Protein 7X0R (pdb70)

InterPro domains:
  IPR003760 ABC transporter substrate-binding protein PnrA-like [PF02608] (49-340)
  IPR028082 Periplasmic binding protein-like I [SSF53822] (46-270)
  IPR050957 BMP Lipoprotein [PTHR34296] (2-344)

Foldseek 3Di:
DAEEEEEEELLDLPLLFQNVLLVLLVVVLCVPVVYHYDYDYDNHLVCLQVRVVVCVVVPHQEYEYEDDVSVVSVLVVCVVCVNHAYEYEDDFPRDHFRYAYEYEQLLLLLLLVLLVQLQPAPQLEAEEEEAADDLSRCSSVQSNVNNNCVNHVSHAYHYYHLPHLHALVSLQVVLLVSVVVPHQEYEYNRGSVVLNVQVNNQVVVGAYEAEQAFSCVSPVNHYQKYWHANSSVVSSVQSVCSSVVNRGHGYDYHYLLNVRTHIYPDRPNPDPVSVVVSVVSSVCVNVVVDDGDSDPVVSCVVPNPRDPNPD/DDAAEEEEEEELLDCPLLFQNVLLVLLVVVLCVPPVHHYYYDYDNHPVCLQVSVVVCVVVPHQEYEYEDPVSVVSVQVVCVVCVNHAYEYEDDFPHDHFRYAYEYEQLLLLLLLVLLVQLVPAPQLEAEEEEAADDLRRCSSVQSNVNNNCVNHVSHAYHYYHLPHLHALPSLLVVLLVSVVVPHQEYEYNRGSVVLNVVVNNQVVVGAYEAEQAFSCVSPVNHYQKYWHANSSNVSNVQSVCSSVVHDGHGYDYHYLLNVRIHIYPDRPNPDPVSVVVSVVVSVCVNVVVDDGDRGPVSSCVPPNPSDPNPD

Organism: Acetivibrio thermocellus (strain ATCC 27405 / DSM 1237 / JCM 9322 / NBRC 103400 / NCIMB 10682 / NRRL B-4536 / VPI 7372) (NCBI:txid203119)

Structure (mmCIF, N/CA/C/O backbone):
data_7X0R
#
_entry.id   7X0R
#
_cell.length_a   53.830
_cell.length_b   62.090
_cell.length_c   81.300
_cell.angle_alpha   90.000
_cell.angle_beta   101.700
_cell.angle_gamma   90.000
#
_symmetry.space_group_name_H-M   'P 1 21 1'
#
loop_
_entity.id
_entity.type
_entity.pdbx_description
1 polymer Lbp
2 non-polymer GUANOSINE
3 non-polymer 'ZINC ION'
4 water water
#
loop_
_atom_site.group_PDB
_atom_site.id
_atom_site.type_symbol
_atom_site.label_atom_id
_atom_site.label_alt_id
_atom_site.label_comp_id
_atom_site.label_asym_id
_atom_site.label_entity_id
_atom_site.label_seq_id
_atom_site.pdbx_PDB_ins_code
_atom_site.Cartn_x
_atom_site.Cartn_y
_atom_site.Cartn_z
_atom_site.occupancy
_atom_site.B_iso_or_equiv
_atom_site.auth_seq_id
_atom_site.auth_comp_id
_atom_site.auth_asym_id
_atom_site.auth_atom_id
_atom_site.pdbx_PDB_model_num
ATOM 1 N N . LYS A 1 24 ? 26.209 -12.147 44.765 1.00 47.00 45 LYS A N 1
ATOM 2 C CA . LYS A 1 24 ? 25.010 -12.349 43.965 1.00 44.13 45 LYS A CA 1
ATOM 3 C C . LYS A 1 24 ? 25.001 -11.414 42.760 1.00 39.00 45 LYS A C 1
ATOM 4 O O . LYS A 1 24 ? 25.408 -10.258 42.860 1.00 41.44 45 LYS A O 1
ATOM 7 N N . ILE A 1 25 ? 24.541 -11.932 41.624 1.00 27.33 46 ILE A N 1
ATOM 8 C CA . ILE A 1 25 ? 24.400 -11.148 40.403 1.00 21.42 46 ILE A CA 1
ATOM 9 C C . ILE A 1 25 ? 23.080 -10.396 40.482 1.00 19.99 46 ILE A C 1
ATOM 10 O O . ILE A 1 25 ? 22.029 -10.992 40.730 1.00 23.90 46 ILE A O 1
ATOM 26 N N . LYS A 1 26 ? 23.130 -9.080 40.289 1.00 17.92 47 LYS A N 1
ATOM 27 C CA . LYS A 1 26 ? 21.962 -8.225 40.433 1.00 16.76 47 LYS A CA 1
ATOM 28 C C . LYS A 1 26 ? 21.732 -7.500 39.117 1.00 14.65 47 LYS A C 1
ATOM 29 O O . LYS A 1 26 ? 22.659 -6.910 38.559 1.00 16.80 47 LYS A O 1
ATOM 48 N N . ILE A 1 27 ? 20.504 -7.557 38.622 1.00 13.92 48 ILE A N 1
ATOM 49 C CA . ILE A 1 27 ? 20.110 -6.878 37.397 1.00 13.05 48 ILE A CA 1
ATOM 50 C C . ILE A 1 27 ? 19.011 -5.887 37.738 1.00 13.05 48 ILE A C 1
ATOM 51 O O . ILE A 1 27 ? 18.010 -6.257 38.359 1.00 14.35 48 ILE A O 1
ATOM 67 N N . GLY A 1 28 ? 19.173 -4.644 37.298 1.00 15.57 49 GLY A N 1
ATOM 68 C CA . GLY A 1 28 ? 18.183 -3.598 37.523 1.00 16.16 49 GLY A CA 1
ATOM 69 C C . GLY A 1 28 ? 17.567 -3.155 36.208 1.00 14.46 49 GLY A C 1
ATOM 70 O O . GLY A 1 28 ? 18.245 -3.103 35.180 1.00 19.26 49 GLY A O 1
ATOM 74 N N . MET A 1 29 ? 16.277 -2.871 36.247 1.00 13.23 50 MET A N 1
ATOM 75 C CA . MET A 1 29 ? 15.518 -2.427 35.095 1.00 13.26 50 MET A CA 1
ATOM 76 C C . MET A 1 29 ? 14.987 -1.035 35.386 1.00 12.29 50 MET A C 1
ATOM 77 O O . MET A 1 29 ? 14.349 -0.810 36.416 1.00 13.38 50 MET A O 1
ATOM 91 N N . VAL A 1 30 ? 15.264 -0.098 34.497 1.00 13.29 51 VAL A N 1
ATOM 92 C CA . VAL A 1 30 ? 14.724 1.248 34.597 1.00 11.82 51 VAL A CA 1
ATOM 93 C C . VAL A 1 30 ? 13.632 1.317 33.564 1.00 13.89 51 VAL A C 1
ATOM 94 O O . VAL A 1 30 ? 13.886 1.158 32.364 1.00 14.02 51 VAL A O 1
ATOM 107 N N . THR A 1 31 ? 12.415 1.467 34.020 1.00 21.02 52 THR A N 1
ATOM 108 C CA . THR A 1 31 ? 11.309 1.386 33.096 1.00 27.91 52 THR A CA 1
ATOM 109 C C . THR A 1 31 ? 10.923 2.776 32.713 1.00 27.45 52 THR A C 1
ATOM 110 O O . THR A 1 31 ? 11.251 3.780 33.361 1.00 27.15 52 THR A O 1
ATOM 114 N N . ASP A 1 32 ? 10.147 2.822 31.669 1.00 37.31 53 ASP A N 1
ATOM 115 C CA . ASP A 1 32 ? 9.746 4.109 31.168 1.00 38.33 53 ASP A CA 1
ATOM 116 C C . ASP A 1 32 ? 8.402 4.490 31.768 1.00 36.96 53 ASP A C 1
ATOM 117 O O . ASP A 1 32 ? 7.853 3.828 32.655 1.00 33.01 53 ASP A O 1
ATOM 122 N N . VAL A 1 33 ? 7.856 5.571 31.232 1.00 37.55 54 VAL A N 1
ATOM 123 C CA . VAL A 1 33 ? 6.618 6.120 31.750 1.00 39.13 54 VAL A CA 1
ATOM 124 C C . VAL A 1 33 ? 5.487 5.099 31.682 1.00 41.04 54 VAL A C 1
ATOM 125 O O . VAL A 1 33 ? 4.549 5.150 32.486 1.00 38.02 54 VAL A O 1
ATOM 129 N N . GLY A 1 34 ? 5.587 4.121 30.775 1.00 39.37 55 GLY A N 1
ATOM 130 C CA . GLY A 1 34 ? 4.516 3.143 30.612 1.00 42.39 55 GLY A CA 1
ATOM 131 C C . GLY A 1 34 ? 4.143 2.386 31.880 1.00 37.90 55 GLY A C 1
ATOM 132 O O . GLY A 1 34 ? 2.961 2.127 32.126 1.00 37.63 55 GLY A O 1
ATOM 136 N N . GLY A 1 35 ? 5.132 1.975 32.673 1.00 25.51 56 GLY A N 1
ATOM 137 C CA . GLY A 1 35 ? 4.930 1.202 33.909 1.00 26.46 56 GLY A CA 1
ATOM 138 C C . GLY A 1 35 ? 4.975 -0.304 33.701 1.00 19.48 56 GLY A C 1
ATOM 139 O O . GLY A 1 35 ? 4.616 -0.825 32.649 1.00 18.24 56 GLY A O 1
ATOM 143 N N . VAL A 1 36 ? 5.359 -1.035 34.763 1.00 18.44 57 VAL A N 1
ATOM 144 C CA . VAL A 1 36 ? 5.449 -2.492 34.662 1.00 16.91 57 VAL A CA 1
ATOM 145 C C . VAL A 1 36 ? 4.104 -3.213 34.651 1.00 17.96 57 VAL A C 1
ATOM 146 O O . VAL A 1 36 ? 4.056 -4.444 34.546 1.00 18.69 57 VAL A O 1
ATOM 159 N N . ASN A 1 37 ? 3.010 -2.468 34.811 1.00 15.18 58 ASN A N 1
ATOM 160 C CA . ASN A 1 37 ? 1.675 -3.046 34.683 1.00 15.28 58 ASN A CA 1
ATOM 161 C C . ASN A 1 37 ? 0.985 -2.550 33.415 1.00 15.47 58 ASN A C 1
ATOM 162 O O . ASN A 1 37 ? -0.244 -2.413 33.368 1.00 18.03 58 ASN A O 1
ATOM 173 N N . ASP A 1 38 ? 1.778 -2.303 32.365 1.00 14.65 59 ASP A N 1
ATOM 174 C CA . ASP A 1 38 ? 1.245 -1.806 31.096 1.00 15.42 59 ASP A CA 1
ATOM 175 C C . ASP A 1 38 ? 0.630 -2.889 30.225 1.00 14.90 59 ASP A C 1
ATOM 176 O O . ASP A 1 38 ? 0.080 -2.562 29.176 1.00 15.82 59 ASP A O 1
ATOM 185 N N . GLY A 1 39 ? 0.688 -4.151 30.633 1.00 13.79 60 GLY A N 1
ATOM 186 C CA . GLY A 1 39 ? 0.106 -5.215 29.856 1.00 13.73 60 GLY A CA 1
ATOM 187 C C . GLY A 1 39 ? 0.851 -5.540 28.590 1.00 14.59 60 GLY A C 1
ATOM 188 O O . GLY A 1 39 ? 0.351 -6.323 27.775 1.00 14.17 60 GLY A O 1
ATOM 192 N N . SER A 1 40 ? 2.019 -4.932 28.383 1.00 13.57 61 SER A N 1
ATOM 193 C CA . SER A 1 40 ? 2.713 -4.993 27.098 1.00 12.48 61 SER A CA 1
ATOM 194 C C . SER A 1 40 ? 4.227 -4.869 27.296 1.00 15.34 61 SER A C 1
ATOM 195 O O . SER A 1 40 ? 4.861 -5.772 27.824 1.00 14.30 61 SER A O 1
ATOM 203 N N . PHE A 1 41 ? 4.785 -3.716 26.941 1.00 14.69 62 PHE A N 1
ATOM 204 C CA . PHE A 1 41 ? 6.240 -3.561 26.776 1.00 13.50 62 PHE A CA 1
ATOM 205 C C . PHE A 1 41 ? 6.989 -3.707 28.087 1.00 13.36 62 PHE A C 1
ATOM 206 O O . PHE A 1 41 ? 7.850 -4.599 28.239 1.00 11.59 62 PHE A O 1
ATOM 223 N N . ASN A 1 42 ? 6.739 -2.816 29.038 1.00 12.16 63 ASN A N 1
ATOM 224 C CA . ASN A 1 42 ? 7.502 -2.851 30.278 1.00 11.71 63 ASN A CA 1
ATOM 225 C C . ASN A 1 42 ? 7.146 -4.085 31.085 1.00 11.28 63 ASN A C 1
ATOM 226 O O . ASN A 1 42 ? 8.012 -4.676 31.753 1.00 10.99 63 ASN A O 1
ATOM 237 N N . GLN A 1 43 ? 5.873 -4.482 31.049 1.00 11.08 64 GLN A N 1
ATOM 238 C CA . GLN A 1 43 ? 5.460 -5.674 31.781 1.00 10.93 64 GLN A CA 1
ATOM 239 C C . GLN A 1 43 ? 6.184 -6.904 31.246 1.00 12.38 64 GLN A C 1
ATOM 240 O O . GLN A 1 43 ? 6.588 -7.776 32.021 1.00 12.71 64 GLN A O 1
ATOM 254 N N . SER A 1 44 ? 6.365 -6.991 29.924 1.00 12.39 65 SER A N 1
ATOM 255 C CA . SER A 1 44 ? 7.071 -8.143 29.360 1.00 12.99 65 SER A CA 1
ATOM 256 C C . SER A 1 44 ? 8.550 -8.129 29.728 1.00 11.97 65 SER A C 1
ATOM 257 O O . SER A 1 44 ? 9.127 -9.169 30.070 1.00 12.05 65 SER A O 1
ATOM 265 N N . ALA A 1 45 ? 9.190 -6.958 29.669 1.00 11.17 66 ALA A N 1
ATOM 266 C CA . ALA A 1 45 ? 10.586 -6.875 30.083 1.00 11.64 66 ALA A CA 1
ATOM 267 C C . ALA A 1 45 ? 10.742 -7.363 31.520 1.00 11.33 66 ALA A C 1
ATOM 268 O O . ALA A 1 45 ? 11.592 -8.210 31.828 1.00 13.77 66 ALA A O 1
ATOM 275 N N . TRP A 1 46 ? 9.880 -6.879 32.407 1.00 10.40 67 TRP A N 1
ATOM 276 C CA . TRP A 1 46 ? 9.932 -7.287 33.807 1.00 12.49 67 TRP A CA 1
ATOM 277 C C . TRP A 1 46 ? 9.651 -8.773 33.977 1.00 12.75 67 TRP A C 1
ATOM 278 O O . TRP A 1 46 ? 10.305 -9.440 34.787 1.00 14.07 67 TRP A O 1
ATOM 299 N N . GLU A 1 47 ? 8.691 -9.315 33.217 1.00 11.31 68 GLU A N 1
ATOM 300 C CA . GLU A 1 47 ? 8.385 -10.743 33.306 1.00 12.15 68 GLU A CA 1
ATOM 301 C C . GLU A 1 47 ? 9.607 -11.562 32.924 1.00 13.55 68 GLU A C 1
ATOM 302 O O . GLU A 1 47 ? 9.871 -12.620 33.505 1.00 14.15 68 GLU A O 1
ATOM 314 N N . GLY A 1 48 ? 10.359 -11.100 31.923 1.00 13.05 69 GLY A N 1
ATOM 315 C CA . GLY A 1 48 ? 11.564 -11.820 31.543 1.00 14.57 69 GLY A CA 1
ATOM 316 C C . GLY A 1 48 ? 12.616 -11.788 32.630 1.00 13.59 69 GLY A C 1
ATOM 317 O O . GLY A 1 48 ? 13.353 -12.761 32.818 1.00 12.75 69 GLY A O 1
ATOM 321 N N . LEU A 1 49 ? 12.728 -10.662 33.336 1.00 12.04 70 LEU A N 1
ATOM 322 C CA . LEU A 1 49 ? 13.666 -10.610 34.455 1.00 11.16 70 LEU A CA 1
ATOM 323 C C . LEU A 1 49 ? 13.184 -11.473 35.615 1.00 12.88 70 LEU A C 1
ATOM 324 O O . LEU A 1 49 ? 13.996 -12.091 36.309 1.00 13.35 70 LEU A O 1
ATOM 340 N N . GLN A 1 50 ? 11.879 -11.521 35.872 1.00 11.55 71 GLN A N 1
ATOM 341 C CA . GLN A 1 50 ? 11.389 -12.431 36.905 1.00 12.36 71 GLN A CA 1
ATOM 342 C C . GLN A 1 50 ? 11.726 -13.875 36.556 1.00 14.61 71 GLN A C 1
ATOM 343 O O . GLN A 1 50 ? 12.111 -14.668 37.426 1.00 16.08 71 GLN A O 1
ATOM 357 N N . ARG A 1 51 ? 11.609 -14.233 35.277 1.00 14.76 72 ARG A N 1
ATOM 358 C CA . ARG A 1 51 ? 12.013 -15.564 34.856 1.00 13.63 72 ARG A CA 1
ATOM 359 C C . ARG A 1 51 ? 13.507 -15.756 35.032 1.00 12.79 72 ARG A C 1
ATOM 360 O O . ARG A 1 51 ? 13.950 -16.836 35.438 1.00 13.22 72 ARG A O 1
ATOM 381 N N . ALA A 1 52 ? 14.302 -14.735 34.702 1.00 15.16 73 ALA A N 1
ATOM 382 C CA . ALA A 1 52 ? 15.745 -14.843 34.889 1.00 14.37 73 ALA A CA 1
ATOM 383 C C . ALA A 1 52 ? 16.099 -15.068 36.352 1.00 13.52 73 ALA A C 1
ATOM 384 O O . ALA A 1 52 ? 17.005 -15.843 36.670 1.00 13.80 73 ALA A O 1
ATOM 391 N N . GLN A 1 53 ? 15.395 -14.391 37.266 1.00 14.29 74 GLN A N 1
ATOM 392 C CA . GLN A 1 53 ? 15.638 -14.646 38.683 1.00 15.65 74 GLN A CA 1
ATOM 393 C C . GLN A 1 53 ? 15.358 -16.102 39.031 1.00 15.97 74 GLN A C 1
ATOM 394 O O . GLN A 1 53 ? 16.153 -16.749 39.725 1.00 17.04 74 GLN A O 1
ATOM 408 N N . LYS A 1 54 ? 14.251 -16.651 38.537 1.00 16.57 75 LYS A N 1
ATOM 409 C CA . LYS A 1 54 ? 13.868 -18.011 38.878 1.00 14.84 75 LYS A CA 1
ATOM 410 C C . LYS A 1 54 ? 14.815 -19.038 38.268 1.00 16.48 75 LYS A C 1
ATOM 411 O O . LYS A 1 54 ? 15.185 -20.021 38.929 1.00 18.89 75 LYS A O 1
ATOM 430 N N . GLU A 1 55 ? 15.217 -18.834 37.009 1.00 15.63 76 GLU A N 1
ATOM 431 C CA . GLU A 1 55 ? 15.990 -19.841 36.303 1.00 16.25 76 GLU A CA 1
ATOM 432 C C . GLU A 1 55 ? 17.498 -19.680 36.443 1.00 15.79 76 GLU A C 1
ATOM 433 O O . GLU A 1 55 ? 18.230 -20.672 36.335 1.00 19.61 76 GLU A O 1
ATOM 445 N N . LEU A 1 56 ? 17.971 -18.445 36.633 1.00 16.15 77 LEU A N 1
ATOM 446 C CA . LEU A 1 56 ? 19.400 -18.158 36.639 1.00 14.58 77 LEU A CA 1
ATOM 447 C C . LEU A 1 56 ? 19.935 -17.784 38.006 1.00 15.92 77 LEU A C 1
ATOM 448 O O . LEU A 1 56 ? 21.154 -17.829 38.200 1.00 19.80 77 LEU A O 1
ATOM 464 N N . GLY A 1 57 ? 19.065 -17.411 38.942 1.00 15.70 78 GLY A N 1
ATOM 465 C CA . GLY A 1 57 ? 19.513 -17.043 40.262 1.00 17.71 78 GLY A CA 1
ATOM 466 C C . GLY A 1 57 ? 19.965 -15.611 40.402 1.00 22.55 78 GLY A C 1
ATOM 467 O O . GLY A 1 57 ? 20.486 -15.247 41.456 1.00 23.72 78 GLY A O 1
ATOM 471 N N . VAL A 1 58 ? 19.809 -14.793 39.360 1.00 18.35 79 VAL A N 1
ATOM 472 C CA . VAL A 1 58 ? 20.092 -13.371 39.473 1.00 18.51 79 VAL A CA 1
ATOM 473 C C . VAL A 1 58 ? 19.007 -12.714 40.317 1.00 18.64 79 VAL A C 1
ATOM 474 O O . VAL A 1 58 ? 17.862 -13.179 40.367 1.00 25.33 79 VAL A O 1
ATOM 487 N N . GLU A 1 59 ? 19.344 -11.652 41.028 1.00 16.58 80 GLU A N 1
ATOM 488 C CA . GLU A 1 59 ? 18.377 -10.872 41.798 1.00 17.09 80 GLU A CA 1
ATOM 489 C C . GLU A 1 59 ? 17.948 -9.689 40.941 1.00 15.82 80 GLU A C 1
ATOM 490 O O . GLU A 1 59 ? 18.785 -9.013 40.501 1.00 19.63 80 GLU A O 1
ATOM 502 N N . VAL A 1 60 ? 16.676 -9.450 40.807 1.00 15.27 81 VAL A N 1
ATOM 503 C CA . VAL A 1 60 ? 16.144 -8.455 39.884 1.00 13.88 81 VAL A CA 1
ATOM 504 C C . VAL A 1 60 ? 15.275 -7.448 40.630 1.00 13.96 81 VAL A C 1
ATOM 505 O O . VAL A 1 60 ? 14.562 -7.786 41.589 1.00 15.49 81 VAL A O 1
ATOM 518 N N . ARG A 1 61 ? 15.359 -6.201 40.184 1.00 14.21 82 ARG A N 1
ATOM 519 C CA . ARG A 1 61 ? 14.591 -5.102 40.735 1.00 14.16 82 ARG A CA 1
ATOM 520 C C . ARG A 1 61 ? 14.316 -4.141 39.599 1.00 12.87 82 ARG A C 1
ATOM 521 O O . ARG A 1 61 ? 15.121 -4.026 38.666 1.00 15.54 82 ARG A O 1
ATOM 525 N N . TYR A 1 62 ? 13.184 -3.442 39.681 1.00 13.51 83 TYR A N 1
ATOM 526 C CA . TYR A 1 62 ? 12.866 -2.406 38.719 1.00 12.58 83 TYR A CA 1
ATOM 527 C C . TYR A 1 62 ? 12.723 -1.062 39.422 1.00 12.74 83 TYR A C 1
ATOM 528 O O . TYR A 1 62 ? 12.472 -0.976 40.627 1.00 15.61 83 TYR A O 1
ATOM 546 N N . ALA A 1 63 ? 12.884 -0.010 38.634 1.00 14.72 84 ALA A N 1
ATOM 547 C CA . ALA A 1 63 ? 12.627 1.352 39.078 1.00 14.78 84 ALA A CA 1
ATOM 548 C C . ALA A 1 63 ? 11.817 2.036 37.991 1.00 15.85 84 ALA A C 1
ATOM 549 O O . ALA A 1 63 ? 12.294 2.186 36.857 1.00 16.96 84 ALA A O 1
ATOM 556 N N . GLU A 1 64 ? 10.591 2.447 38.333 1.00 15.31 85 GLU A N 1
ATOM 557 C CA . GLU A 1 64 ? 9.751 3.166 37.393 1.00 16.50 85 GLU A CA 1
ATOM 558 C C . GLU A 1 64 ? 10.125 4.635 37.376 1.00 18.21 85 GLU A C 1
ATOM 559 O O . GLU A 1 64 ? 10.480 5.214 38.408 1.00 20.04 85 GLU A O 1
ATOM 571 N N . SER A 1 65 ? 10.045 5.236 36.197 1.00 20.16 86 SER A N 1
ATOM 572 C CA . SER A 1 65 ? 10.332 6.649 36.012 1.00 21.53 86 SER A CA 1
ATOM 573 C C . SER A 1 65 ? 9.011 7.353 35.734 1.00 26.86 86 SER A C 1
ATOM 574 O O . SER A 1 65 ? 8.367 7.097 34.713 1.00 34.26 86 SER A O 1
ATOM 582 N N . ALA A 1 66 ? 8.601 8.221 36.651 1.00 26.48 87 ALA A N 1
ATOM 583 C CA . ALA A 1 66 ? 7.375 8.988 36.448 1.00 31.97 87 ALA A CA 1
ATOM 584 C C . ALA A 1 66 ? 7.504 9.915 35.248 1.00 38.32 87 ALA A C 1
ATOM 585 O O . ALA A 1 66 ? 6.547 10.097 34.482 1.00 35.16 87 ALA A O 1
ATOM 592 N N . THR A 1 67 ? 8.673 10.537 35.093 1.00 32.51 88 THR A N 1
ATOM 593 C CA . THR A 1 67 ? 8.986 11.399 33.967 1.00 32.93 88 THR A CA 1
ATOM 594 C C . THR A 1 67 ? 10.454 11.185 33.626 1.00 30.51 88 THR A C 1
ATOM 595 O O . THR A 1 67 ? 11.168 10.468 34.331 1.00 27.20 88 THR A O 1
ATOM 606 N N . ASP A 1 68 ? 10.923 11.827 32.552 1.00 29.90 89 ASP A N 1
ATOM 607 C CA . ASP A 1 68 ? 12.330 11.678 32.191 1.00 29.94 89 ASP A CA 1
ATOM 608 C C . ASP A 1 68 ? 13.271 12.269 33.236 1.00 30.05 89 ASP A C 1
ATOM 609 O O . ASP A 1 68 ? 14.471 11.987 33.191 1.00 32.24 89 ASP A O 1
ATOM 618 N N . ALA A 1 69 ? 12.762 13.081 34.167 1.00 31.56 90 ALA A N 1
ATOM 619 C CA . ALA A 1 69 ? 13.590 13.558 35.264 1.00 28.87 90 ALA A CA 1
ATOM 620 C C . ALA A 1 69 ? 14.037 12.428 36.179 1.00 26.79 90 ALA A C 1
ATOM 621 O O . ALA A 1 69 ? 15.027 12.577 36.905 1.00 27.53 90 ALA A O 1
ATOM 628 N N . ASP A 1 70 ? 13.330 11.310 36.164 1.00 22.46 91 ASP A N 1
ATOM 629 C CA . ASP A 1 70 ? 13.675 10.199 37.035 1.00 20.02 91 ASP A CA 1
ATOM 630 C C . ASP A 1 70 ? 14.638 9.212 36.400 1.00 16.28 91 ASP A C 1
ATOM 631 O O . ASP A 1 70 ? 15.106 8.308 37.095 1.00 15.54 91 ASP A O 1
ATOM 640 N N . TYR A 1 71 ? 14.972 9.371 35.115 1.00 18.90 92 TYR A N 1
ATOM 641 C CA . TYR A 1 71 ? 15.843 8.402 34.461 1.00 18.22 92 TYR A CA 1
ATOM 642 C C . TYR A 1 71 ? 17.209 8.365 35.132 1.00 13.88 92 TYR A C 1
ATOM 643 O O . TYR A 1 71 ? 17.692 7.300 35.537 1.00 13.21 92 TYR A O 1
ATOM 661 N N . ALA A 1 72 ? 17.837 9.527 35.257 1.00 18.82 93 ALA A N 1
ATOM 662 C CA . ALA A 1 72 ? 19.191 9.598 35.793 1.00 18.39 93 ALA A CA 1
ATOM 663 C C . ALA A 1 72 ? 19.270 9.082 37.219 1.00 19.38 93 ALA A C 1
ATOM 664 O O . ALA A 1 72 ? 20.152 8.255 37.504 1.00 15.72 93 ALA A O 1
ATOM 671 N N . PRO A 1 73 ? 18.416 9.516 38.155 1.00 16.86 94 PRO A N 1
ATOM 672 C CA . PRO A 1 73 ? 18.540 9.016 39.533 1.00 17.59 94 PRO A CA 1
ATOM 673 C C . PRO A 1 73 ? 18.180 7.551 39.677 1.00 15.20 94 PRO A C 1
ATOM 674 O O . PRO A 1 73 ? 18.708 6.881 40.574 1.00 15.80 94 PRO A O 1
ATOM 685 N N . ASN A 1 74 ? 17.302 7.029 38.815 1.00 13.36 95 ASN A N 1
ATOM 686 C CA . ASN A 1 74 ? 16.999 5.605 38.867 1.00 12.07 95 ASN A CA 1
ATOM 687 C C . ASN A 1 74 ? 18.198 4.778 38.424 1.00 11.62 95 ASN A C 1
ATOM 688 O O . ASN A 1 74 ? 18.511 3.754 39.039 1.00 14.39 95 ASN A O 1
ATOM 699 N N . ILE A 1 75 ? 18.892 5.226 37.378 1.00 14.42 96 ILE A N 1
ATOM 700 C CA . ILE A 1 75 ? 20.134 4.577 36.968 1.00 13.08 96 ILE A CA 1
ATOM 701 C C . ILE A 1 75 ? 21.154 4.656 38.092 1.00 14.26 96 ILE A C 1
ATOM 702 O O . ILE A 1 75 ? 21.781 3.654 38.467 1.00 15.40 96 ILE A O 1
ATOM 718 N N . GLU A 1 76 ? 21.325 5.857 38.657 1.00 14.09 97 GLU A N 1
ATOM 719 C CA . GLU A 1 76 ? 22.313 6.062 39.715 1.00 13.01 97 GLU A CA 1
ATOM 720 C C . GLU A 1 76 ? 22.032 5.166 40.919 1.00 13.50 97 GLU A C 1
ATOM 721 O O . GLU A 1 76 ? 22.970 4.693 41.582 1.00 15.84 97 GLU A O 1
ATOM 733 N N . ALA A 1 77 ? 20.753 4.928 41.228 1.00 15.28 98 ALA A N 1
ATOM 734 C CA . ALA A 1 77 ? 20.433 4.117 42.403 1.00 16.06 98 ALA A CA 1
ATOM 735 C C . ALA A 1 77 ? 20.913 2.683 42.223 1.00 13.94 98 ALA A C 1
ATOM 736 O O . ALA A 1 77 ? 21.413 2.074 43.173 1.00 16.34 98 ALA A O 1
ATOM 743 N N . PHE A 1 78 ? 20.788 2.142 41.005 1.00 13.48 99 PHE A N 1
ATOM 744 C CA . PHE A 1 78 ? 21.303 0.806 40.736 1.00 13.34 99 PHE A CA 1
ATOM 745 C C . PHE A 1 78 ? 22.829 0.792 40.721 1.00 16.00 99 PHE A C 1
ATOM 746 O O . PHE A 1 78 ? 23.449 -0.135 41.253 1.00 17.47 99 PHE A O 1
ATOM 763 N N . ILE A 1 79 ? 23.462 1.812 40.119 1.00 15.55 100 ILE A N 1
ATOM 764 C CA . ILE A 1 79 ? 24.923 1.915 40.189 1.00 15.29 100 ILE A CA 1
ATOM 765 C C . ILE A 1 79 ? 25.397 1.881 41.637 1.00 16.39 100 ILE A C 1
ATOM 766 O O . ILE A 1 79 ? 26.307 1.122 42.013 1.00 20.01 100 ILE A O 1
ATOM 782 N N . ASP A 1 80 ? 24.793 2.731 42.476 1.00 17.35 101 ASP A N 1
ATOM 783 C CA . ASP A 1 80 ? 25.236 2.866 43.854 1.00 18.88 101 ASP A CA 1
ATOM 784 C C . ASP A 1 80 ? 24.961 1.624 44.686 1.00 19.96 101 ASP A C 1
ATOM 785 O O . ASP A 1 80 ? 25.617 1.420 45.707 1.00 24.05 101 ASP A O 1
ATOM 794 N N . GLU A 1 81 ? 24.028 0.776 44.267 1.00 19.78 102 GLU A N 1
ATOM 795 C CA . GLU A 1 81 ? 23.740 -0.455 44.993 1.00 22.82 102 GLU A CA 1
ATOM 796 C C . GLU A 1 81 ? 24.480 -1.667 44.428 1.00 24.09 102 GLU A C 1
ATOM 797 O O . GLU A 1 81 ? 24.253 -2.788 44.888 1.00 25.91 102 GLU A O 1
ATOM 809 N N . GLY A 1 82 ? 25.363 -1.472 43.452 1.00 19.66 103 GLY A N 1
ATOM 810 C CA . GLY A 1 82 ? 26.242 -2.531 43.008 1.00 19.70 103 GLY A CA 1
ATOM 811 C C . GLY A 1 82 ? 25.674 -3.448 41.948 1.00 18.86 103 GLY A C 1
ATOM 812 O O . GLY A 1 82 ? 26.123 -4.601 41.847 1.00 23.45 103 GLY A O 1
ATOM 816 N N . TYR A 1 83 ? 24.697 -3.005 41.193 1.00 18.29 104 TYR A N 1
ATOM 817 C CA . TYR A 1 83 ? 24.071 -3.876 40.214 1.00 15.38 104 TYR A CA 1
ATOM 818 C C . TYR A 1 83 ? 25.035 -4.185 39.079 1.00 18.72 104 TYR A C 1
ATOM 819 O O . TYR A 1 83 ? 25.781 -3.317 38.620 1.00 19.09 104 TYR A O 1
ATOM 837 N N . ASP A 1 84 ? 25.013 -5.443 38.628 1.00 16.78 105 ASP A N 1
ATOM 838 C CA . ASP A 1 84 ? 25.929 -5.895 37.593 1.00 16.82 105 ASP A CA 1
ATOM 839 C C . ASP A 1 84 ? 25.494 -5.449 36.205 1.00 17.22 105 ASP A C 1
ATOM 840 O O . ASP A 1 84 ? 26.333 -5.345 35.304 1.00 20.03 105 ASP A O 1
ATOM 849 N N . LEU A 1 85 ? 24.207 -5.224 36.003 1.00 14.98 106 LEU A N 1
ATOM 850 C CA . LEU A 1 85 ? 23.693 -4.761 34.716 1.00 13.94 106 LEU A CA 1
ATOM 851 C C . LEU A 1 85 ? 22.473 -3.904 34.980 1.00 11.85 106 LEU A C 1
ATOM 852 O O . LEU A 1 85 ? 21.642 -4.229 35.836 1.00 12.98 106 LEU A O 1
ATOM 868 N N . ILE A 1 86 ? 22.367 -2.816 34.236 1.00 11.97 107 ILE A N 1
ATOM 869 C CA . ILE A 1 86 ? 21.204 -1.949 34.271 1.00 13.97 107 ILE A CA 1
ATOM 870 C C . ILE A 1 86 ? 20.593 -1.978 32.878 1.00 12.61 107 ILE A C 1
ATOM 871 O O . ILE A 1 86 ? 21.268 -1.663 31.887 1.00 13.71 107 ILE A O 1
ATOM 887 N N . ILE A 1 87 ? 19.334 -2.384 32.805 1.00 9.47 108 ILE A N 1
ATOM 888 C CA . ILE A 1 87 ? 18.599 -2.459 31.545 1.00 10.26 108 ILE A CA 1
ATOM 889 C C . ILE A 1 87 ? 17.662 -1.261 31.491 1.00 11.84 108 ILE A C 1
ATOM 890 O O . ILE A 1 87 ? 16.752 -1.140 32.325 1.00 12.71 108 ILE A O 1
ATOM 906 N N . CYS A 1 88 ? 17.874 -0.393 30.516 1.00 11.58 109 CYS A N 1
ATOM 907 C CA . CYS A 1 88 ? 17.026 0.777 30.290 1.00 12.09 109 CYS A CA 1
ATOM 908 C C . CYS A 1 88 ? 16.000 0.417 29.229 1.00 12.40 109 CYS A C 1
ATOM 909 O O . CYS A 1 88 ? 16.346 0.143 28.088 1.00 12.25 109 CYS A O 1
ATOM 917 N N . VAL A 1 89 ? 14.731 0.396 29.615 1.00 12.29 110 VAL A N 1
ATOM 918 C CA . VAL A 1 89 ? 13.667 -0.117 28.770 1.00 13.04 110 VAL A CA 1
ATOM 919 C C . VAL A 1 89 ? 13.025 1.057 28.050 1.00 14.67 110 VAL A C 1
ATOM 920 O O . VAL A 1 89 ? 12.206 1.784 28.615 1.00 20.77 110 VAL A O 1
ATOM 933 N N . GLY A 1 90 ? 13.397 1.242 26.797 1.00 16.16 111 GLY A N 1
ATOM 934 C CA . GLY A 1 90 ? 12.701 2.180 25.935 1.00 21.41 111 GLY A CA 1
ATOM 935 C C . GLY A 1 90 ? 13.633 3.192 25.311 1.00 19.51 111 GLY A C 1
ATOM 936 O O . GLY A 1 90 ? 14.640 3.590 25.899 1.00 17.98 111 GLY A O 1
ATOM 940 N N . TYR A 1 91 ? 13.259 3.661 24.132 1.00 15.58 112 TYR A N 1
ATOM 941 C CA . TYR A 1 91 ? 14.172 4.514 23.370 1.00 15.00 112 TYR A CA 1
ATOM 942 C C . TYR A 1 91 ? 14.375 5.879 24.024 1.00 15.40 112 TYR A C 1
ATOM 943 O O . TYR A 1 91 ? 15.405 6.520 23.786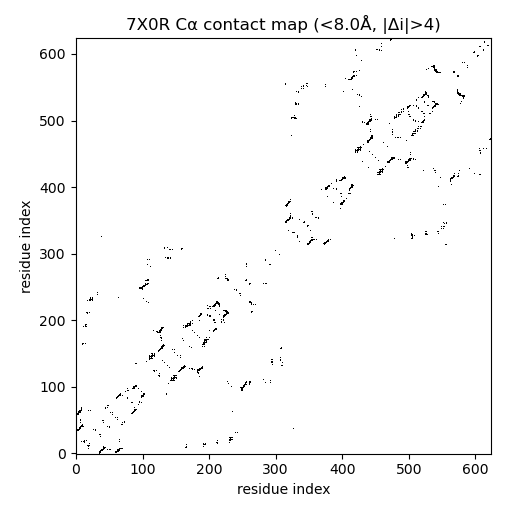 1.00 15.82 112 TYR A O 1
ATOM 961 N N . MET A 1 92 ? 13.413 6.355 24.823 1.00 14.32 113 MET A N 1
ATOM 962 C CA . MET A 1 92 ? 13.517 7.676 25.426 1.00 15.67 113 MET A CA 1
ATOM 963 C C . MET A 1 92 ? 14.592 7.749 26.494 1.00 13.19 113 MET A C 1
ATOM 964 O O . MET A 1 92 ? 14.977 8.853 26.874 1.00 15.79 113 MET A O 1
ATOM 978 N N . LEU A 1 93 ? 15.088 6.610 26.968 1.00 14.61 114 LEU A N 1
ATOM 979 C CA . LEU A 1 93 ? 16.152 6.567 27.960 1.00 13.92 114 LEU A CA 1
ATOM 980 C C . LEU A 1 93 ? 17.535 6.720 27.347 1.00 13.50 114 LEU A C 1
ATOM 981 O O . LEU A 1 93 ? 18.526 6.694 28.078 1.00 14.60 114 LEU A O 1
ATOM 997 N N . ALA A 1 94 ? 17.640 6.897 26.029 1.00 14.61 115 ALA A N 1
ATOM 998 C CA . ALA A 1 94 ? 18.951 6.859 25.382 1.00 13.79 115 ALA A CA 1
ATOM 999 C C . ALA A 1 94 ? 19.892 7.931 25.920 1.00 16.07 115 ALA A C 1
ATOM 1000 O O . ALA A 1 94 ? 21.060 7.645 26.229 1.00 15.29 115 ALA A O 1
ATOM 1007 N N . ASP A 1 95 ? 19.429 9.179 26.002 1.00 15.65 116 ASP A N 1
ATOM 1008 C CA . ASP A 1 95 ? 20.314 10.257 26.429 1.00 18.04 116 ASP A CA 1
ATOM 1009 C C . ASP A 1 95 ? 20.828 10.007 27.846 1.00 19.49 116 ASP A C 1
ATOM 1010 O O . ASP A 1 95 ? 22.025 10.172 28.118 1.00 17.47 116 ASP A O 1
ATOM 1019 N N . ALA A 1 96 ? 19.945 9.574 28.753 1.00 14.59 117 ALA A N 1
ATOM 1020 C CA . ALA A 1 96 ? 20.359 9.337 30.128 1.00 15.37 117 ALA A CA 1
ATOM 1021 C C . ALA A 1 96 ? 21.306 8.148 30.210 1.00 13.95 117 ALA A C 1
ATOM 1022 O O . ALA A 1 96 ? 22.242 8.151 31.015 1.00 15.10 117 ALA A O 1
ATOM 1029 N N . THR A 1 97 ? 21.066 7.118 29.393 1.00 14.04 118 THR A N 1
ATOM 1030 C CA . THR A 1 97 ? 21.921 5.936 29.379 1.00 13.72 118 THR A CA 1
ATOM 1031 C C . THR A 1 97 ? 23.310 6.274 28.860 1.00 13.78 118 THR A C 1
ATOM 1032 O O . THR A 1 97 ? 24.328 5.859 29.433 1.00 13.59 118 THR A O 1
ATOM 1043 N N . ARG A 1 98 ? 23.378 7.042 27.776 1.00 15.66 119 ARG A N 1
ATOM 1044 C CA . ARG A 1 98 ? 24.673 7.441 27.251 1.00 16.49 119 ARG A CA 1
ATOM 1045 C C . ARG A 1 98 ? 25.465 8.208 28.302 1.00 17.83 119 ARG A C 1
ATOM 1046 O O . ARG A 1 98 ? 26.638 7.914 28.552 1.00 18.45 119 ARG A O 1
ATOM 1067 N N . LYS A 1 99 ? 24.831 9.185 28.943 1.00 16.40 120 LYS A N 1
ATOM 1068 C CA . LYS A 1 99 ? 25.541 9.989 29.924 1.00 16.84 120 LYS A CA 1
ATOM 1069 C C . LYS A 1 99 ? 26.017 9.138 31.095 1.00 16.41 120 LYS A C 1
ATOM 1070 O O . LYS A 1 99 ? 27.153 9.301 31.568 1.00 17.02 120 LYS A O 1
ATOM 1089 N N . ALA A 1 100 ? 25.170 8.229 31.583 1.00 15.79 121 ALA A N 1
ATOM 1090 C CA . ALA A 1 100 ? 25.577 7.388 32.705 1.00 16.49 121 ALA A CA 1
ATOM 1091 C C . ALA A 1 100 ? 26.687 6.431 32.297 1.00 15.62 121 ALA A C 1
ATOM 1092 O O . ALA A 1 100 ? 27.614 6.179 33.075 1.00 15.32 121 ALA A O 1
ATOM 1099 N N . ALA A 1 101 ? 26.608 5.881 31.082 1.00 16.12 122 ALA A N 1
ATOM 1100 C CA . ALA A 1 101 ? 27.628 4.939 30.625 1.00 16.60 122 ALA A CA 1
ATOM 1101 C C . ALA A 1 101 ? 28.976 5.623 30.475 1.00 17.09 122 ALA A C 1
ATOM 1102 O O . ALA A 1 101 ? 30.017 5.045 30.812 1.00 18.89 122 ALA A O 1
ATOM 1109 N N . GLU A 1 102 ? 28.984 6.865 29.992 1.00 18.24 123 GLU A N 1
ATOM 1110 C CA . GLU A 1 102 ? 30.233 7.601 29.881 1.00 22.52 123 GLU A CA 1
ATOM 1111 C C . GLU A 1 102 ? 30.806 7.913 31.254 1.00 22.08 123 GLU A C 1
ATOM 1112 O O . GLU A 1 102 ? 32.025 7.868 31.449 1.00 23.89 123 GLU A O 1
ATOM 1124 N N . ALA A 1 103 ? 29.947 8.221 32.223 1.00 19.89 124 ALA A N 1
ATOM 1125 C CA . ALA A 1 103 ? 30.430 8.597 33.544 1.00 22.52 124 ALA A CA 1
ATOM 1126 C C . ALA A 1 103 ? 30.726 7.393 34.429 1.00 22.64 124 ALA A C 1
ATOM 1127 O O . ALA A 1 103 ? 31.302 7.570 35.513 1.00 22.77 124 ALA A O 1
ATOM 1134 N N . ASN A 1 104 ? 30.369 6.185 33.993 1.00 19.00 125 ASN A N 1
ATOM 1135 C CA . ASN A 1 104 ? 30.557 4.972 34.794 1.00 17.86 125 ASN A CA 1
ATOM 1136 C C . ASN A 1 104 ? 31.089 3.864 33.902 1.00 18.78 125 ASN A C 1
ATOM 1137 O O . ASN A 1 104 ? 30.370 2.913 33.558 1.00 17.49 125 ASN A O 1
ATOM 1148 N N . PRO A 1 105 ? 32.362 3.946 33.516 1.00 22.40 126 PRO A N 1
ATOM 1149 C CA . PRO A 1 105 ? 32.884 2.989 32.528 1.00 23.47 126 PRO A CA 1
ATOM 1150 C C . PRO A 1 105 ? 32.862 1.546 32.989 1.00 23.57 126 PRO A C 1
ATOM 1151 O O . PRO A 1 105 ? 32.810 0.650 32.133 1.00 24.99 126 PRO A O 1
ATOM 1162 N N . ASN A 1 106 ? 32.878 1.281 34.294 1.00 23.11 127 ASN A N 1
ATOM 1163 C CA . ASN A 1 106 ? 32.851 -0.104 34.741 1.00 26.22 127 ASN A CA 1
ATOM 1164 C C . ASN A 1 106 ? 31.438 -0.660 34.878 1.00 25.50 127 ASN A C 1
ATOM 1165 O O . ASN A 1 106 ? 31.284 -1.857 35.145 1.00 29.64 127 ASN A O 1
ATOM 1176 N N . GLN A 1 107 ? 30.419 0.166 34.707 1.00 18.40 128 GLN A N 1
ATOM 1177 C CA . GLN A 1 107 ? 29.037 -0.282 34.806 1.00 16.01 128 GLN A CA 1
ATOM 1178 C C . GLN A 1 107 ? 28.526 -0.749 33.451 1.00 17.76 128 GLN A C 1
ATOM 1179 O O . GLN A 1 107 ? 28.596 -0.013 32.464 1.00 16.91 128 GLN A O 1
ATOM 1193 N N . LYS A 1 108 ? 27.960 -1.954 33.419 1.00 15.37 129 LYS A N 1
ATOM 1194 C CA . LYS A 1 108 ? 27.320 -2.458 32.210 1.00 16.29 129 LYS A CA 1
ATOM 1195 C C . LYS A 1 108 ? 25.870 -2.004 32.100 1.00 14.74 129 LYS A C 1
ATOM 1196 O O . LYS A 1 108 ? 25.121 -2.012 33.084 1.00 14.22 129 LYS A O 1
ATOM 1215 N N . PHE A 1 109 ? 25.482 -1.629 30.886 1.00 13.62 130 PHE A N 1
ATOM 1216 C CA . PHE A 1 109 ? 24.138 -1.192 30.579 1.00 12.21 130 PHE A CA 1
ATOM 1217 C C . PHE A 1 109 ? 23.617 -1.941 29.363 1.00 15.43 130 PHE A C 1
ATOM 1218 O O . PHE A 1 109 ? 24.380 -2.344 28.482 1.00 13.57 130 PHE A O 1
ATOM 1235 N N . ALA A 1 110 ? 22.300 -2.081 29.301 1.00 14.36 131 ALA A N 1
ATOM 1236 C CA . ALA A 1 110 ? 21.624 -2.474 28.082 1.00 13.06 131 ALA A CA 1
ATOM 1237 C C . ALA A 1 110 ? 20.484 -1.499 27.872 1.00 14.00 131 ALA A C 1
ATOM 1238 O O . ALA A 1 110 ? 19.915 -0.980 28.835 1.00 15.84 131 ALA A O 1
ATOM 1245 N N . ILE A 1 111 ? 20.164 -1.239 26.612 1.00 13.22 132 ILE A N 1
ATOM 1246 C CA . ILE A 1 111 ? 19.063 -0.350 26.275 1.00 12.52 132 ILE A CA 1
ATOM 1247 C C . ILE A 1 111 ? 18.222 -1.021 25.205 1.00 14.58 132 ILE A C 1
ATOM 1248 O O . ILE A 1 111 ? 18.766 -1.573 24.242 1.00 13.86 132 ILE A O 1
ATOM 1264 N N . ILE A 1 112 ? 16.906 -1.003 25.390 1.00 15.01 133 ILE A N 1
ATOM 1265 C CA . ILE A 1 112 ? 15.962 -1.597 24.452 1.00 12.79 133 ILE A CA 1
ATOM 1266 C C . ILE A 1 112 ? 15.426 -0.501 23.548 1.00 14.00 133 ILE A C 1
ATOM 1267 O O . ILE A 1 112 ? 15.009 0.560 24.019 1.00 14.05 133 ILE A O 1
ATOM 1283 N N . ASP A 1 113 ? 15.462 -0.757 22.249 1.00 13.53 134 ASP A N 1
ATOM 1284 C CA . ASP A 1 113 ? 14.819 0.027 21.195 1.00 16.16 134 ASP A CA 1
ATOM 1285 C C . ASP A 1 113 ? 15.620 1.257 20.768 1.00 15.87 134 ASP A C 1
ATOM 1286 O O . ASP A 1 113 ? 15.070 2.137 20.055 1.00 17.73 134 ASP A O 1
ATOM 1295 N N . ASP A 1 114 ? 16.878 1.381 21.163 1.00 13.91 135 ASP A N 1
ATOM 1296 C CA . ASP A 1 114 ? 17.728 2.419 20.602 1.00 14.78 135 ASP A CA 1
ATOM 1297 C C . ASP A 1 114 ? 19.132 1.884 20.374 1.00 14.36 135 ASP A C 1
ATOM 1298 O O . ASP A 1 114 ? 19.697 1.203 21.240 1.00 16.74 135 ASP A O 1
ATOM 1307 N N . ALA A 1 115 ? 19.703 2.218 19.212 1.00 15.46 136 ALA A N 1
ATOM 1308 C CA . ALA A 1 115 ? 21.009 1.709 18.806 1.00 16.28 136 ALA A CA 1
ATOM 1309 C C . ALA A 1 115 ? 22.013 2.821 18.549 1.00 19.77 136 ALA A C 1
ATOM 1310 O O . ALA A 1 115 ? 23.037 2.594 17.884 1.00 21.57 136 ALA A O 1
ATOM 1317 N N . SER A 1 116 ? 21.755 4.017 19.074 1.00 20.17 137 SER A N 1
ATOM 1318 C CA . SER A 1 116 ? 22.654 5.132 18.826 1.00 20.70 137 SER A CA 1
ATOM 1319 C C . SER A 1 116 ? 23.922 5.085 19.672 1.00 17.67 137 SER A C 1
ATOM 1320 O O . SER A 1 116 ? 24.920 5.713 19.292 1.00 21.98 137 SER A O 1
ATOM 1328 N N . ILE A 1 117 ? 23.916 4.390 20.802 1.00 20.56 138 ILE A N 1
ATOM 1329 C CA . ILE A 1 117 ? 25.041 4.437 21.729 1.00 20.04 138 ILE A CA 1
ATOM 1330 C C . ILE A 1 117 ? 26.058 3.388 21.316 1.00 20.60 138 ILE A C 1
ATOM 1331 O O . ILE A 1 117 ? 25.731 2.198 21.240 1.00 22.09 138 ILE A O 1
ATOM 1347 N N . ASP A 1 118 ? 27.293 3.835 21.080 1.00 21.07 139 ASP A N 1
ATOM 1348 C CA . ASP A 1 118 ? 28.439 2.999 20.698 1.00 21.35 139 ASP A CA 1
ATOM 1349 C C . ASP A 1 118 ? 29.481 3.168 21.802 1.00 21.73 139 ASP A C 1
ATOM 1350 O O . ASP A 1 118 ? 30.356 4.035 21.728 1.00 24.51 139 ASP A O 1
ATOM 1359 N N . LEU A 1 119 ? 29.351 2.364 22.854 1.00 19.32 140 LEU A N 1
ATOM 1360 C CA . LEU A 1 119 ? 30.260 2.399 23.985 1.00 21.49 140 LEU A CA 1
ATOM 1361 C C . LEU A 1 119 ? 30.548 0.982 24.444 1.00 19.47 140 LEU A C 1
ATOM 1362 O O . LEU A 1 119 ? 29.694 0.095 24.314 1.00 19.87 140 LEU A O 1
ATOM 1378 N N . PRO A 1 120 ? 31.727 0.751 25.026 1.00 22.23 141 PRO A N 1
ATOM 1379 C CA . PRO A 1 120 ? 32.107 -0.621 25.388 1.00 21.39 141 PRO A CA 1
ATOM 1380 C C . PRO A 1 120 ? 31.270 -1.210 26.505 1.00 19.22 141 PRO A C 1
ATOM 1381 O O . PRO A 1 120 ? 31.267 -2.436 26.667 1.00 22.12 141 PRO A O 1
ATOM 1392 N N . ASN A 1 121 ? 30.543 -0.387 27.258 1.00 18.07 142 ASN A N 1
ATOM 1393 C CA . ASN A 1 121 ? 29.710 -0.879 28.344 1.00 17.37 142 ASN A CA 1
ATOM 1394 C C . ASN A 1 121 ? 28.217 -0.840 28.027 1.00 18.72 142 ASN A C 1
ATOM 1395 O O . ASN A 1 121 ? 27.400 -0.888 28.952 1.00 17.04 142 ASN A O 1
ATOM 1406 N N . VAL A 1 122 ? 27.835 -0.782 26.751 1.00 17.21 143 VAL A N 1
ATOM 1407 C CA . VAL A 1 122 ? 26.425 -0.635 26.386 1.00 14.26 143 VAL A CA 1
ATOM 1408 C C . VAL A 1 122 ? 26.053 -1.646 25.319 1.00 16.37 143 VAL A C 1
ATOM 1409 O O . VAL A 1 122 ? 26.677 -1.699 24.250 1.00 16.23 143 VAL A O 1
ATOM 1422 N N . THR A 1 123 ? 25.022 -2.433 25.605 1.00 14.47 144 THR A N 1
ATOM 1423 C CA . THR A 1 123 ? 24.442 -3.363 24.651 1.00 14.58 144 THR A CA 1
ATOM 1424 C C . THR A 1 123 ? 23.083 -2.833 24.233 1.00 13.76 144 THR A C 1
ATOM 1425 O O . THR A 1 123 ? 22.263 -2.491 25.089 1.00 14.84 144 THR A O 1
ATOM 1436 N N . CYS A 1 124 ? 22.847 -2.766 22.933 1.00 14.46 145 CYS A N 1
ATOM 1437 C CA . CYS A 1 124 ? 21.591 -2.281 22.376 1.00 13.77 145 CYS A CA 1
ATOM 1438 C C . CYS A 1 124 ? 20.755 -3.457 21.895 1.00 15.39 145 CYS A C 1
ATOM 1439 O O . CYS A 1 124 ? 21.192 -4.226 21.029 1.00 16.81 145 CYS A O 1
ATOM 1447 N N . LEU A 1 125 ? 19.545 -3.575 22.427 1.00 13.72 146 LEU A N 1
ATOM 1448 C CA . LEU A 1 125 ? 18.650 -4.687 22.136 1.00 12.86 146 LEU A CA 1
ATOM 1449 C C . LEU A 1 125 ? 17.557 -4.166 21.218 1.00 13.82 146 LEU A C 1
ATOM 1450 O O . LEU A 1 125 ? 16.677 -3.411 21.649 1.00 14.73 146 LEU A O 1
ATOM 1466 N N . MET A 1 126 ? 17.613 -4.580 19.960 1.00 13.08 147 MET A N 1
ATOM 1467 C CA . MET A 1 126 ? 16.755 -4.038 18.922 1.00 13.60 147 MET A CA 1
ATOM 1468 C C . MET A 1 126 ? 15.846 -5.122 18.370 1.00 14.67 147 MET A C 1
ATOM 1469 O O . MET A 1 126 ? 16.199 -6.298 18.342 1.00 16.62 147 MET A O 1
ATOM 1483 N N . PHE A 1 127 ? 14.674 -4.701 17.896 1.00 13.20 148 PHE A N 1
ATOM 1484 C CA . PHE A 1 127 ? 13.646 -5.607 17.415 1.00 12.61 148 PHE A CA 1
ATOM 1485 C C . PHE A 1 127 ? 13.152 -5.118 16.070 1.00 15.56 148 PHE A C 1
ATOM 1486 O O . PHE A 1 127 ? 12.871 -3.925 15.899 1.00 16.13 148 PHE A O 1
ATOM 1503 N N . GLU A 1 128 ? 13.056 -6.038 15.117 1.00 14.77 149 GLU A N 1
ATOM 1504 C CA . GLU A 1 128 ? 12.532 -5.725 13.794 1.00 15.29 149 GLU A CA 1
ATOM 1505 C C . GLU A 1 128 ? 11.002 -5.685 13.833 1.00 14.73 149 GLU A C 1
ATOM 1506 O O . GLU A 1 128 ? 10.298 -6.461 13.181 1.00 15.88 149 GLU A O 1
ATOM 1518 N N . GLN A 1 129 ? 10.461 -4.707 14.555 1.00 13.73 150 GLN A N 1
ATOM 1519 C CA . GLN A 1 129 ? 9.014 -4.625 14.813 1.00 12.44 150 GLN A CA 1
ATOM 1520 C C . GLN A 1 129 ? 8.249 -4.361 13.516 1.00 13.32 150 GLN A C 1
ATOM 1521 O O . GLN A 1 129 ? 7.115 -4.668 13.485 1.00 13.81 150 GLN A O 1
ATOM 1535 N N . SER A 1 130 ? 8.880 -3.807 12.492 1.00 13.41 151 SER A N 1
ATOM 1536 C CA . SER A 1 130 ? 8.148 -3.639 11.244 1.00 12.57 151 SER A CA 1
ATOM 1537 C C . SER A 1 130 ? 7.723 -4.970 10.652 1.00 13.78 151 SER A C 1
ATOM 1538 O O . SER A 1 130 ? 6.718 -5.033 9.936 1.00 13.58 151 SER A O 1
ATOM 1546 N N . GLN A 1 131 ? 8.486 -6.029 10.901 1.00 14.21 152 GLN A N 1
ATOM 1547 C CA . GLN A 1 131 ? 8.152 -7.334 10.354 1.00 13.19 152 GLN A CA 1
ATOM 1548 C C . GLN A 1 131 ? 6.882 -7.872 10.990 1.00 14.90 152 GLN A C 1
ATOM 1549 O O . GLN A 1 131 ? 5.979 -8.346 10.291 1.00 16.33 152 GLN A O 1
ATOM 1563 N N . ALA A 1 132 ? 6.788 -7.799 12.320 1.00 14.37 153 ALA A N 1
ATOM 1564 C CA . ALA A 1 132 ? 5.568 -8.262 12.977 1.00 15.27 153 ALA A CA 1
ATOM 1565 C C . ALA A 1 132 ? 4.387 -7.345 12.678 1.00 13.59 153 ALA A C 1
ATOM 1566 O O . ALA A 1 132 ? 3.248 -7.806 12.574 1.00 13.22 153 ALA A O 1
ATOM 1573 N N . SER A 1 133 ? 4.626 -6.041 12.587 1.00 11.92 154 SER A N 1
ATOM 1574 C CA . SER A 1 133 ? 3.554 -5.100 12.301 1.00 10.85 154 SER A CA 1
ATOM 1575 C C . SER A 1 133 ? 2.995 -5.335 10.911 1.00 10.43 154 SER A C 1
ATOM 1576 O O . SER A 1 133 ? 1.793 -5.198 10.685 1.00 11.61 154 SER A O 1
ATOM 1584 N N . TYR A 1 134 ? 3.856 -5.700 9.962 1.00 12.63 155 TYR A N 1
ATOM 1585 C CA . TYR A 1 134 ? 3.382 -6.040 8.631 1.00 13.44 155 TYR A CA 1
ATOM 1586 C C . TYR A 1 134 ? 2.429 -7.225 8.696 1.00 11.86 155 TYR A C 1
ATOM 1587 O O . TYR A 1 134 ? 1.362 -7.212 8.067 1.00 13.81 155 TYR A O 1
ATOM 1605 N N . LEU A 1 135 ? 2.798 -8.259 9.446 1.00 11.80 156 LEU A N 1
ATOM 1606 C CA . LEU A 1 135 ? 1.972 -9.455 9.506 1.00 13.51 156 LEU A CA 1
ATOM 1607 C C . LEU A 1 135 ? 0.609 -9.135 10.109 1.00 13.57 156 LEU A C 1
ATOM 1608 O O . LEU A 1 135 ? -0.418 -9.609 9.619 1.00 13.43 156 LEU A O 1
ATOM 1624 N N . VAL A 1 136 ? 0.569 -8.322 11.167 1.00 11.53 157 VAL A N 1
ATOM 1625 C CA . VAL A 1 136 ? -0.742 -8.003 11.732 1.00 12.27 157 VAL A CA 1
ATOM 1626 C C . VAL A 1 136 ? -1.519 -7.052 10.823 1.00 12.42 157 VAL A C 1
ATOM 1627 O O . VAL A 1 136 ? -2.753 -7.042 10.864 1.00 12.45 157 VAL A O 1
ATOM 1640 N N . GLY A 1 137 ? -0.830 -6.266 9.991 1.00 10.22 158 GLY A N 1
ATOM 1641 C CA . GLY A 1 137 ? -1.517 -5.452 9.003 1.00 11.26 158 GLY A CA 1
ATOM 1642 C C . GLY A 1 137 ? -2.177 -6.297 7.937 1.00 12.15 158 GLY A C 1
ATOM 1643 O O . GLY A 1 137 ? -3.290 -6.003 7.502 1.00 11.87 158 GLY A O 1
ATOM 1647 N N . LEU A 1 138 ? -1.540 -7.406 7.565 1.00 12.71 159 LEU A N 1
ATOM 1648 C CA . LEU A 1 138 ? -2.200 -8.350 6.669 1.00 13.72 159 LEU A CA 1
ATOM 1649 C C . LEU A 1 138 ? -3.489 -8.865 7.302 1.00 13.60 159 LEU A C 1
ATOM 1650 O O . LEU A 1 138 ? -4.521 -8.958 6.635 1.00 13.74 159 LEU A O 1
ATOM 1666 N N . VAL A 1 139 ? -3.433 -9.217 8.592 1.00 13.07 160 VAL A N 1
ATOM 1667 C CA . VAL A 1 139 ? -4.616 -9.678 9.316 1.00 14.00 160 VAL A CA 1
ATOM 1668 C C . VAL A 1 139 ? -5.711 -8.615 9.281 1.00 14.82 160 VAL A C 1
ATOM 1669 O O . VAL A 1 139 ? -6.863 -8.905 8.954 1.00 15.57 160 VAL A O 1
ATOM 1682 N N . ALA A 1 140 ? -5.371 -7.372 9.628 1.00 12.97 161 ALA A N 1
ATOM 1683 C CA . ALA A 1 140 ? -6.364 -6.309 9.645 1.00 12.45 161 ALA A CA 1
ATOM 1684 C C . ALA A 1 140 ? -6.964 -6.096 8.261 1.00 12.59 161 ALA A C 1
ATOM 1685 O O . ALA A 1 140 ? -8.186 -5.934 8.121 1.00 14.13 161 ALA A O 1
ATOM 1692 N N . GLY A 1 141 ? -6.138 -6.112 7.224 1.00 12.86 162 GLY A N 1
ATOM 1693 C CA . GLY A 1 141 ? -6.662 -5.896 5.886 1.00 14.63 162 GLY A CA 1
ATOM 1694 C C . GLY A 1 141 ? -7.611 -6.984 5.442 1.00 14.92 162 GLY A C 1
ATOM 1695 O O . GLY A 1 141 ? -8.582 -6.716 4.708 1.00 15.85 162 GLY A O 1
ATOM 1699 N N . LYS A 1 142 ? -7.355 -8.216 5.857 1.00 13.73 163 LYS A N 1
ATOM 1700 C CA . LYS A 1 142 ? -8.189 -9.336 5.471 1.00 15.79 163 LYS A CA 1
ATOM 1701 C C . LYS A 1 142 ? -9.441 -9.449 6.324 1.00 17.96 163 LYS A C 1
ATOM 1702 O O . LYS A 1 142 ? -10.449 -9.980 5.849 1.00 19.00 163 LYS A O 1
ATOM 1721 N N . MET A 1 143 ? -9.422 -8.937 7.547 1.00 15.08 164 MET A N 1
ATOM 1722 C CA . MET A 1 143 ? -10.553 -9.104 8.442 1.00 16.19 164 MET A CA 1
ATOM 1723 C C . MET A 1 143 ? -11.525 -7.934 8.435 1.00 15.02 164 MET A C 1
ATOM 1724 O O . MET A 1 143 ? -12.689 -8.115 8.809 1.00 19.10 164 MET A O 1
ATOM 1738 N N . THR A 1 144 ? -11.106 -6.760 7.994 1.00 14.96 165 THR A N 1
ATOM 1739 C CA . THR A 1 144 ? -12.020 -5.636 8.004 1.00 15.58 165 THR A CA 1
ATOM 1740 C C . THR A 1 144 ? -13.180 -5.877 7.047 1.00 13.87 165 THR A C 1
ATOM 1741 O O . THR A 1 144 ? -13.017 -6.440 5.954 1.00 17.20 165 THR A O 1
ATOM 1752 N N . LYS A 1 145 ? -14.364 -5.484 7.487 1.00 14.11 166 LYS A N 1
ATOM 1753 C CA . LYS A 1 145 ? -15.549 -5.522 6.652 1.00 14.26 166 LYS A CA 1
ATOM 1754 C C . LYS A 1 145 ? -15.959 -4.142 6.161 1.00 14.73 166 LYS A C 1
ATOM 1755 O O . LYS A 1 145 ? -16.748 -4.038 5.225 1.00 17.01 166 LYS A O 1
ATOM 1774 N N . THR A 1 146 ? -15.463 -3.098 6.814 1.00 15.12 167 THR A N 1
ATOM 1775 C CA . THR A 1 146 ? -15.733 -1.720 6.453 1.00 16.36 167 THR A CA 1
ATOM 1776 C C . THR A 1 146 ? -14.629 -1.101 5.613 1.00 15.69 167 THR A C 1
ATOM 1777 O O . THR A 1 146 ? -14.787 0.040 5.157 1.00 18.35 167 THR A O 1
ATOM 1788 N N . ASN A 1 147 ? -13.522 -1.812 5.421 1.00 15.30 168 ASN A N 1
ATOM 1789 C CA . ASN A 1 147 ? -12.355 -1.288 4.719 1.00 15.12 168 ASN A CA 1
ATOM 1790 C C . ASN A 1 147 ? -11.779 -0.058 5.410 1.00 16.28 168 ASN A C 1
ATOM 1791 O O . ASN A 1 147 ? -11.121 0.772 4.783 1.00 17.61 168 ASN A O 1
ATOM 1802 N N . LYS A 1 148 ? -12.006 0.055 6.717 1.00 15.05 169 LYS A N 1
ATOM 1803 C CA . LYS A 1 148 ? -11.378 1.089 7.524 1.00 13.22 169 LYS A CA 1
ATOM 1804 C C . LYS A 1 148 ? -10.837 0.403 8.763 1.00 14.02 169 LYS A C 1
ATOM 1805 O O . LYS A 1 148 ? -11.590 -0.285 9.467 1.00 14.54 169 LYS A O 1
ATOM 1824 N N . VAL A 1 149 ? -9.539 0.569 9.006 1.00 12.71 170 VAL A N 1
ATOM 1825 C CA . VAL A 1 149 ? -8.871 0.042 10.184 1.00 12.74 170 VAL A CA 1
ATOM 1826 C C . VAL A 1 149 ? -8.131 1.200 10.820 1.00 13.06 170 VAL A C 1
ATOM 1827 O O . VAL A 1 149 ? -7.976 2.263 10.222 1.00 13.22 170 VAL A O 1
ATOM 1840 N N . GLY A 1 150 ? -7.661 0.977 12.047 1.00 13.14 171 GLY A N 1
ATOM 1841 C CA . GLY A 1 150 ? -7.038 2.028 12.812 1.00 14.08 171 GLY A CA 1
ATOM 1842 C C . GLY A 1 150 ? -5.666 1.628 13.319 1.00 12.45 171 GLY A C 1
ATOM 1843 O O . GLY A 1 150 ? -5.335 0.443 13.448 1.00 11.14 171 GLY A O 1
ATOM 1847 N N . PHE A 1 151 ? -4.873 2.669 13.594 1.00 12.05 172 PHE A N 1
ATOM 1848 C CA . PHE A 1 151 ? -3.536 2.552 14.170 1.00 10.32 172 PHE A CA 1
ATOM 1849 C C . PHE A 1 151 ? -3.411 3.638 15.227 1.00 10.69 172 PHE A C 1
ATOM 1850 O O . PHE A 1 151 ? -3.538 4.818 14.903 1.00 11.51 172 PHE A O 1
ATOM 1867 N N . VAL A 1 152 ? -3.204 3.231 16.476 1.00 10.79 173 VAL A N 1
ATOM 1868 C CA . VAL A 1 152 ? -2.977 4.142 17.597 1.00 11.65 173 VAL A CA 1
ATOM 1869 C C . VAL A 1 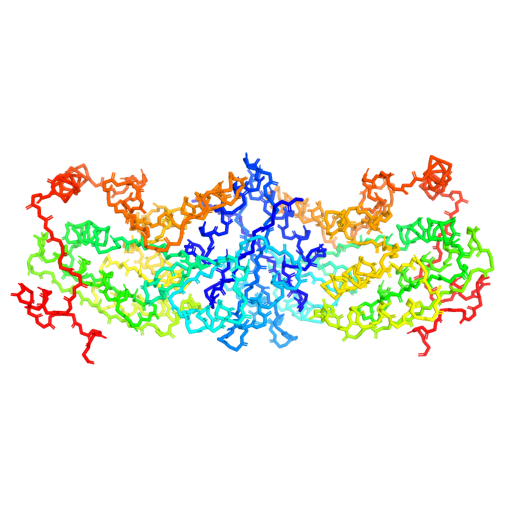152 ? -1.545 3.918 18.061 1.00 11.11 173 VAL A C 1
ATOM 1870 O O . VAL A 1 152 ? -1.218 2.834 18.554 1.00 12.68 173 VAL A O 1
ATOM 1883 N N . VAL A 1 153 ? -0.691 4.925 17.889 1.00 11.02 174 VAL A N 1
ATOM 1884 C CA . VAL A 1 153 ? 0.713 4.840 18.287 1.00 11.91 174 VAL A CA 1
ATOM 1885 C C . VAL A 1 153 ? 0.924 5.670 19.542 1.00 12.09 174 VAL A C 1
ATOM 1886 O O . VAL A 1 153 ? 0.275 6.690 19.754 1.00 12.81 174 VAL A O 1
ATOM 1899 N N . GLY A 1 154 ? 1.842 5.216 20.395 1.00 12.87 175 GLY A N 1
ATOM 1900 C CA . GLY A 1 154 ? 2.041 5.896 21.660 1.00 13.10 175 GLY A CA 1
ATOM 1901 C C . GLY A 1 154 ? 2.767 7.216 21.515 1.00 14.31 175 GLY A C 1
ATOM 1902 O O . GLY A 1 154 ? 2.420 8.205 22.167 1.00 15.62 175 GLY A O 1
ATOM 1906 N N . MET A 1 155 ? 3.813 7.236 20.698 1.00 14.30 176 MET A N 1
ATOM 1907 C CA . MET A 1 155 ? 4.578 8.433 20.404 1.00 14.57 176 MET A CA 1
ATOM 1908 C C . MET A 1 155 ? 5.066 8.264 18.983 1.00 15.55 176 MET A C 1
ATOM 1909 O O . MET A 1 155 ? 5.058 7.154 18.449 1.00 18.20 176 MET A O 1
ATOM 1923 N N . VAL A 1 156 ? 5.527 9.351 18.386 1.00 17.13 177 VAL A N 1
ATOM 1924 C CA . VAL A 1 156 ? 6.194 9.288 17.093 1.00 17.39 177 VAL A CA 1
ATOM 1925 C C . VAL A 1 156 ? 7.696 9.435 17.296 1.00 17.96 177 VAL A C 1
ATOM 1926 O O . VAL A 1 156 ? 8.163 10.316 18.036 1.00 18.84 177 VAL A O 1
ATOM 1939 N N . SER A 1 157 ? 8.446 8.538 16.660 1.00 16.94 178 SER A N 1
ATOM 1940 C CA . SER A 1 157 ? 9.901 8.523 16.671 1.00 17.18 178 SER A CA 1
ATOM 1941 C C . SER A 1 157 ? 10.312 7.560 15.566 1.00 14.88 178 SER A C 1
ATOM 1942 O O . SER A 1 157 ? 9.472 6.882 14.969 1.00 15.09 178 SER A O 1
ATOM 1950 N N . GLN A 1 158 ? 11.615 7.483 15.309 1.00 17.20 179 GLN A N 1
ATOM 1951 C CA . GLN A 1 158 ? 12.089 6.546 14.293 1.00 21.58 179 GLN A CA 1
ATOM 1952 C C . GLN A 1 158 ? 11.614 5.128 14.595 1.00 18.58 179 GLN A C 1
ATOM 1953 O O . GLN A 1 158 ? 11.015 4.466 13.739 1.00 19.99 179 GLN A O 1
ATOM 1967 N N . THR A 1 159 ? 11.855 4.641 15.812 1.00 18.26 180 THR A N 1
ATOM 1968 C CA . THR A 1 159 ? 11.459 3.267 16.103 1.00 19.03 180 THR A CA 1
ATOM 1969 C C . THR A 1 159 ? 9.944 3.107 16.079 1.00 14.93 180 THR A C 1
ATOM 1970 O O . THR A 1 159 ? 9.430 2.100 15.585 1.00 16.47 180 THR A O 1
ATOM 1981 N N . MET A 1 160 ? 9.202 4.083 16.610 1.00 13.16 181 MET A N 1
ATOM 1982 C CA . MET A 1 160 ? 7.759 3.935 16.645 1.00 12.85 181 MET A CA 1
ATOM 1983 C C . MET A 1 160 ? 7.170 3.937 15.241 1.00 13.83 181 MET A C 1
ATOM 1984 O O . MET A 1 160 ? 6.206 3.218 14.967 1.00 14.56 181 MET A O 1
ATOM 1998 N N . ASN A 1 161 ? 7.738 4.738 14.339 1.00 13.75 182 ASN A N 1
ATOM 1999 C CA . ASN A 1 161 ? 7.215 4.778 12.980 1.00 14.66 182 ASN A CA 1
ATOM 2000 C C . ASN A 1 161 ? 7.423 3.458 12.256 1.00 13.80 182 ASN A C 1
ATOM 2001 O O . ASN A 1 161 ? 6.689 3.175 11.297 1.00 13.26 182 ASN A O 1
ATOM 2012 N N . GLU A 1 162 ? 8.375 2.633 12.699 1.00 13.72 183 GLU A N 1
ATOM 2013 C CA . GLU A 1 162 ? 8.551 1.319 12.090 1.00 13.53 183 GLU A CA 1
ATOM 2014 C C . GLU A 1 162 ? 7.308 0.463 12.277 1.00 13.09 183 GLU A C 1
ATOM 2015 O O . GLU A 1 162 ? 6.966 -0.328 11.383 1.00 14.20 183 GLU A O 1
ATOM 2027 N N . PHE A 1 163 ? 6.599 0.623 13.406 1.00 11.03 184 PHE A N 1
ATOM 2028 C CA . PHE A 1 163 ? 5.331 -0.070 13.578 1.00 10.07 184 PHE A CA 1
ATOM 2029 C C . PHE A 1 163 ? 4.334 0.414 12.531 1.00 13.81 184 PHE A C 1
ATOM 2030 O O . PHE A 1 163 ? 3.610 -0.385 11.911 1.00 13.78 184 PHE A O 1
ATOM 2047 N N . GLY A 1 164 ? 4.286 1.729 12.316 1.00 11.77 185 GLY A N 1
ATOM 2048 C CA . GLY A 1 164 ? 3.324 2.279 11.369 1.00 12.79 185 GLY A CA 1
ATOM 2049 C C . GLY A 1 164 ? 3.600 1.870 9.940 1.00 13.70 185 GLY A C 1
ATOM 2050 O O . GLY A 1 164 ? 2.682 1.487 9.195 1.00 13.54 185 GLY A O 1
ATOM 2054 N N . TYR A 1 165 ? 4.850 2.013 9.510 1.00 13.22 186 TYR A N 1
ATOM 2055 C CA . TYR A 1 165 ? 5.200 1.644 8.151 1.00 11.95 186 TYR A CA 1
ATOM 2056 C C . TYR A 1 165 ? 4.885 0.179 7.878 1.00 13.32 186 TYR A C 1
ATOM 2057 O O . TYR A 1 165 ? 4.333 -0.155 6.824 1.00 13.41 186 TYR A O 1
ATOM 2075 N N . GLY A 1 166 ? 5.258 -0.714 8.794 1.00 12.58 187 GLY A N 1
ATOM 2076 C CA . GLY A 1 166 ? 4.948 -2.121 8.607 1.00 12.93 187 GLY A CA 1
ATOM 2077 C C . GLY A 1 166 ? 3.459 -2.393 8.571 1.00 11.92 187 GLY A C 1
ATOM 2078 O O . GLY A 1 166 ? 2.966 -3.097 7.694 1.00 11.83 187 GLY A O 1
ATOM 2082 N N . TYR A 1 167 ? 2.715 -1.816 9.513 1.00 11.39 188 TYR A N 1
ATOM 2083 C CA . TYR A 1 167 ? 1.288 -2.079 9.577 1.00 11.28 188 TYR A CA 1
ATOM 2084 C C . TYR A 1 167 ? 0.584 -1.595 8.328 1.00 11.64 188 TYR A C 1
ATOM 2085 O O . TYR A 1 167 ? -0.193 -2.338 7.731 1.00 11.96 188 TYR A O 1
ATOM 2103 N N . LEU A 1 168 ? 0.792 -0.330 7.946 1.00 11.05 189 LEU A N 1
ATOM 2104 C CA . LEU A 1 168 ? 0.104 0.180 6.764 1.00 10.87 189 LEU A CA 1
ATOM 2105 C C . LEU A 1 168 ? 0.484 -0.608 5.516 1.00 13.13 189 LEU A C 1
ATOM 2106 O O . LEU A 1 168 ? -0.356 -0.806 4.630 1.00 13.79 189 LEU A O 1
ATOM 2122 N N . ALA A 1 169 ? 1.750 -1.027 5.401 1.00 12.98 190 ALA A N 1
ATOM 2123 C CA . ALA A 1 169 ? 2.157 -1.824 4.244 1.00 12.17 190 ALA A CA 1
ATOM 2124 C C . ALA A 1 169 ? 1.398 -3.148 4.215 1.00 13.99 190 ALA A C 1
ATOM 2125 O O . ALA A 1 169 ? 0.929 -3.587 3.157 1.00 12.99 190 ALA A O 1
ATOM 2132 N N . GLY A 1 170 ? 1.239 -3.780 5.377 1.00 13.06 191 GLY A N 1
ATOM 2133 C CA . GLY A 1 170 ? 0.499 -5.026 5.440 1.00 14.18 191 GLY A CA 1
ATOM 2134 C C . GLY A 1 170 ? -0.968 -4.836 5.113 1.00 13.82 191 GLY A C 1
ATOM 2135 O O . GLY A 1 170 ? -1.554 -5.613 4.362 1.00 13.73 191 GLY A O 1
ATOM 2139 N N . VAL A 1 171 ? -1.581 -3.803 5.680 1.00 12.00 192 VAL A N 1
ATOM 2140 C CA . VAL A 1 171 ? -2.974 -3.517 5.367 1.00 11.38 192 VAL A CA 1
ATOM 2141 C C . VAL A 1 171 ? -3.161 -3.353 3.865 1.00 13.39 192 VAL A C 1
ATOM 2142 O O . VAL A 1 171 ? -4.067 -3.947 3.274 1.00 14.54 192 VAL A O 1
ATOM 2155 N N . LYS A 1 172 ? -2.332 -2.510 3.230 1.00 12.06 193 LYS A N 1
ATOM 2156 C CA . LYS A 1 172 ? -2.520 -2.222 1.815 1.00 12.70 193 LYS A CA 1
ATOM 2157 C C . LYS A 1 172 ? -2.188 -3.422 0.938 1.00 12.77 193 LYS A C 1
ATOM 2158 O O . LYS A 1 172 ? -2.842 -3.633 -0.089 1.00 15.19 193 LYS A O 1
ATOM 2177 N N . ASP A 1 173 ? -1.201 -4.229 1.321 1.00 14.55 194 ASP A N 1
ATOM 2178 C CA . ASP A 1 173 ? -0.877 -5.397 0.521 1.00 15.35 194 ASP A CA 1
ATOM 2179 C C . ASP A 1 173 ? -2.010 -6.411 0.574 1.00 14.59 194 ASP A C 1
ATOM 2180 O O . ASP A 1 173 ? -2.328 -7.045 -0.437 1.00 18.53 194 ASP A O 1
ATOM 2189 N N . ALA A 1 174 ? -2.650 -6.554 1.732 1.00 14.49 195 ALA A N 1
ATOM 2190 C CA . ALA A 1 174 ? -3.774 -7.466 1.863 1.00 14.98 195 ALA A CA 1
ATOM 2191 C C . ALA A 1 174 ? -5.061 -6.889 1.289 1.00 14.72 195 ALA A C 1
ATOM 2192 O O . ALA A 1 174 ? -5.958 -7.646 0.896 1.00 16.74 195 ALA A O 1
ATOM 2199 N N . ASN A 1 175 ? -5.183 -5.569 1.248 1.00 14.71 196 ASN A N 1
ATOM 2200 C CA . ASN A 1 175 ? -6.438 -4.914 0.926 1.00 14.14 196 ASN A CA 1
ATOM 2201 C C . ASN A 1 175 ? -6.125 -3.520 0.388 1.00 15.03 196 ASN A C 1
ATOM 2202 O O . ASN A 1 175 ? -6.063 -2.545 1.153 1.00 14.89 196 ASN A O 1
ATOM 2213 N N . PRO A 1 176 ? -5.932 -3.423 -0.922 1.00 16.46 197 PRO A N 1
ATOM 2214 C CA . PRO A 1 176 ? -5.549 -2.133 -1.513 1.00 15.63 197 PRO A CA 1
ATOM 2215 C C . PRO A 1 176 ? -6.553 -1.031 -1.304 1.00 17.34 197 PRO A C 1
ATOM 2216 O O . PRO A 1 176 ? -6.204 0.139 -1.484 1.00 20.16 197 PRO A O 1
ATOM 2227 N N . ASN A 1 177 ? -7.788 -1.359 -0.963 1.00 16.14 198 ASN A N 1
ATOM 2228 C CA . ASN A 1 177 ? -8.835 -0.358 -0.831 1.00 15.60 198 ASN A CA 1
ATOM 2229 C C . ASN A 1 177 ? -9.127 0.013 0.607 1.00 16.04 198 ASN A C 1
ATOM 2230 O O . ASN A 1 177 ? -10.077 0.757 0.862 1.00 18.30 198 ASN A O 1
ATOM 2241 N N . ALA A 1 178 ? -8.315 -0.444 1.547 1.00 15.87 199 ALA A N 1
ATOM 2242 C CA . ALA A 1 178 ? -8.541 -0.156 2.953 1.00 15.65 199 ALA A CA 1
ATOM 2243 C C . ALA A 1 178 ? -7.935 1.191 3.319 1.00 17.34 199 ALA A C 1
ATOM 2244 O O . ALA A 1 178 ? -6.878 1.572 2.803 1.00 20.03 199 ALA A O 1
ATOM 2251 N N . THR A 1 179 ? -8.637 1.915 4.179 1.00 15.45 200 THR A N 1
ATOM 2252 C CA . THR A 1 179 ? -8.170 3.166 4.757 1.00 15.84 200 THR A CA 1
ATOM 2253 C C . THR A 1 179 ? -7.674 2.879 6.172 1.00 14.74 200 THR A C 1
ATOM 2254 O O . THR A 1 179 ? -8.284 2.101 6.909 1.00 15.60 200 THR A O 1
ATOM 2265 N N . ILE A 1 180 ? -6.546 3.471 6.533 1.00 13.92 201 ILE A N 1
ATOM 2266 C CA . ILE A 1 180 ? -5.995 3.349 7.879 1.00 14.48 201 ILE A CA 1
ATOM 2267 C C . ILE A 1 180 ? -6.121 4.696 8.587 1.00 13.78 201 ILE A C 1
ATOM 2268 O O . ILE A 1 180 ? -5.470 5.686 8.217 1.00 14.44 201 ILE A O 1
ATOM 2284 N N . LEU A 1 181 ? -7.002 4.740 9.581 1.00 12.91 202 LEU A N 1
ATOM 2285 C CA . LEU A 1 181 ? -7.121 5.886 10.467 1.00 13.37 202 LEU A CA 1
ATOM 2286 C C . LEU A 1 181 ? -6.004 5.832 11.492 1.00 12.49 202 LEU A C 1
ATOM 2287 O O . LEU A 1 181 ? -5.649 4.756 11.973 1.00 12.66 202 LEU A O 1
ATOM 2303 N N . GLN A 1 182 ? -5.435 6.996 11.797 1.00 12.95 203 GLN A N 1
ATOM 2304 C CA . GLN A 1 182 ? -4.186 7.063 12.538 1.00 12.70 203 GLN A CA 1
ATOM 2305 C C . GLN A 1 182 ? -4.267 8.110 13.629 1.00 13.79 203 GLN A C 1
ATOM 2306 O O . GLN A 1 182 ? -4.816 9.191 13.431 1.00 15.48 203 GLN A O 1
ATOM 2320 N N . PHE A 1 183 ? -3.670 7.793 14.776 1.00 11.82 204 PHE A N 1
ATOM 2321 C CA . PHE A 1 183 ? -3.649 8.740 15.888 1.00 13.51 204 PHE A CA 1
ATOM 2322 C C . PHE A 1 183 ? -2.406 8.525 16.735 1.00 11.94 204 PHE A C 1
ATOM 2323 O O . PHE A 1 183 ? -2.062 7.388 17.058 1.00 13.04 204 PHE A O 1
ATOM 2340 N N . ASN A 1 184 ? -1.751 9.631 17.087 1.00 13.02 205 ASN A N 1
ATOM 2341 C CA . ASN A 1 184 ? -0.609 9.645 17.999 1.00 13.64 205 ASN A CA 1
ATOM 2342 C C . ASN A 1 184 ? -1.105 10.106 19.364 1.00 12.65 205 ASN A C 1
ATOM 2343 O O . ASN A 1 184 ? -1.531 11.249 19.533 1.00 15.80 205 ASN A O 1
ATOM 2354 N N . ALA A 1 185 ? -1.057 9.209 20.347 1.00 13.90 206 ALA A N 1
ATOM 2355 C CA . ALA A 1 185 ? -1.549 9.500 21.677 1.00 12.24 206 ALA A CA 1
ATOM 2356 C C . ALA A 1 185 ? -0.614 10.405 22.454 1.00 13.73 206 ALA A C 1
ATOM 2357 O O . ALA A 1 185 ? -1.027 11.016 23.446 1.00 17.70 206 ALA A O 1
ATOM 2364 N N . ASN A 1 186 ? 0.641 10.509 22.022 1.00 15.02 207 ASN A N 1
ATOM 2365 C CA . ASN A 1 186 ? 1.646 11.277 22.745 1.00 16.32 207 ASN A CA 1
ATOM 2366 C C . ASN A 1 186 ? 1.778 10.813 24.197 1.00 16.26 207 ASN A C 1
ATOM 2367 O O . ASN A 1 186 ? 2.091 11.604 25.086 1.00 17.18 207 ASN A O 1
ATOM 2378 N N . SER A 1 187 ? 1.556 9.519 24.428 1.00 14.69 208 SER A N 1
ATOM 2379 C CA . SER A 1 187 ? 1.715 8.930 25.744 1.00 14.86 208 SER A CA 1
ATOM 2380 C C . SER A 1 187 ? 1.670 7.418 25.631 1.00 14.08 208 SER A C 1
ATOM 2381 O O . SER A 1 187 ? 0.853 6.871 24.897 1.00 14.95 208 SER A O 1
ATOM 2389 N N . PHE A 1 188 ? 2.503 6.762 26.420 1.00 15.64 209 PHE A N 1
ATOM 2390 C CA . PHE A 1 188 ? 2.460 5.318 26.572 1.00 12.40 209 PHE A CA 1
ATOM 2391 C C . PHE A 1 188 ? 1.709 4.898 27.823 1.00 13.59 209 PHE A C 1
ATOM 2392 O O . PHE A 1 188 ? 1.671 3.705 28.139 1.00 16.79 209 PHE A O 1
ATOM 2409 N N . SER A 1 189 ? 1.114 5.834 28.548 1.00 13.63 210 SER A N 1
ATOM 2410 C CA . SER A 1 189 ? 0.503 5.512 29.829 1.00 15.60 210 SER A CA 1
ATOM 2411 C C . SER A 1 189 ? -0.784 6.280 30.036 1.00 19.31 210 SER A C 1
ATOM 2412 O O . SER A 1 189 ? -1.069 6.756 31.138 1.00 24.81 210 SER A O 1
ATOM 2420 N N . SER A 1 190 ? -1.588 6.406 28.982 1.00 17.42 211 SER A N 1
ATOM 2421 C CA . SER A 1 190 ? -2.860 7.130 29.070 1.00 20.52 211 SER A CA 1
ATOM 2422 C C . SER A 1 190 ? -3.979 6.255 28.511 1.00 15.73 211 SER A C 1
ATOM 2423 O O . SER A 1 190 ? -4.320 6.328 27.326 1.00 15.85 211 SER A O 1
ATOM 2431 N N . THR A 1 191 ? -4.588 5.451 29.384 1.00 16.89 212 THR A N 1
ATOM 2432 C CA . THR A 1 191 ? -5.654 4.570 28.925 1.00 19.08 212 THR A CA 1
ATOM 2433 C C . THR A 1 191 ? -6.862 5.361 28.442 1.00 14.73 212 THR A C 1
ATOM 2434 O O . THR A 1 191 ? -7.523 4.932 27.494 1.00 16.19 212 THR A O 1
ATOM 2445 N N . GLU A 1 192 ? -7.144 6.534 29.031 1.00 16.43 213 GLU A N 1
ATOM 2446 C CA . GLU A 1 192 ? -8.282 7.326 28.566 1.00 16.09 213 GLU A CA 1
ATOM 2447 C C . GLU A 1 192 ? -8.063 7.804 27.137 1.00 17.20 213 GLU A C 1
ATOM 2448 O O . GLU A 1 192 ? -9.001 7.826 26.327 1.00 16.89 213 GLU A O 1
ATOM 2460 N N . THR A 1 193 ? -6.837 8.237 26.819 1.00 16.10 214 THR A N 1
ATOM 2461 C CA . THR A 1 193 ? -6.544 8.661 25.456 1.00 14.55 214 THR A CA 1
ATOM 2462 C C . THR A 1 193 ? -6.729 7.500 24.487 1.00 14.67 214 THR A C 1
ATOM 2463 O O . THR A 1 193 ? -7.330 7.662 23.417 1.00 14.37 214 THR A O 1
ATOM 2474 N N . GLY A 1 194 ? -6.255 6.314 24.872 1.00 14.89 215 GLY A N 1
ATOM 2475 C CA . GLY A 1 194 ? -6.398 5.152 24.009 1.00 13.79 215 GLY A CA 1
ATOM 2476 C C . GLY A 1 194 ? -7.848 4.783 23.776 1.00 12.77 215 GLY A C 1
ATOM 2477 O O . GLY A 1 194 ? -8.265 4.525 22.640 1.00 14.94 215 GLY A O 1
ATOM 2481 N N . LYS A 1 195 ? -8.648 4.775 24.844 1.00 14.62 216 LYS A N 1
ATOM 2482 C CA . LYS A 1 195 ? -10.051 4.407 24.709 1.00 15.02 216 LYS A CA 1
ATOM 2483 C C . LYS A 1 195 ? -10.811 5.426 23.868 1.00 14.21 216 LYS A C 1
ATOM 2484 O O . LYS A 1 195 ? -11.583 5.061 22.974 1.00 15.20 216 LYS A O 1
ATOM 2503 N N . SER A 1 196 ? -10.605 6.714 24.147 1.00 13.66 217 SER A N 1
ATOM 2504 C CA . SER A 1 196 ? -11.266 7.767 23.387 1.00 15.08 217 SER A CA 1
ATOM 2505 C C . SER A 1 196 ? -10.884 7.715 21.914 1.00 17.02 217 SER A C 1
ATOM 2506 O O . SER A 1 196 ? -11.754 7.814 21.047 1.00 15.23 217 SER A O 1
ATOM 2514 N N . ALA A 1 197 ? -9.606 7.537 21.604 1.00 15.02 218 ALA A N 1
ATOM 2515 C CA . ALA A 1 197 ? -9.198 7.520 20.202 1.00 15.39 218 ALA A CA 1
ATOM 2516 C C . ALA A 1 197 ? -9.785 6.317 19.476 1.00 16.13 218 ALA A C 1
ATOM 2517 O O . ALA A 1 197 ? -10.262 6.441 18.335 1.00 14.64 218 ALA A O 1
ATOM 2524 N N . ALA A 1 198 ? -9.774 5.151 20.122 1.00 15.46 219 ALA A N 1
ATOM 2525 C CA . ALA A 1 198 ? -10.385 3.971 19.519 1.00 15.68 219 ALA A CA 1
ATOM 2526 C C . ALA A 1 198 ? -11.878 4.172 19.295 1.00 14.47 219 ALA A C 1
ATOM 2527 O O . ALA A 1 198 ? -12.411 3.845 18.221 1.00 15.14 219 ALA A O 1
ATOM 2534 N N . THR A 1 199 ? -12.575 4.724 20.283 1.00 15.27 220 THR A N 1
ATOM 2535 C CA . THR A 1 199 ? -14.009 4.922 20.134 1.00 16.47 220 THR A CA 1
ATOM 2536 C C . THR A 1 199 ? -14.312 5.855 18.975 1.00 15.35 220 THR A C 1
ATOM 2537 O O . THR A 1 199 ? -15.223 5.598 18.183 1.00 15.90 220 THR A O 1
ATOM 2548 N N . THR A 1 200 ? -13.545 6.936 18.845 1.00 14.56 221 THR A N 1
ATOM 2549 C CA . THR A 1 200 ? -13.759 7.849 17.731 1.00 15.36 221 THR A CA 1
ATOM 2550 C C . THR A 1 200 ? -13.499 7.158 16.397 1.00 16.57 221 THR A C 1
ATOM 2551 O O . THR A 1 200 ? -14.272 7.333 15.443 1.00 14.71 221 THR A O 1
ATOM 2562 N N . MET A 1 201 ? -12.422 6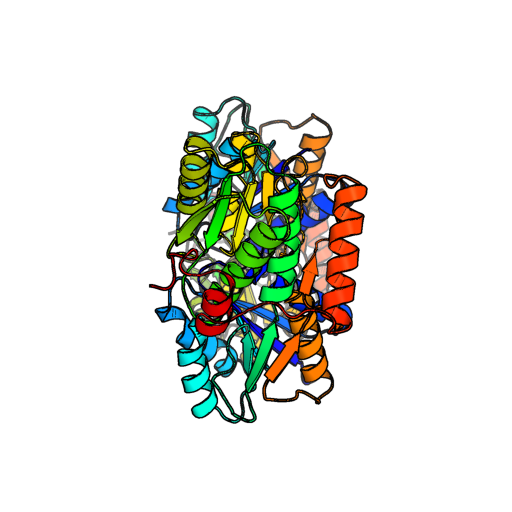.374 16.304 1.00 14.72 222 MET A N 1
ATOM 2563 C CA . MET A 1 201 ? -12.152 5.657 15.060 1.00 14.23 222 MET A CA 1
ATOM 2564 C C . MET A 1 201 ? -13.299 4.730 14.709 1.00 13.83 222 MET A C 1
ATOM 2565 O O . MET A 1 201 ? -13.728 4.669 13.548 1.00 13.93 222 MET A O 1
ATOM 2579 N N . ILE A 1 202 ? -13.829 4.022 15.704 1.00 13.69 223 ILE A N 1
ATOM 2580 C CA . ILE A 1 202 ? -14.943 3.108 15.487 1.00 13.96 223 ILE A CA 1
ATOM 2581 C C . ILE A 1 202 ? -16.206 3.860 15.061 1.00 16.13 223 ILE A C 1
ATOM 2582 O O . ILE A 1 202 ? -16.922 3.428 14.143 1.00 16.31 223 ILE A O 1
ATOM 2598 N N . THR A 1 203 ? -16.485 5.006 15.685 1.00 14.58 224 THR A N 1
ATOM 2599 C CA . THR A 1 203 ? -17.612 5.836 15.256 1.00 16.11 224 THR A CA 1
ATOM 2600 C C . THR A 1 203 ? -17.473 6.231 13.794 1.00 14.66 224 THR A C 1
ATOM 2601 O O . THR A 1 203 ? -18.478 6.348 13.082 1.00 16.68 224 THR A O 1
ATOM 2612 N N . ASN A 1 204 ? -16.241 6.395 13.325 1.00 15.40 225 ASN A N 1
ATOM 2613 C CA . ASN A 1 204 ? -15.960 6.766 11.948 1.00 17.35 225 ASN A CA 1
ATOM 2614 C C . ASN A 1 204 ? -15.732 5.566 11.041 1.00 22.09 225 ASN A C 1
ATOM 2615 O O . ASN A 1 204 ? -15.244 5.739 9.920 1.00 20.62 225 ASN A O 1
ATOM 2626 N N . GLY A 1 205 ? -16.068 4.361 11.499 1.00 15.48 226 GLY A N 1
ATOM 2627 C CA . GLY A 1 205 ? -16.168 3.199 10.640 1.00 17.27 226 GLY A CA 1
ATOM 2628 C C . GLY A 1 205 ? -15.070 2.171 10.776 1.00 12.77 226 GLY A C 1
ATOM 2629 O O . GLY A 1 205 ? -15.142 1.136 10.094 1.00 17.29 226 GLY A O 1
ATOM 2633 N N . ALA A 1 206 ? -14.072 2.389 11.615 1.00 14.49 227 ALA A N 1
ATOM 2634 C CA . ALA A 1 206 ? -13.021 1.394 11.770 1.00 14.97 227 ALA A CA 1
ATOM 2635 C C . ALA A 1 206 ? -13.567 0.166 12.483 1.00 17.68 227 ALA A C 1
ATOM 2636 O O . ALA A 1 206 ? -14.355 0.274 13.420 1.00 17.86 227 ALA A O 1
ATOM 2643 N N . ASP A 1 207 ? -13.145 -1.016 12.047 1.00 13.69 228 ASP A N 1
ATOM 2644 C CA . ASP A 1 207 ? -13.576 -2.234 12.731 1.00 14.56 228 ASP A CA 1
ATOM 2645 C C . ASP A 1 207 ? -12.431 -3.134 13.181 1.00 13.12 228 ASP A C 1
ATOM 2646 O O . ASP A 1 207 ? -12.688 -4.191 13.765 1.00 13.20 228 ASP A O 1
ATOM 2655 N N . VAL A 1 208 ? -11.181 -2.737 12.931 1.00 12.28 229 VAL A N 1
ATOM 2656 C CA . VAL A 1 208 ? -9.993 -3.379 13.474 1.00 10.98 229 VAL A CA 1
ATOM 2657 C C . VAL A 1 208 ? -9.054 -2.250 13.871 1.00 12.32 229 VAL A C 1
ATOM 2658 O O . VAL A 1 208 ? -8.767 -1.368 13.053 1.00 13.06 229 VAL A O 1
ATOM 2671 N N . ILE A 1 209 ? -8.550 -2.282 15.098 1.00 12.03 230 ILE A N 1
ATOM 2672 C CA . ILE A 1 209 ? -7.605 -1.268 15.554 1.00 10.52 230 ILE A CA 1
ATOM 2673 C C . ILE A 1 209 ? -6.386 -1.963 16.146 1.00 11.63 230 ILE A C 1
ATOM 2674 O O . ILE A 1 209 ? -6.516 -2.770 17.079 1.00 12.16 230 ILE A O 1
ATOM 2690 N N . PHE A 1 210 ? -5.212 -1.630 15.610 1.00 11.52 231 PHE A N 1
ATOM 2691 C CA . PHE A 1 210 ? -3.909 -2.036 16.136 1.00 10.30 231 PHE A CA 1
ATOM 2692 C C . PHE A 1 210 ? -3.348 -0.884 16.946 1.00 11.40 231 PHE A C 1
ATOM 2693 O O . PHE A 1 210 ? -3.410 0.276 16.525 1.00 11.01 231 PHE A O 1
ATOM 2710 N N . HIS A 1 211 ? -2.799 -1.206 18.109 1.00 9.68 232 HIS A N 1
ATOM 2711 C CA . HIS A 1 211 ? -2.062 -0.214 18.870 1.00 10.28 232 HIS A CA 1
ATOM 2712 C C . HIS A 1 211 ? -0.598 -0.604 18.994 1.00 10.28 232 HIS A C 1
ATOM 2713 O O . HIS A 1 211 ? -0.258 -1.780 19.143 1.00 10.02 232 HIS A O 1
ATOM 2727 N N . ALA A 1 212 ? 0.258 0.402 18.935 1.00 10.90 233 ALA A N 1
ATOM 2728 C CA . ALA A 1 212 ? 1.659 0.278 19.359 1.00 10.14 233 ALA A CA 1
ATOM 2729 C C . ALA A 1 212 ? 1.874 1.404 20.360 1.00 9.47 233 ALA A C 1
ATOM 2730 O O . ALA A 1 212 ? 2.530 2.404 20.071 1.00 10.63 233 ALA A O 1
ATOM 2737 N N . ALA A 1 213 ? 1.240 1.247 21.525 1.00 10.39 234 ALA A N 1
ATOM 2738 C CA . ALA A 1 213 ? 1.086 2.371 22.438 1.00 10.45 234 ALA A CA 1
ATOM 2739 C C . ALA A 1 213 ? 1.252 1.972 23.898 1.00 12.62 234 ALA A C 1
ATOM 2740 O O . ALA A 1 213 ? 0.831 2.722 24.800 1.00 11.19 234 ALA A O 1
ATOM 2747 N N . GLY A 1 214 ? 1.866 0.825 24.163 1.00 11.72 235 GLY A N 1
ATOM 2748 C CA . GLY A 1 214 ? 2.117 0.457 25.540 1.00 11.01 235 GLY A CA 1
ATOM 2749 C C . GLY A 1 214 ? 0.855 0.451 26.357 1.00 11.08 235 GLY A C 1
ATOM 2750 O O . GLY A 1 214 ? -0.188 -0.066 25.934 1.00 11.22 235 GLY A O 1
ATOM 2754 N N . GLY A 1 215 ? 0.941 1.027 27.553 1.00 12.00 236 GLY A N 1
ATOM 2755 C CA . GLY A 1 215 ? -0.190 1.020 28.465 1.00 12.38 236 GLY A CA 1
ATOM 2756 C C . GLY A 1 215 ? -1.412 1.742 27.928 1.00 12.17 236 GLY A C 1
ATOM 2757 O O . GLY A 1 215 ? -2.540 1.408 28.291 1.00 13.02 236 GLY A O 1
ATOM 2761 N N . THR A 1 216 ? -1.210 2.755 27.087 1.00 11.85 237 THR A N 1
ATOM 2762 C CA . THR A 1 216 ? -2.318 3.406 26.403 1.00 12.78 237 THR A CA 1
ATOM 2763 C C . THR A 1 216 ? -3.163 2.393 25.653 1.00 12.58 237 THR A C 1
ATOM 2764 O O . THR A 1 216 ? -4.378 2.564 25.526 1.00 13.61 237 THR A O 1
ATOM 2775 N N . GLY A 1 217 ? -2.539 1.322 25.166 1.00 11.95 238 GLY A N 1
ATOM 2776 C CA . GLY A 1 217 ? -3.237 0.284 24.449 1.00 12.44 238 GLY A CA 1
ATOM 2777 C C . GLY A 1 217 ? -4.252 -0.466 25.269 1.00 13.99 238 GLY A C 1
ATOM 2778 O O . GLY A 1 217 ? -5.176 -1.049 24.704 1.00 12.91 238 GLY A O 1
ATOM 2782 N N . LEU A 1 218 ? -4.112 -0.479 26.590 1.00 12.81 239 LEU A N 1
ATOM 2783 C CA . LEU A 1 218 ? -5.154 -1.093 27.400 1.00 14.45 239 LEU A CA 1
ATOM 2784 C C . LEU A 1 218 ? -6.480 -0.398 27.156 1.00 15.29 239 LEU A C 1
ATOM 2785 O O . LEU A 1 218 ? -7.530 -1.041 27.132 1.00 17.21 239 LEU A O 1
ATOM 2801 N N . GLY A 1 219 ? -6.443 0.927 27.002 1.00 14.25 240 GLY A N 1
ATOM 2802 C CA . GLY A 1 219 ? -7.639 1.663 26.660 1.00 15.79 240 GLY A CA 1
ATOM 2803 C C . GLY A 1 219 ? -8.119 1.378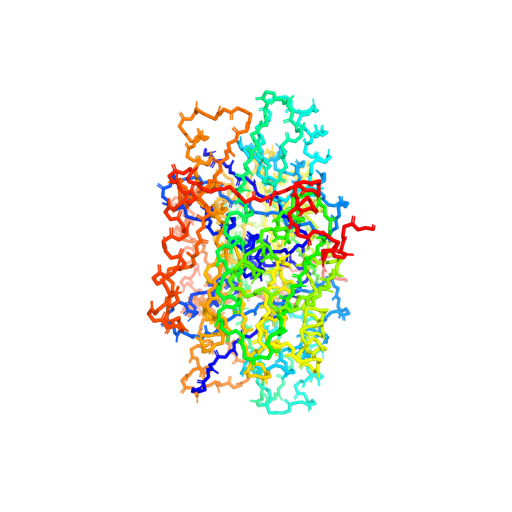 25.253 1.00 13.03 240 GLY A C 1
ATOM 2804 O O . GLY A 1 219 ? -9.325 1.308 25.007 1.00 13.94 240 GLY A O 1
ATOM 2808 N N . VAL A 1 220 ? -7.188 1.260 24.297 1.00 11.38 241 VAL A N 1
ATOM 2809 C CA . VAL A 1 220 ? -7.579 0.944 22.927 1.00 12.89 241 VAL A CA 1
ATOM 2810 C C . VAL A 1 220 ? -8.337 -0.371 22.895 1.00 12.68 241 VAL A C 1
ATOM 2811 O O . VAL A 1 220 ? -9.404 -0.484 22.280 1.00 13.56 241 VAL A O 1
ATOM 2824 N N . ILE A 1 221 ? -7.791 -1.385 23.562 1.00 14.80 242 ILE A N 1
ATOM 2825 C CA . ILE A 1 221 ? -8.409 -2.708 23.569 1.00 14.30 242 ILE A CA 1
ATOM 2826 C C . ILE A 1 221 ? -9.782 -2.659 24.223 1.00 15.25 242 ILE A C 1
ATOM 2827 O O . ILE A 1 221 ? -10.745 -3.246 23.716 1.00 15.32 242 ILE A O 1
ATOM 2843 N N . GLU A 1 222 ? -9.907 -1.948 25.344 1.00 14.55 243 GLU A N 1
ATOM 2844 C CA A GLU A 1 222 ? -11.196 -1.810 26.005 0.58 16.86 243 GLU A CA 1
ATOM 2845 C CA B GLU A 1 222 ? -11.200 -1.828 25.998 0.42 17.54 243 GLU A CA 1
ATOM 2846 C C . GLU A 1 222 ? -12.198 -1.113 25.099 1.00 17.31 243 GLU A C 1
ATOM 2847 O O . GLU A 1 222 ? -13.369 -1.485 25.052 1.00 18.12 243 GLU A O 1
ATOM 2870 N N . GLY A 1 223 ? -11.744 -0.108 24.348 1.00 17.14 244 GLY A N 1
ATOM 2871 C CA . GLY A 1 223 ? -12.645 0.582 23.445 1.00 15.61 244 GLY A CA 1
ATOM 2872 C C . GLY A 1 223 ? -13.179 -0.337 22.371 1.00 16.08 244 GLY A C 1
ATOM 2873 O O . GLY A 1 223 ? -14.359 -0.269 22.007 1.00 17.67 244 GLY A O 1
ATOM 2877 N N . CYS A 1 224 ? -12.304 -1.183 21.823 1.00 14.00 245 CYS A N 1
ATOM 2878 C CA . CYS A 1 224 ? -12.728 -2.155 20.824 1.00 14.47 245 CYS A CA 1
ATOM 2879 C C . CYS A 1 224 ? -13.695 -3.164 21.425 1.00 17.04 245 CYS A C 1
ATOM 2880 O O . CYS A 1 224 ? -14.745 -3.455 20.841 1.00 17.79 245 CYS A O 1
ATOM 2888 N N . LYS A 1 225 ? -13.359 -3.702 22.599 1.00 16.56 246 LYS A N 1
ATOM 2889 C CA . LYS A 1 225 ? -14.225 -4.679 23.259 1.00 19.19 246 LYS A CA 1
ATOM 2890 C C . LYS A 1 225 ? -15.597 -4.082 23.524 1.00 20.82 246 LYS A C 1
ATOM 2891 O O . LYS A 1 225 ? -16.623 -4.696 23.221 1.00 21.56 246 LYS A O 1
ATOM 2910 N N . ASP A 1 226 ? -15.631 -2.868 24.073 1.00 18.98 247 ASP A N 1
ATOM 2911 C CA . ASP A 1 226 ? -16.901 -2.212 24.387 1.00 21.85 247 ASP A CA 1
ATOM 2912 C C . ASP A 1 226 ? -17.784 -2.034 23.154 1.00 23.14 247 ASP A C 1
ATOM 2913 O O . ASP A 1 226 ? -19.017 -2.097 23.250 1.00 26.19 247 ASP A O 1
ATOM 2922 N N . ALA A 1 227 ? -17.185 -1.764 21.999 1.00 19.74 248 ALA A N 1
ATOM 2923 C CA . ALA A 1 227 ? -17.921 -1.505 20.771 1.00 22.68 248 ALA A CA 1
ATOM 2924 C C . ALA A 1 227 ? -18.125 -2.754 19.926 1.00 18.88 248 ALA A C 1
ATOM 2925 O O . ALA A 1 227 ? -18.700 -2.667 18.835 1.00 20.73 248 ALA A O 1
ATOM 2932 N N . GLY A 1 228 ? -17.657 -3.906 20.392 1.00 18.67 249 GLY A N 1
ATOM 2933 C CA . GLY A 1 228 ? -17.819 -5.131 19.641 1.00 18.27 249 GLY A CA 1
ATOM 2934 C C . GLY A 1 228 ? -16.992 -5.195 18.377 1.00 19.22 249 GLY A C 1
ATOM 2935 O O . GLY A 1 228 ? -17.423 -5.811 17.390 1.00 19.25 249 GLY A O 1
ATOM 2939 N N . LYS A 1 229 ? -15.818 -4.586 18.376 1.00 16.80 250 LYS A N 1
ATOM 2940 C CA . LYS A 1 229 ? -14.942 -4.604 17.214 1.00 17.60 250 LYS A CA 1
ATOM 2941 C C . LYS A 1 229 ? -13.667 -5.369 17.534 1.00 15.67 250 LYS A C 1
ATOM 2942 O O . LYS A 1 229 ? -13.462 -5.871 18.641 1.00 17.78 250 LYS A O 1
ATOM 2961 N N . TRP A 1 230 ? -12.806 -5.463 16.532 1.00 14.62 251 TRP A N 1
ATOM 2962 C CA . TRP A 1 230 ? -11.575 -6.213 16.652 1.00 13.75 251 TRP A CA 1
ATOM 2963 C C . TRP A 1 230 ? -10.428 -5.311 17.072 1.00 13.21 251 TRP A C 1
ATOM 2964 O O . TRP A 1 230 ? -10.288 -4.179 16.584 1.00 12.93 251 TRP A O 1
ATOM 2985 N N . ALA A 1 231 ? -9.568 -5.852 17.926 1.00 13.69 252 ALA A N 1
ATOM 2986 C CA . ALA A 1 231 ? -8.324 -5.223 18.314 1.00 11.48 252 ALA A CA 1
ATOM 2987 C C . ALA A 1 231 ? -7.146 -6.120 17.960 1.00 11.28 252 ALA A C 1
ATOM 2988 O O . ALA A 1 231 ? -7.265 -7.348 17.878 1.00 12.51 252 ALA A O 1
ATOM 2995 N N . ILE A 1 232 ? -6.003 -5.482 17.763 1.00 11.95 253 ILE A N 1
ATOM 2996 C CA . ILE A 1 232 ? -4.729 -6.154 17.593 1.00 10.29 253 ILE A CA 1
ATOM 2997 C C . ILE A 1 232 ? -3.795 -5.562 18.631 1.00 10.56 253 ILE A C 1
ATOM 2998 O O . ILE A 1 232 ? -3.625 -4.337 18.699 1.00 10.41 253 ILE A O 1
ATOM 3014 N N . GLY A 1 233 ? -3.201 -6.427 19.434 1.00 10.56 254 GLY A N 1
ATOM 3015 C CA . GLY A 1 233 ? -2.299 -6.016 20.488 1.00 10.49 254 GLY A CA 1
ATOM 3016 C C . GLY A 1 233 ? -0.845 -6.026 20.063 1.00 11.67 254 GLY A C 1
ATOM 3017 O O . GLY A 1 233 ? -0.511 -6.154 18.883 1.00 10.93 254 GLY A O 1
ATOM 3021 N N . VAL A 1 234 ? 0.032 -5.876 21.056 1.00 11.51 255 VAL A N 1
ATOM 3022 C CA . VAL A 1 234 ? 1.445 -5.642 20.780 1.00 11.54 255 VAL A CA 1
ATOM 3023 C C . VAL A 1 234 ? 2.280 -6.100 21.967 1.00 11.58 255 VAL A C 1
ATOM 3024 O O . VAL A 1 234 ? 1.802 -6.140 23.107 1.00 10.74 255 VAL A O 1
ATOM 3037 N N . ASP A 1 235 ? 3.550 -6.438 21.676 1.00 11.22 256 ASP A N 1
ATOM 3038 C CA . ASP A 1 235 ? 4.604 -6.821 22.613 1.00 11.61 256 ASP A CA 1
ATOM 3039 C C . ASP A 1 235 ? 4.400 -8.236 23.122 1.00 11.57 256 ASP A C 1
ATOM 3040 O O . ASP A 1 235 ? 5.193 -9.138 22.834 1.00 12.90 256 ASP A O 1
ATOM 3049 N N . SER A 1 236 ? 3.352 -8.436 23.901 1.00 11.22 257 SER A N 1
ATOM 3050 C CA . SER A 1 236 ? 2.996 -9.752 24.411 1.00 12.85 257 SER A CA 1
ATOM 3051 C C . SER A 1 236 ? 1.696 -10.221 23.770 1.00 14.02 257 SER A C 1
ATOM 3052 O O . SER A 1 236 ? 1.069 -9.502 22.984 1.00 12.59 257 SER A O 1
ATOM 3060 N N . ASP A 1 237 ? 1.326 -11.472 24.063 1.00 12.52 258 ASP A N 1
ATOM 3061 C CA . ASP A 1 237 ? 0.060 -12.030 23.603 1.00 12.02 258 ASP A CA 1
ATOM 3062 C C . ASP A 1 237 ? -1.039 -11.395 24.435 1.00 13.16 258 ASP A C 1
ATOM 3063 O O . ASP A 1 237 ? -1.308 -11.820 25.551 1.00 14.27 258 ASP A O 1
ATOM 3072 N N . GLN A 1 238 ? -1.652 -10.330 23.902 1.00 11.87 259 GLN A N 1
ATOM 3073 C CA . GLN A 1 238 ? -2.614 -9.568 24.692 1.00 12.13 259 GLN A CA 1
ATOM 3074 C C . GLN A 1 238 ? -4.015 -10.159 24.665 1.00 16.41 259 GLN A C 1
ATOM 3075 O O . GLN A 1 238 ? -4.930 -9.578 25.257 1.00 15.10 259 GLN A O 1
ATOM 3089 N N . SER A 1 239 ? -4.209 -11.306 24.034 1.00 15.00 260 SER A N 1
ATOM 3090 C CA . SER A 1 239 ? -5.546 -11.857 23.933 1.00 15.56 260 SER A CA 1
ATOM 3091 C C . SER A 1 239 ? -6.275 -12.045 25.266 1.00 16.26 260 SER A C 1
ATOM 3092 O O . SER A 1 239 ? -7.484 -11.874 25.312 1.00 16.86 260 SER A O 1
ATOM 3100 N N . PRO A 1 240 ? -5.602 -12.377 26.379 1.00 15.74 261 PRO A N 1
ATOM 3101 C CA . PRO A 1 240 ? -6.358 -12.536 27.641 1.00 19.75 261 PRO A CA 1
ATOM 3102 C C . PRO A 1 240 ? -7.107 -11.290 28.072 1.00 17.41 261 PRO A C 1
ATOM 3103 O O . PRO A 1 240 ? -8.088 -11.401 28.829 1.00 21.29 261 PRO A O 1
ATOM 3114 N N . LEU A 1 241 ? -6.684 -10.109 27.617 1.00 17.00 262 LEU A N 1
ATOM 3115 C CA . LEU A 1 241 ? -7.369 -8.874 27.977 1.00 18.57 262 LEU A CA 1
ATOM 3116 C C . LEU A 1 241 ? -8.726 -8.735 27.298 1.00 19.82 262 LEU A C 1
ATOM 3117 O O . LEU A 1 241 ? -9.561 -7.951 27.759 1.00 21.07 262 LEU A O 1
ATOM 3133 N N . ALA A 1 242 ? -8.965 -9.461 26.208 1.00 17.59 263 ALA A N 1
ATOM 3134 C CA . ALA A 1 242 ? -10.212 -9.394 25.469 1.00 17.43 263 ALA A CA 1
ATOM 3135 C C . ALA A 1 242 ? -10.268 -10.580 24.515 1.00 17.63 263 ALA A C 1
ATOM 3136 O O . ALA A 1 242 ? -10.123 -10.412 23.296 1.00 17.36 263 ALA A O 1
ATOM 3143 N N . PRO A 1 243 ? -10.480 -11.789 25.030 1.00 17.61 264 PRO A N 1
ATOM 3144 C CA . PRO A 1 243 ? -10.291 -12.987 24.197 1.00 18.01 264 PRO A CA 1
ATOM 3145 C C . PRO A 1 243 ? -11.245 -13.085 23.025 1.00 20.77 264 PRO A C 1
ATOM 3146 O O . PRO A 1 243 ? -10.922 -13.764 22.043 1.00 21.17 264 PRO A O 1
ATOM 3157 N N . GLU A 1 244 ? -12.415 -12.456 23.094 1.00 19.78 265 GLU A N 1
ATOM 3158 C CA . GLU A 1 244 ? -13.357 -12.507 21.992 1.00 18.62 265 GLU A CA 1
ATOM 3159 C C . GLU A 1 244 ? -13.142 -11.383 21.002 1.00 16.71 265 GLU A C 1
ATOM 3160 O O . GLU A 1 244 ? -13.788 -11.370 19.947 1.00 20.94 265 GLU A O 1
ATOM 3172 N N . ASN A 1 245 ? -12.234 -10.446 21.296 1.00 16.37 266 ASN A N 1
ATOM 3173 C CA . ASN A 1 245 ? -12.052 -9.273 20.466 1.00 17.81 266 ASN A CA 1
ATOM 3174 C C . ASN A 1 245 ? -10.650 -9.080 19.925 1.00 18.23 266 ASN A C 1
ATOM 3175 O O . ASN A 1 245 ? -10.482 -8.296 18.993 1.00 21.50 266 ASN A O 1
ATOM 3186 N N . ILE A 1 246 ? -9.651 -9.766 20.458 1.00 15.52 267 ILE A N 1
ATOM 3187 C CA . ILE A 1 246 ? -8.290 -9.653 19.951 1.00 14.94 267 ILE A CA 1
ATOM 3188 C C . ILE A 1 246 ? -8.105 -10.650 18.816 1.00 14.34 267 ILE A C 1
ATOM 3189 O O . ILE A 1 246 ? -8.369 -11.847 18.978 1.00 15.00 267 ILE A O 1
ATOM 3205 N N . LEU A 1 247 ? -7.665 -10.158 17.659 1.00 14.08 268 LEU A N 1
ATOM 3206 C CA . LEU A 1 247 ? -7.387 -11.042 16.534 1.00 13.64 268 LEU A CA 1
ATOM 3207 C C . LEU A 1 247 ? -6.011 -11.683 16.647 1.00 12.75 268 LEU A C 1
ATOM 3208 O O . LEU A 1 247 ? -5.839 -12.867 16.312 1.00 14.75 268 LEU A O 1
ATOM 3224 N N . THR A 1 248 ? -5.025 -10.908 17.079 1.00 13.14 269 THR A N 1
ATOM 3225 C CA . THR A 1 248 ? -3.635 -11.320 17.222 1.00 10.86 269 THR A CA 1
ATOM 3226 C C . THR A 1 248 ? -2.914 -10.175 17.923 1.00 12.72 269 THR A C 1
ATOM 3227 O O . THR A 1 248 ? -3.520 -9.157 18.277 1.00 12.49 269 THR A O 1
ATOM 3238 N N . SER A 1 249 ? -1.610 -10.352 18.130 1.00 11.98 270 SER A N 1
ATOM 3239 C CA . SER A 1 249 ? -0.739 -9.314 18.653 1.00 10.20 270 SER A CA 1
ATOM 3240 C C . SER A 1 249 ? 0.568 -9.369 17.876 1.00 11.46 270 SER A C 1
ATOM 3241 O O . SER A 1 249 ? 1.004 -10.448 17.455 1.00 11.81 270 SER A O 1
ATOM 3249 N N . ALA A 1 250 ? 1.176 -8.202 17.672 1.00 11.14 271 ALA A N 1
ATOM 3250 C CA . ALA A 1 250 ? 2.515 -8.094 17.079 1.00 10.86 271 ALA A CA 1
ATOM 3251 C C . ALA A 1 250 ? 3.508 -8.263 18.220 1.00 11.59 271 ALA A C 1
ATOM 3252 O O . ALA A 1 250 ? 3.793 -7.313 18.967 1.00 13.89 271 ALA A O 1
ATOM 3259 N N . MET A 1 251 ? 3.998 -9.490 18.380 1.00 11.90 272 MET A N 1
ATOM 3260 C CA . MET A 1 251 ? 4.838 -9.843 19.508 1.00 12.94 272 MET A CA 1
ATOM 3261 C C . MET A 1 251 ? 6.230 -9.254 19.354 1.00 11.74 272 MET A C 1
ATOM 3262 O O . MET A 1 251 ? 6.794 -9.229 18.261 1.00 11.10 272 MET A O 1
ATOM 3276 N N . LYS A 1 252 ? 6.791 -8.814 20.472 1.00 12.72 273 LYS A N 1
ATOM 3277 C CA . LYS A 1 252 ? 8.157 -8.314 20.551 1.00 12.26 273 LYS A CA 1
ATOM 3278 C C . LYS A 1 252 ? 8.700 -8.843 21.863 1.00 12.07 273 LYS A C 1
ATOM 3279 O O . LYS A 1 252 ? 8.259 -8.424 22.942 1.00 12.93 273 LYS A O 1
ATOM 3298 N N . ARG A 1 253 ? 9.612 -9.809 21.772 1.00 11.51 274 ARG A N 1
ATOM 3299 C CA . ARG A 1 253 ? 9.993 -10.621 22.928 1.00 12.02 274 ARG A CA 1
ATOM 3300 C C . ARG A 1 253 ? 11.064 -9.934 23.770 1.00 11.36 274 ARG A C 1
ATOM 3301 O O . ARG A 1 253 ? 12.178 -10.429 23.952 1.00 12.11 274 ARG A O 1
ATOM 3322 N N . VAL A 1 254 ? 10.669 -8.789 24.339 1.00 11.53 275 VAL A N 1
ATOM 3323 C CA . VAL A 1 254 ? 11.539 -8.083 25.266 1.00 10.60 275 VAL A CA 1
ATOM 3324 C C . VAL A 1 254 ? 11.807 -8.949 26.489 1.00 11.97 275 VAL A C 1
ATOM 3325 O O . VAL A 1 254 ? 12.876 -8.854 27.102 1.00 11.71 275 VAL A O 1
ATOM 3338 N N . ASP A 1 255 ? 10.864 -9.822 26.853 1.00 10.77 276 ASP A N 1
ATOM 3339 C CA . ASP A 1 255 ? 11.095 -10.763 27.943 1.00 10.91 276 ASP A CA 1
ATOM 3340 C C . ASP A 1 255 ? 12.298 -11.652 27.664 1.00 12.79 276 ASP A C 1
ATOM 3341 O O . ASP A 1 255 ? 13.188 -11.809 28.517 1.00 11.40 276 ASP A O 1
ATOM 3350 N N . ASN A 1 256 ? 12.343 -12.248 26.472 1.00 13.00 277 ASN A N 1
ATOM 3351 C CA . ASN A 1 256 ? 13.445 -13.132 26.120 1.00 12.92 277 ASN A CA 1
ATOM 3352 C C . ASN A 1 256 ? 14.754 -12.364 26.005 1.00 12.58 277 ASN A C 1
ATOM 3353 O O . ASN A 1 256 ? 15.815 -12.883 26.371 1.00 13.25 277 ASN A O 1
ATOM 3364 N N . ALA A 1 257 ? 14.707 -11.127 25.510 1.00 13.14 278 ALA A N 1
ATOM 3365 C CA . ALA A 1 257 ? 15.940 -10.365 25.378 1.00 14.19 278 ALA A CA 1
ATOM 3366 C C . ALA A 1 257 ? 16.516 -10.017 26.740 1.00 12.74 278 ALA A C 1
ATOM 3367 O O . ALA A 1 257 ? 17.737 -10.084 26.935 1.00 13.14 278 ALA A O 1
ATOM 3374 N N . CYS A 1 258 ? 15.656 -9.667 27.699 1.00 11.44 279 CYS A N 1
ATOM 3375 C CA . CYS A 1 258 ? 16.124 -9.390 29.052 1.00 11.09 279 CYS A CA 1
ATOM 3376 C C . CYS A 1 258 ? 16.639 -10.647 29.725 1.00 11.75 279 CYS A C 1
ATOM 3377 O O . CYS A 1 258 ? 17.638 -10.592 30.448 1.00 12.29 279 CYS A O 1
ATOM 3385 N N . PHE A 1 259 ? 15.967 -11.788 29.524 1.00 11.96 280 PHE A N 1
ATOM 3386 C CA . PHE A 1 259 ? 16.467 -13.052 30.050 1.00 12.00 280 PHE A CA 1
ATOM 3387 C C . PHE A 1 259 ? 17.840 -13.356 29.474 1.00 12.12 280 PHE A C 1
ATOM 3388 O O . PHE A 1 259 ? 18.769 -13.742 30.198 1.00 12.85 280 PHE A O 1
ATOM 3405 N N . ASP A 1 260 ? 17.989 -13.181 28.162 1.00 13.89 281 ASP A N 1
ATOM 3406 C CA . ASP A 1 260 ? 19.228 -13.570 27.513 1.00 14.12 281 ASP A CA 1
ATOM 3407 C C . ASP A 1 260 ? 20.393 -12.696 27.965 1.00 13.94 281 ASP A C 1
ATOM 3408 O O . ASP A 1 260 ? 21.517 -13.188 28.105 1.00 14.80 281 ASP A O 1
ATOM 3417 N N . ILE A 1 261 ? 20.169 -11.393 28.151 1.00 12.78 282 ILE A N 1
ATOM 3418 C CA . ILE A 1 261 ? 21.268 -10.547 28.611 1.00 12.62 282 ILE A CA 1
ATOM 3419 C C . ILE A 1 261 ? 21.574 -10.820 30.081 1.00 14.80 282 ILE A C 1
ATOM 3420 O O . ILE A 1 261 ? 22.732 -10.750 30.501 1.00 14.43 282 ILE A O 1
ATOM 3436 N N . ALA A 1 262 ? 20.563 -11.166 30.881 1.00 13.46 283 ALA A N 1
ATOM 3437 C CA . ALA A 1 262 ? 20.833 -11.586 32.250 1.00 14.00 283 ALA A CA 1
ATOM 3438 C C . ALA A 1 262 ? 21.698 -12.845 32.276 1.00 14.68 283 ALA A C 1
ATOM 3439 O O . ALA A 1 262 ? 22.611 -12.972 33.108 1.00 15.04 283 ALA A O 1
ATOM 3446 N N . LYS A 1 263 ? 21.409 -13.792 31.382 1.00 12.35 284 LYS A N 1
ATOM 3447 C CA . LYS A 1 263 ? 22.222 -14.994 31.249 1.00 15.43 284 LYS A CA 1
ATOM 3448 C C . LYS A 1 263 ? 23.657 -14.628 30.908 1.00 14.80 284 LYS A C 1
ATOM 3449 O O . LYS A 1 263 ? 24.605 -15.175 31.490 1.00 16.90 284 LYS A O 1
ATOM 3468 N N . ALA A 1 264 ? 23.836 -13.683 29.987 1.00 14.45 285 ALA A N 1
ATOM 3469 C CA . ALA A 1 264 ? 25.178 -13.291 29.585 1.00 16.04 285 ALA A CA 1
ATOM 3470 C C . ALA A 1 264 ? 25.925 -12.662 30.747 1.00 14.23 285 ALA A C 1
ATOM 3471 O O . ALA A 1 264 ? 27.114 -12.923 30.940 1.00 17.16 285 ALA A O 1
ATOM 3478 N N . VAL A 1 265 ? 25.233 -11.872 31.567 1.00 13.48 286 VAL A N 1
ATOM 3479 C CA . VAL A 1 265 ? 25.874 -11.293 32.746 1.00 16.75 286 VAL A CA 1
ATOM 3480 C C . VAL A 1 265 ? 26.323 -12.396 33.687 1.00 19.91 286 VAL A C 1
ATOM 3481 O O . VAL A 1 265 ? 27.464 -12.397 34.183 1.00 19.31 286 VAL A O 1
ATOM 3494 N N . LYS A 1 266 ? 25.443 -13.374 33.925 1.00 16.81 287 LYS A N 1
ATOM 3495 C CA . LYS A 1 266 ? 25.771 -14.442 34.860 1.00 17.55 287 LYS A CA 1
ATOM 3496 C C . LYS A 1 266 ? 26.953 -15.264 34.362 1.00 19.30 287 LYS A C 1
ATOM 3497 O O . LYS A 1 266 ? 27.829 -15.656 35.147 1.00 20.53 287 LYS A O 1
ATOM 3516 N N . GLU A 1 267 ? 27.002 -15.522 33.059 1.00 16.92 288 GLU A N 1
ATOM 3517 C CA . GLU A 1 267 ? 28.066 -16.308 32.452 1.00 18.47 288 GLU A CA 1
ATOM 3518 C C . GLU A 1 267 ? 29.335 -15.502 32.221 1.00 20.02 288 GLU A C 1
ATOM 3519 O O . GLU A 1 267 ? 30.380 -16.086 31.917 1.00 23.00 288 GLU A O 1
ATOM 3531 N N . GLY A 1 268 ? 29.274 -14.189 32.373 1.00 20.18 289 GLY A N 1
ATOM 3532 C CA . GLY A 1 268 ? 30.430 -13.350 32.147 1.00 19.81 289 GLY A CA 1
ATOM 3533 C C . GLY A 1 268 ? 30.771 -13.130 30.692 1.00 25.67 289 GLY A C 1
ATOM 3534 O O . GLY A 1 268 ? 31.954 -12.990 30.365 1.00 30.57 289 GLY A O 1
ATOM 3538 N N . ASN A 1 269 ? 29.779 -13.085 29.802 1.00 22.41 290 ASN A N 1
ATOM 3539 C CA . ASN A 1 269 ? 30.048 -12.907 28.378 1.00 25.47 290 ASN A CA 1
ATOM 3540 C C . ASN A 1 269 ? 29.160 -11.850 27.731 1.00 21.89 290 ASN A C 1
ATOM 3541 O O . ASN A 1 269 ? 28.807 -11.960 26.556 1.00 28.23 290 ASN A O 1
ATOM 3552 N N . VAL A 1 270 ? 28.797 -10.805 28.478 1.00 21.16 291 VAL A N 1
ATOM 3553 C CA . VAL A 1 270 ? 28.079 -9.690 27.879 1.00 21.54 291 VAL A CA 1
ATOM 3554 C C . VAL A 1 270 ? 28.957 -9.068 26.807 1.00 25.96 291 VAL A C 1
ATOM 3555 O O . VAL A 1 270 ? 30.144 -8.808 27.030 1.00 28.71 291 VAL A O 1
ATOM 3568 N N . LYS A 1 271 ? 28.371 -8.825 25.638 1.00 29.95 292 LYS A N 1
ATOM 3569 C CA . LYS A 1 271 ? 29.047 -8.118 24.559 1.00 35.22 292 LYS A CA 1
ATOM 3570 C C . LYS A 1 271 ? 28.338 -6.802 24.313 1.00 22.08 292 LYS A C 1
ATOM 3571 O O . LYS A 1 271 ? 27.103 -6.785 24.242 1.00 24.01 292 LYS A O 1
ATOM 3575 N N . PRO A 1 272 ? 29.064 -5.696 24.173 1.00 24.40 293 PRO A N 1
ATOM 3576 C CA . PRO A 1 272 ? 28.421 -4.450 23.751 1.00 24.64 293 PRO A CA 1
ATOM 3577 C C . PRO A 1 272 ? 28.089 -4.510 22.271 1.00 21.73 293 PRO A C 1
ATOM 3578 O O . PRO A 1 272 ? 28.474 -5.433 21.549 1.00 32.26 293 PRO A O 1
ATOM 3589 N N . GLY A 1 273 ? 27.367 -3.493 21.823 1.00 19.35 294 GLY A N 1
ATOM 3590 C CA . GLY A 1 273 ? 26.948 -3.397 20.444 1.00 20.83 294 GLY A CA 1
ATOM 3591 C C . GLY A 1 273 ? 25.488 -3.753 20.266 1.00 21.34 294 GLY A C 1
ATOM 3592 O O . GLY A 1 273 ? 24.704 -3.812 21.213 1.00 22.85 294 GLY A O 1
ATOM 3596 N N . ILE A 1 274 ? 25.125 -4.005 19.015 1.00 21.10 295 ILE A N 1
ATOM 3597 C CA . ILE A 1 274 ? 23.728 -4.173 18.637 1.00 21.13 295 ILE A CA 1
ATOM 3598 C C . ILE A 1 274 ? 23.397 -5.652 18.519 1.00 19.86 295 ILE A C 1
ATOM 3599 O O . ILE A 1 274 ? 24.138 -6.417 17.888 1.00 22.27 295 ILE A O 1
ATOM 3615 N N . ILE A 1 275 ? 22.288 -6.051 19.134 1.00 18.35 296 ILE A N 1
ATOM 3616 C CA . ILE A 1 275 ? 21.700 -7.378 18.986 1.00 19.44 296 ILE A CA 1
ATOM 3617 C C . ILE A 1 275 ? 20.319 -7.146 18.403 1.00 20.96 296 ILE A C 1
ATOM 3618 O O . ILE A 1 275 ? 19.527 -6.395 18.980 1.00 19.62 296 ILE A O 1
ATOM 3634 N N . THR A 1 276 ? 20.030 -7.757 17.259 1.00 20.21 297 THR A N 1
ATOM 3635 C CA . THR A 1 276 ? 18.770 -7.537 16.565 1.00 17.56 297 THR A CA 1
ATOM 3636 C C . THR A 1 276 ? 17.950 -8.817 16.571 1.00 22.15 297 THR A C 1
ATOM 3637 O O . THR A 1 276 ? 18.437 -9.883 16.180 1.00 29.04 297 THR A O 1
ATOM 3648 N N . TYR A 1 277 ? 16.712 -8.700 17.024 1.00 18.20 298 TYR A N 1
ATOM 3649 C CA . TYR A 1 277 ? 15.766 -9.798 17.095 1.00 18.53 298 TYR A CA 1
ATOM 3650 C C . TYR A 1 277 ? 14.765 -9.626 15.964 1.00 20.61 298 TYR A C 1
ATOM 3651 O O . TYR A 1 277 ? 14.122 -8.577 15.855 1.00 20.04 298 TYR A O 1
ATOM 3669 N N . ASP A 1 278 ? 14.625 -10.653 15.135 1.00 19.94 299 ASP A N 1
ATOM 3670 C CA . ASP A 1 278 ? 13.696 -10.581 14.014 1.00 17.29 299 ASP A CA 1
ATOM 3671 C C . ASP A 1 278 ? 12.792 -11.805 13.932 1.00 18.58 299 ASP A C 1
ATOM 3672 O O . ASP A 1 278 ? 12.749 -12.617 14.859 1.00 16.49 299 ASP A O 1
ATOM 3681 N N . LEU A 1 279 ? 12.010 -11.910 12.857 1.00 17.32 300 LEU A N 1
ATOM 3682 C CA . LEU A 1 279 ? 11.110 -13.050 12.725 1.00 15.87 300 LEU A CA 1
ATOM 3683 C C . LEU A 1 279 ? 11.874 -14.364 12.712 1.00 16.02 300 LEU A C 1
ATOM 3684 O O . LEU A 1 279 ? 11.439 -15.349 13.322 1.00 18.30 300 LEU A O 1
ATOM 3700 N N . LYS A 1 280 ? 12.999 -14.415 11.991 1.00 17.38 301 LYS A N 1
ATOM 3701 C CA . LYS A 1 280 ? 13.760 -15.655 11.904 1.00 19.24 301 LYS A CA 1
ATOM 3702 C C . LYS A 1 280 ? 14.257 -16.106 13.274 1.00 20.39 301 LYS A C 1
ATOM 3703 O O . LYS A 1 280 ? 14.311 -17.306 13.552 1.00 24.14 301 LYS A O 1
ATOM 3722 N N . SER A 1 281 ? 14.599 -15.172 14.153 1.00 18.18 302 SER A N 1
ATOM 3723 C CA . SER A 1 281 ? 15.088 -15.529 15.473 1.00 19.53 302 SER A CA 1
ATOM 3724 C C . SER A 1 281 ? 13.960 -15.750 16.471 1.00 17.26 302 SER A C 1
ATOM 3725 O O . SER A 1 281 ? 14.243 -16.070 17.630 1.00 21.96 302 SER A O 1
ATOM 3733 N N . ALA A 1 282 ? 12.701 -15.598 16.046 1.00 17.25 303 ALA A N 1
ATOM 3734 C CA . ALA A 1 282 ? 11.530 -15.676 16.908 1.00 22.25 303 ALA A CA 1
ATOM 3735 C C . ALA A 1 282 ? 11.471 -14.541 17.922 1.00 21.20 303 ALA A C 1
ATOM 3736 O O . ALA A 1 282 ? 10.704 -14.599 18.878 1.00 22.13 303 ALA A O 1
ATOM 3743 N N . GLY A 1 283 ? 12.266 -13.486 17.726 1.00 14.56 304 GLY A N 1
ATOM 3744 C CA . GLY A 1 283 ? 12.223 -12.338 18.615 1.00 15.40 304 GLY A CA 1
ATOM 3745 C C . GLY A 1 283 ? 11.071 -11.397 18.363 1.00 13.33 304 GLY A C 1
ATOM 3746 O O . GLY A 1 283 ? 10.713 -10.616 19.243 1.00 14.79 304 GLY A O 1
ATOM 3750 N N . VAL A 1 284 ? 10.511 -11.418 17.159 1.00 13.42 305 VAL A N 1
ATOM 3751 C CA . VAL A 1 284 ? 9.215 -10.820 16.884 1.00 13.18 305 VAL A CA 1
ATOM 3752 C C . VAL A 1 284 ? 8.396 -11.906 16.198 1.00 11.95 305 VAL A C 1
ATOM 3753 O O . VAL A 1 284 ? 8.942 -12.868 15.644 1.00 13.82 305 VAL A O 1
ATOM 3766 N N . ASP A 1 285 ? 7.077 -11.763 16.249 1.00 13.03 306 ASP A N 1
ATOM 3767 C CA . ASP A 1 285 ? 6.188 -12.803 15.737 1.00 13.86 306 ASP A CA 1
ATOM 3768 C C . ASP A 1 285 ? 4.762 -12.288 15.813 1.00 15.72 306 ASP A C 1
ATOM 3769 O O . ASP A 1 285 ? 4.500 -11.184 16.313 1.00 14.76 306 ASP A O 1
ATOM 3778 N N . ILE A 1 286 ? 3.841 -13.077 15.280 1.00 14.82 307 ILE A N 1
ATOM 3779 C CA . ILE A 1 286 ? 2.446 -12.930 15.641 1.00 13.28 307 ILE A CA 1
ATOM 3780 C C . ILE A 1 286 ? 2.186 -13.814 16.857 1.00 16.16 307 ILE A C 1
ATOM 3781 O O . ILE A 1 286 ? 2.971 -14.707 17.197 1.00 14.38 307 ILE A O 1
ATOM 3797 N N . ALA A 1 287 ? 1.091 -13.540 17.542 1.00 14.40 308 ALA A N 1
ATOM 3798 C CA . ALA A 1 287 ? 0.817 -14.217 18.793 1.00 14.50 308 ALA A CA 1
ATOM 3799 C C . ALA A 1 287 ? 0.557 -15.706 18.581 1.00 14.89 308 ALA A C 1
ATOM 3800 O O . ALA A 1 287 ? 0.090 -16.132 17.523 1.00 16.76 308 ALA A O 1
ATOM 3807 N N . PRO A 1 288 ? 0.857 -16.522 19.591 1.00 14.77 309 PRO A N 1
ATOM 3808 C CA . PRO A 1 288 ? 0.557 -17.954 19.486 1.00 16.37 309 PRO A CA 1
ATOM 3809 C C . PRO A 1 288 ? -0.923 -18.267 19.576 1.00 17.35 309 PRO A C 1
ATOM 3810 O O . PRO A 1 288 ? -1.335 -19.365 19.172 1.00 20.84 309 PRO A O 1
ATOM 3821 N N . THR A 1 289 ? -1.739 -17.346 20.100 1.00 17.61 310 THR A N 1
ATOM 3822 C CA . THR A 1 289 ? -3.184 -17.521 20.123 1.00 17.31 310 THR A CA 1
ATOM 3823 C C . THR A 1 289 ? -3.750 -17.080 18.781 1.00 16.60 310 THR A C 1
ATOM 3824 O O . THR A 1 289 ? -3.541 -15.934 18.365 1.00 15.82 310 THR A O 1
ATOM 3835 N N . THR A 1 290 ? -4.454 -17.998 18.111 1.00 17.70 311 THR A N 1
ATOM 3836 C CA . THR A 1 290 ? -4.999 -17.775 16.778 1.00 18.68 311 THR A CA 1
ATOM 3837 C C . THR A 1 290 ? -6.489 -18.078 16.712 1.00 19.97 311 THR A C 1
ATOM 3838 O O . THR A 1 290 ? -7.060 -18.126 15.613 1.00 22.08 311 THR A O 1
ATOM 3849 N N . THR A 1 291 ? -7.133 -18.237 17.866 1.00 19.96 312 THR A N 1
ATOM 3850 C CA . THR A 1 291 ? -8.510 -18.694 17.945 1.00 22.51 312 THR A CA 1
ATOM 3851 C C . THR A 1 291 ? -9.477 -17.886 17.092 1.00 22.11 312 THR A C 1
ATOM 3852 O O . THR A 1 291 ? -10.468 -18.435 16.605 1.00 25.56 312 THR A O 1
ATOM 3863 N N . ASN A 1 292 ? -9.245 -16.589 16.923 1.00 19.30 313 ASN A N 1
ATOM 3864 C CA . ASN A 1 292 ? -10.187 -15.758 16.194 1.00 20.87 313 ASN A CA 1
ATOM 3865 C C . ASN A 1 292 ? -9.787 -15.537 14.741 1.00 21.50 313 ASN A C 1
ATOM 3866 O O . ASN A 1 292 ? -10.426 -14.733 14.062 1.00 24.94 313 ASN A O 1
ATOM 3877 N N . LEU A 1 293 ? -8.747 -16.223 14.256 1.00 20.88 314 LEU A N 1
ATOM 3878 C CA . LEU A 1 293 ? -8.307 -16.077 12.870 1.00 20.30 314 LEU A CA 1
ATOM 3879 C C . LEU A 1 293 ? -8.894 -17.190 12.024 1.00 25.39 314 LEU A C 1
ATOM 3880 O O . LEU A 1 293 ? -8.622 -18.373 12.293 1.00 25.86 314 LEU A O 1
ATOM 3896 N N . PRO A 1 294 ? -9.668 -16.870 10.988 1.00 24.02 315 PRO A N 1
ATOM 3897 C CA . PRO A 1 294 ? -10.078 -17.904 10.034 1.00 23.17 315 PRO A CA 1
ATOM 3898 C C . PRO A 1 294 ? -8.860 -18.608 9.465 1.00 23.78 315 PRO A C 1
ATOM 3899 O O . PRO A 1 294 ? -7.787 -18.018 9.311 1.00 23.76 315 PRO A O 1
ATOM 3910 N N . LYS A 1 295 ? -9.036 -19.894 9.146 1.00 25.94 316 LYS A N 1
ATOM 3911 C CA . LYS A 1 295 ? -7.911 -20.680 8.659 1.00 27.29 316 LYS A CA 1
ATOM 3912 C C . LYS A 1 295 ? -7.292 -20.043 7.420 1.00 26.33 316 LYS A C 1
ATOM 3913 O O . LYS A 1 295 ? -6.067 -20.047 7.264 1.00 27.88 316 LYS A O 1
ATOM 3932 N N . GLU A 1 296 ? -8.123 -19.499 6.522 1.00 25.72 317 GLU A N 1
ATOM 3933 C CA . GLU A 1 296 ? -7.604 -18.850 5.320 1.00 27.31 317 GLU A CA 1
ATOM 3934 C C . GLU A 1 296 ? -6.676 -17.692 5.669 1.00 27.77 317 GLU A C 1
ATOM 3935 O O . GLU A 1 296 ? -5.670 -17.463 4.991 1.00 27.46 317 GLU A O 1
ATOM 3939 N N . VAL A 1 297 ? -7.011 -16.941 6.715 1.00 23.61 318 VAL A N 1
ATOM 3940 C CA . VAL A 1 297 ? -6.204 -15.789 7.088 1.00 22.38 318 VAL A CA 1
ATOM 3941 C C . VAL A 1 297 ? -4.896 -16.248 7.718 1.00 23.82 318 VAL A C 1
ATOM 3942 O O . VAL A 1 297 ? -3.817 -15.747 7.383 1.00 22.65 318 VAL A O 1
ATOM 3955 N N . LEU A 1 298 ? -4.975 -17.209 8.636 1.00 25.28 319 LEU A N 1
ATOM 3956 C CA . LEU A 1 298 ? -3.769 -17.720 9.283 1.00 26.06 319 LEU A CA 1
ATOM 3957 C C . LEU A 1 298 ? -2.797 -18.283 8.255 1.00 25.53 319 LEU A C 1
ATOM 3958 O O . LEU A 1 298 ? -1.594 -18.000 8.302 1.00 24.27 319 LEU A O 1
ATOM 3974 N N . ASP A 1 299 ? -3.303 -19.083 7.305 1.00 24.91 320 ASP A N 1
ATOM 3975 C CA . ASP A 1 299 ? -2.438 -19.628 6.266 1.00 28.62 320 ASP A CA 1
ATOM 3976 C C . ASP A 1 299 ? -1.765 -18.510 5.469 1.00 26.23 320 ASP A C 1
ATOM 3977 O O . ASP A 1 299 ? -0.569 -18.583 5.161 1.00 29.16 320 ASP A O 1
ATOM 3986 N N . TYR A 1 300 ? -2.526 -17.470 5.119 1.00 25.14 321 TYR A N 1
ATOM 3987 C CA . TYR A 1 300 ? -1.990 -16.353 4.351 1.00 25.02 321 TYR A CA 1
ATOM 3988 C C . TYR A 1 300 ? -0.911 -15.612 5.127 1.00 23.80 321 TYR A C 1
ATOM 3989 O O . TYR A 1 300 ? 0.148 -15.281 4.579 1.00 23.91 321 TYR A O 1
ATOM 4007 N N . VAL A 1 301 ? -1.158 -15.340 6.405 1.00 21.41 322 VAL A N 1
ATOM 4008 C CA . VAL A 1 301 ? -0.169 -14.634 7.209 1.00 17.60 322 VAL A CA 1
ATOM 4009 C C . VAL A 1 301 ? 1.062 -15.506 7.424 1.00 19.07 322 VAL A C 1
ATOM 4010 O O . VAL A 1 301 ? 2.200 -15.020 7.398 1.00 21.12 322 VAL A O 1
ATOM 4023 N N . ASN A 1 302 ? 0.865 -16.802 7.646 1.00 20.53 323 ASN A N 1
ATOM 4024 C CA . ASN A 1 302 ? 2.007 -17.680 7.883 1.00 21.20 323 ASN A CA 1
ATOM 4025 C C . ASN A 1 302 ? 2.902 -17.770 6.651 1.00 22.36 323 ASN A C 1
ATOM 4026 O O . ASN A 1 302 ? 4.130 -17.846 6.773 1.00 24.65 323 ASN A O 1
ATOM 4037 N N . GLN A 1 303 ? 2.312 -17.759 5.455 1.00 24.39 324 GLN A N 1
ATOM 4038 C CA . GLN A 1 303 ? 3.132 -17.758 4.248 1.00 25.62 324 GLN A CA 1
ATOM 4039 C C . GLN A 1 303 ? 3.926 -16.463 4.132 1.00 24.96 324 GLN A C 1
ATOM 4040 O O . GLN A 1 303 ? 5.100 -16.477 3.750 1.00 26.63 324 GLN A O 1
ATOM 4054 N N . ALA A 1 304 ? 3.310 -15.330 4.465 1.00 23.19 325 ALA A N 1
ATOM 4055 C CA . ALA A 1 304 ? 4.039 -14.070 4.422 1.00 23.85 325 ALA A CA 1
ATOM 4056 C C . ALA A 1 304 ? 5.170 -14.067 5.441 1.00 22.31 325 ALA A C 1
ATOM 4057 O O . ALA A 1 304 ? 6.256 -13.538 5.180 1.00 22.94 325 ALA A O 1
ATOM 4064 N N . LYS A 1 305 ? 4.937 -14.662 6.612 1.00 21.02 326 LYS A N 1
ATOM 4065 C CA . LYS A 1 305 ? 5.987 -14.759 7.614 1.00 20.82 326 LYS A CA 1
ATOM 4066 C C . LYS A 1 305 ? 7.187 -15.538 7.085 1.00 20.37 32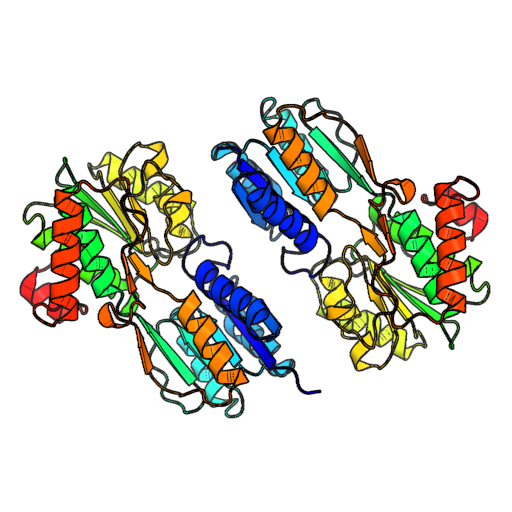6 LYS A C 1
ATOM 4067 O O . LYS A 1 305 ? 8.336 -15.109 7.243 1.00 20.63 326 LYS A O 1
ATOM 4086 N N . GLN A 1 306 ? 6.945 -16.698 6.466 1.00 22.05 327 GLN A N 1
ATOM 4087 C CA . GLN A 1 306 ? 8.058 -17.475 5.916 1.00 24.33 327 GLN A CA 1
ATOM 4088 C C . GLN A 1 306 ? 8.748 -16.728 4.779 1.00 25.74 327 GLN A C 1
ATOM 4089 O O . GLN A 1 306 ? 9.972 -16.809 4.642 1.00 27.35 327 GLN A O 1
ATOM 4103 N N . ASP A 1 307 ? 7.991 -15.966 3.981 1.00 25.72 328 ASP A N 1
ATOM 4104 C CA . ASP A 1 307 ? 8.602 -15.181 2.910 1.00 28.17 328 ASP A CA 1
ATOM 4105 C C . ASP A 1 307 ? 9.533 -14.101 3.457 1.00 26.12 328 ASP A C 1
ATOM 4106 O O . ASP A 1 307 ? 10.584 -13.826 2.868 1.00 29.06 328 ASP A O 1
ATOM 4115 N N . ILE A 1 308 ? 9.167 -13.463 4.575 1.00 23.56 329 ILE A N 1
ATOM 4116 C CA . ILE A 1 308 ? 10.085 -12.521 5.206 1.00 22.69 329 ILE A CA 1
ATOM 4117 C C . ILE A 1 308 ? 11.290 -13.261 5.774 1.00 23.48 329 ILE A C 1
ATOM 4118 O O . ILE A 1 308 ? 12.445 -12.855 5.569 1.00 26.55 329 ILE A O 1
ATOM 4134 N N . ILE A 1 309 ? 11.050 -14.358 6.500 1.00 23.13 330 ILE A N 1
ATOM 4135 C CA . ILE A 1 309 ? 12.149 -15.108 7.111 1.00 24.36 330 ILE A CA 1
ATOM 4136 C C . ILE A 1 309 ? 13.140 -15.565 6.054 1.00 27.26 330 ILE A C 1
ATOM 4137 O O . ILE A 1 309 ? 14.360 -15.521 6.261 1.00 29.66 330 ILE A O 1
ATOM 4153 N N . ASN A 1 310 ? 12.635 -16.046 4.923 1.00 28.60 331 ASN A N 1
ATOM 4154 C CA . ASN A 1 310 ? 13.490 -16.597 3.887 1.00 31.82 331 ASN A CA 1
ATOM 4155 C C . ASN A 1 310 ? 14.110 -15.530 3.005 1.00 32.99 331 ASN A C 1
ATOM 4156 O O . ASN A 1 310 ? 14.961 -15.860 2.173 1.00 37.03 331 ASN A O 1
ATOM 4167 N N . GLY A 1 311 ? 13.711 -14.279 3.165 1.00 32.59 332 GLY A N 1
ATOM 4168 C CA . GLY A 1 311 ? 14.277 -13.186 2.416 1.00 35.22 332 GLY A CA 1
ATOM 4169 C C . GLY A 1 311 ? 13.535 -12.841 1.152 1.00 36.76 332 GLY A C 1
ATOM 4170 O O . GLY A 1 311 ? 13.986 -11.960 0.412 1.00 46.79 332 GLY A O 1
ATOM 4174 N N . LYS A 1 312 ? 12.420 -13.516 0.871 1.00 37.09 333 LYS A N 1
ATOM 4175 C CA . LYS A 1 312 ? 11.710 -13.278 -0.380 1.00 36.78 333 LYS A CA 1
ATOM 4176 C C . LYS A 1 312 ? 11.218 -11.842 -0.457 1.00 40.97 333 LYS A C 1
ATOM 4177 O O . LYS A 1 312 ? 11.315 -11.205 -1.511 1.00 40.41 333 LYS A O 1
ATOM 4196 N N . ILE A 1 313 ? 10.700 -11.311 0.650 1.00 41.68 334 ILE A N 1
ATOM 4197 C CA . ILE A 1 313 ? 10.165 -9.959 0.680 1.00 41.58 334 ILE A CA 1
ATOM 4198 C C . ILE A 1 313 ? 10.718 -9.207 1.880 1.00 36.26 334 ILE A C 1
ATOM 4199 O O . ILE A 1 313 ? 11.073 -9.796 2.906 1.00 38.28 334 ILE A O 1
ATOM 4215 N N . THR A 1 314 ? 10.767 -7.887 1.745 1.00 26.80 335 THR A N 1
ATOM 4216 C CA . THR A 1 314 ? 11.278 -7.005 2.774 1.00 25.60 335 THR A CA 1
ATOM 4217 C C . THR A 1 314 ? 10.227 -5.933 3.021 1.00 23.65 335 THR A C 1
ATOM 4218 O O . THR A 1 314 ? 9.573 -5.446 2.091 1.00 24.58 335 THR A O 1
ATOM 4229 N N . VAL A 1 315 ? 10.063 -5.587 4.281 1.00 21.11 336 VAL A N 1
ATOM 4230 C CA . VAL A 1 315 ? 9.060 -4.621 4.716 1.00 19.65 336 VAL A CA 1
ATOM 4231 C C . VAL A 1 315 ? 9.740 -3.264 4.824 1.00 20.52 336 VAL A C 1
ATOM 4232 O O . VAL A 1 315 ? 10.823 -3.178 5.418 1.00 19.73 336 VAL A O 1
ATOM 4245 N N . PRO A 1 316 ? 9.146 -2.198 4.301 1.00 20.38 337 PRO A N 1
ATOM 4246 C CA . PRO A 1 316 ? 9.761 -0.873 4.459 1.00 20.71 337 PRO A CA 1
ATOM 4247 C C . PRO A 1 316 ? 9.735 -0.463 5.920 1.00 21.27 337 PRO A C 1
ATOM 4248 O O . PRO A 1 316 ? 8.739 -0.668 6.612 1.00 22.66 337 PRO A O 1
ATOM 4259 N N . LYS A 1 317 ? 10.825 0.136 6.388 1.00 22.37 338 LYS A N 1
ATOM 4260 C CA . LYS A 1 317 ? 10.856 0.584 7.777 1.00 21.96 338 LYS A CA 1
ATOM 4261 C C . LYS A 1 317 ? 11.359 2.014 7.928 1.00 23.05 338 LYS A C 1
ATOM 4262 O O . LYS A 1 317 ? 11.547 2.473 9.058 1.00 24.98 338 LYS A O 1
ATOM 4281 N N . THR A 1 318 ? 11.533 2.740 6.826 1.00 21.35 339 THR A N 1
ATOM 4282 C CA . THR A 1 318 ? 11.893 4.143 6.866 1.00 21.06 339 THR A CA 1
ATOM 4283 C C . THR A 1 318 ? 10.938 4.938 5.990 1.00 22.42 339 THR A C 1
ATOM 4284 O O . THR A 1 318 ? 10.244 4.397 5.118 1.00 22.06 339 THR A O 1
ATOM 4295 N N . LYS A 1 319 ? 10.932 6.249 6.220 1.00 18.99 340 LYS A N 1
ATOM 4296 C CA . LYS A 1 319 ? 9.981 7.117 5.541 1.00 21.40 340 LYS A CA 1
ATOM 4297 C C . LYS A 1 319 ? 10.139 7.015 4.029 1.00 17.58 340 LYS A C 1
ATOM 4298 O O . LYS A 1 319 ? 9.151 6.809 3.306 1.00 16.31 340 LYS A O 1
ATOM 4317 N N . ALA A 1 320 ? 11.380 7.098 3.539 1.00 18.97 341 ALA A N 1
ATOM 4318 C CA . ALA A 1 320 ? 11.609 7.096 2.094 1.00 20.53 341 ALA A CA 1
ATOM 4319 C C . ALA A 1 320 ? 11.207 5.764 1.475 1.00 21.79 341 ALA A C 1
ATOM 4320 O O . ALA A 1 320 ? 10.552 5.740 0.429 1.00 21.07 341 ALA A O 1
ATOM 4327 N N . GLU A 1 321 ? 11.565 4.648 2.111 1.00 19.72 342 GLU A N 1
ATOM 4328 C CA . GLU A 1 321 ? 11.187 3.350 1.571 1.00 18.93 342 GLU A CA 1
ATOM 4329 C C . GLU A 1 321 ? 9.673 3.178 1.554 1.00 17.14 342 GLU A C 1
ATOM 4330 O O . GLU A 1 321 ? 9.108 2.637 0.596 1.00 19.13 342 GLU A O 1
ATOM 4342 N N . PHE A 1 322 ? 8.996 3.590 2.628 1.00 14.98 343 PHE A N 1
ATOM 4343 C CA . PHE A 1 322 ? 7.550 3.439 2.683 1.00 15.83 343 PHE A CA 1
ATOM 4344 C C . PHE A 1 322 ? 6.865 4.301 1.629 1.00 15.74 343 PHE A C 1
ATOM 4345 O O . PHE A 1 322 ? 5.980 3.832 0.915 1.00 16.52 343 PHE A O 1
ATOM 4362 N N . GLU A 1 323 ? 7.246 5.573 1.535 1.00 15.80 344 GLU A N 1
ATOM 4363 C CA . GLU A 1 323 ? 6.586 6.465 0.587 1.00 17.47 344 GLU A CA 1
ATOM 4364 C C . GLU A 1 323 ? 6.802 6.010 -0.845 1.00 18.57 344 GLU A C 1
ATOM 4365 O O . GLU A 1 323 ? 5.916 6.183 -1.699 1.00 22.35 344 GLU A O 1
ATOM 4377 N N . ALA A 1 324 ? 7.974 5.432 -1.144 1.00 19.04 345 ALA A N 1
ATOM 4378 C CA . ALA A 1 324 ? 8.264 5.014 -2.505 1.00 22.45 345 ALA A CA 1
ATOM 4379 C C . ALA A 1 324 ? 7.282 3.957 -2.983 1.00 23.96 345 ALA A C 1
ATOM 4380 O O . ALA A 1 324 ? 7.021 3.849 -4.183 1.00 24.15 345 ALA A O 1
ATOM 4387 N N . LYS A 1 325 ? 6.725 3.174 -2.067 1.00 22.37 346 LYS A N 1
ATOM 4388 C CA . LYS A 1 325 ? 5.812 2.103 -2.442 1.00 24.15 346 LYS A CA 1
ATOM 4389 C C . LYS A 1 325 ? 4.355 2.437 -2.168 1.00 22.67 346 LYS A C 1
ATOM 4390 O O . LYS A 1 325 ? 3.484 1.983 -2.918 1.00 31.37 346 LYS A O 1
ATOM 4409 N N . TYR A 1 326 ? 4.066 3.218 -1.128 1.00 19.71 347 TYR A N 1
ATOM 4410 C CA . TYR A 1 326 ? 2.698 3.446 -0.679 1.00 20.15 347 TYR A CA 1
ATOM 4411 C C . TYR A 1 326 ? 2.293 4.908 -0.699 1.00 25.05 347 TYR A C 1
ATOM 4412 O O . TYR A 1 326 ? 1.162 5.222 -0.317 1.00 23.56 347 TYR A O 1
ATOM 4430 N N . GLY A 1 327 ? 3.179 5.813 -1.112 1.00 19.81 348 GLY A N 1
ATOM 4431 C CA . GLY A 1 327 ? 2.795 7.207 -1.194 1.00 20.34 348 GLY A CA 1
ATOM 4432 C C . GLY A 1 327 ? 2.704 7.847 0.180 1.00 19.22 348 GLY A C 1
ATOM 4433 O O . GLY A 1 327 ? 3.413 7.478 1.110 1.00 20.58 348 GLY A O 1
ATOM 4437 N N . ASN A 1 328 ? 1.861 8.865 0.315 1.00 24.10 349 ASN A N 1
ATOM 4438 C CA . ASN A 1 328 ? 1.702 9.731 1.501 1.00 25.59 349 ASN A CA 1
ATOM 4439 C C . ASN A 1 328 ? 0.722 9.197 2.533 1.00 23.67 349 ASN A C 1
ATOM 4440 O O . ASN A 1 328 ? 0.342 9.978 3.351 1.00 27.73 349 ASN A O 1
ATOM 4451 N N . ILE A 1 329 ? 0.446 7.904 2.597 1.00 19.93 350 ILE A N 1
ATOM 4452 C CA . ILE A 1 329 ? -0.686 7.474 3.408 1.00 16.81 350 ILE A CA 1
ATOM 4453 C C . ILE A 1 329 ? -0.409 7.434 4.908 1.00 16.26 350 ILE A C 1
ATOM 4454 O O . ILE A 1 329 ? -1.365 7.410 5.688 1.00 17.04 350 ILE A O 1
ATOM 4470 N N . TYR A 1 330 ? 0.850 7.435 5.339 1.00 17.14 351 TYR A N 1
ATOM 4471 C CA . TYR A 1 330 ? 1.172 7.529 6.761 1.00 14.01 351 TYR A CA 1
ATOM 4472 C C . TYR A 1 330 ? 1.266 8.999 7.126 1.00 15.69 351 TYR A C 1
ATOM 4473 O O . TYR A 1 330 ? 2.126 9.720 6.608 1.00 18.39 351 TYR A O 1
ATOM 4491 N N . GLU A 1 331 ? 0.377 9.439 8.001 1.00 17.00 352 GLU A N 1
ATOM 4492 C CA . GLU A 1 331 ? 0.175 10.849 8.284 1.00 20.22 352 GLU A CA 1
ATOM 4493 C C . GLU A 1 331 ? 0.848 11.297 9.572 1.00 20.84 352 GLU A C 1
ATOM 4494 O O . GLU A 1 331 ? 0.808 12.493 9.892 1.00 22.50 352 GLU A O 1
ATOM 4506 N N . LEU A 1 332 ? 1.452 10.385 10.324 1.00 17.64 353 LEU A N 1
ATOM 4507 C CA . LEU A 1 332 ? 1.981 10.737 11.634 1.00 19.52 353 LEU A CA 1
ATOM 4508 C C . LEU A 1 332 ? 3.434 11.174 11.592 1.00 21.73 353 LEU A C 1
ATOM 4509 O O . LEU A 1 332 ? 3.939 11.670 12.603 1.00 23.76 353 LEU A O 1
ATOM 4525 N N . ASP A 1 333 ? 4.099 11.015 10.451 1.00 20.60 354 ASP A N 1
ATOM 4526 C CA . ASP A 1 333 ? 5.522 11.276 10.314 1.00 23.98 354 ASP A CA 1
ATOM 4527 C C . ASP A 1 333 ? 5.802 12.574 9.576 1.00 29.99 354 ASP A C 1
ATOM 4528 O O . ASP A 1 333 ? 6.927 12.790 9.115 1.00 31.62 354 ASP A O 1
ATOM 4537 N N . ASP A 1 334 ? 4.805 13.434 9.442 1.00 26.16 355 ASP A N 1
ATOM 4538 C CA . ASP A 1 334 ? 4.952 14.626 8.616 1.00 36.18 355 ASP A CA 1
ATOM 4539 C C . ASP A 1 334 ? 4.822 15.881 9.467 1.00 45.32 355 ASP A C 1
ATOM 4540 O O . ASP A 1 334 ? 5.607 16.087 10.396 1.00 48.13 355 ASP A O 1
ATOM 4549 N N . GLY B 1 22 ? -19.164 -14.814 30.377 1.00 43.42 43 GLY B N 1
ATOM 4550 C CA . GLY B 1 22 ? -19.555 -15.036 31.758 1.00 44.43 43 GLY B CA 1
ATOM 4551 C C . GLY B 1 22 ? -19.095 -13.945 32.705 1.00 40.48 43 GLY B C 1
ATOM 4552 O O . GLY B 1 22 ? -18.342 -13.053 32.320 1.00 40.03 43 GLY B O 1
ATOM 4555 N N . LYS B 1 23 ? -19.535 -14.020 33.958 1.00 40.09 44 LYS B N 1
ATOM 4556 C CA . LYS B 1 23 ? -19.198 -13.002 34.948 1.00 37.41 44 LYS B CA 1
ATOM 4557 C C . LYS B 1 23 ? -17.818 -13.275 35.533 1.00 36.55 44 LYS B C 1
ATOM 4558 O O . LYS B 1 23 ? -17.590 -14.321 36.149 1.00 39.34 44 LYS B O 1
ATOM 4562 N N . LYS B 1 24 ? -16.905 -12.327 35.366 1.00 31.80 45 LYS B N 1
ATOM 4563 C CA . LYS B 1 24 ? -15.561 -12.445 35.895 1.00 24.89 45 LYS B CA 1
ATOM 4564 C C . LYS B 1 24 ? -15.479 -11.680 37.210 1.00 22.59 45 LYS B C 1
ATOM 4565 O O . LYS B 1 24 ? -16.190 -10.693 37.412 1.00 29.61 45 LYS B O 1
ATOM 4569 N N . ILE B 1 25 ? -14.637 -12.164 38.112 1.00 18.63 46 ILE B N 1
ATOM 4570 C CA . ILE B 1 25 ? -14.362 -11.484 39.372 1.00 16.17 46 ILE B CA 1
ATOM 4571 C C . ILE B 1 25 ? -13.128 -10.610 39.193 1.00 16.41 46 ILE B C 1
ATOM 4572 O O . ILE B 1 25 ? -12.088 -11.082 38.721 1.00 18.76 46 ILE B O 1
ATOM 4588 N N . LYS B 1 26 ? -13.231 -9.343 39.602 1.00 13.50 47 LYS B N 1
ATOM 4589 C CA . LYS B 1 26 ? -12.140 -8.396 39.474 1.00 14.21 47 LYS B CA 1
ATOM 4590 C C . LYS B 1 26 ? -11.877 -7.742 40.817 1.00 13.23 47 LYS B C 1
ATOM 4591 O O . LYS B 1 26 ? -12.807 -7.243 41.466 1.00 14.33 47 LYS B O 1
ATOM 4610 N N . ILE B 1 27 ? -10.613 -7.743 41.221 1.00 11.68 48 ILE B N 1
ATOM 4611 C CA . ILE B 1 27 ? -10.184 -7.152 42.480 1.00 11.41 48 ILE B CA 1
ATOM 4612 C C . ILE B 1 27 ? -9.219 -6.013 42.183 1.00 11.77 48 ILE B C 1
ATOM 4613 O O . ILE B 1 27 ? -8.223 -6.201 41.476 1.00 12.15 48 ILE B O 1
ATOM 4629 N N . GLY B 1 28 ? -9.491 -4.850 42.753 1.00 12.37 49 GLY B N 1
ATOM 4630 C CA . GLY B 1 28 ? -8.654 -3.684 42.571 1.00 14.50 49 GLY B CA 1
ATOM 4631 C C . GLY B 1 28 ? -7.980 -3.306 43.876 1.00 15.04 49 GLY B C 1
ATOM 4632 O O . GLY B 1 28 ? -8.551 -3.469 44.957 1.00 17.01 49 GLY B O 1
ATOM 4636 N N . MET B 1 29 ? -6.758 -2.829 43.763 1.00 10.83 50 MET B N 1
ATOM 4637 C CA . MET B 1 29 ? -5.961 -2.419 44.905 1.00 11.00 50 MET B CA 1
ATOM 4638 C C . MET B 1 29 ? -5.527 -0.974 44.712 1.00 9.67 50 MET B C 1
ATOM 4639 O O . MET B 1 29 ? -4.964 -0.619 43.680 1.00 11.37 50 MET B O 1
ATOM 4653 N N . VAL B 1 30 ? -5.781 -0.142 45.706 1.00 11.18 51 VAL B N 1
ATOM 4654 C CA . VAL B 1 30 ? -5.321 1.238 45.705 1.00 10.72 51 VAL B CA 1
ATOM 4655 C C . VAL B 1 30 ? -4.212 1.328 46.736 1.00 12.42 51 VAL B C 1
ATOM 4656 O O . VAL B 1 30 ? -4.441 1.054 47.914 1.00 12.07 51 VAL B O 1
ATOM 4669 N N . THR B 1 31 ? -3.013 1.657 46.293 1.00 16.34 52 THR B N 1
ATOM 4670 C CA . THR B 1 31 ? -1.893 1.728 47.208 1.00 19.52 52 THR B CA 1
ATOM 4671 C C . THR B 1 31 ? -1.630 3.167 47.571 1.00 22.38 52 THR B C 1
ATOM 4672 O O . THR B 1 31 ? -1.991 4.115 46.858 1.00 21.35 52 THR B O 1
ATOM 4683 N N . ASP B 1 32 ? -0.964 3.312 48.694 1.00 27.73 53 ASP B N 1
ATOM 4684 C CA . ASP B 1 32 ? -0.589 4.613 49.174 1.00 30.27 53 ASP B CA 1
ATOM 4685 C C . ASP B 1 32 ? 0.703 5.020 48.490 1.00 27.66 53 ASP B C 1
ATOM 4686 O O . ASP B 1 32 ? 1.202 4.374 47.552 1.00 23.94 53 ASP B O 1
ATOM 4691 N N . VAL B 1 33 ? 1.287 6.089 49.018 1.00 28.95 54 VAL B N 1
ATOM 4692 C CA . VAL B 1 33 ? 2.433 6.714 48.389 1.00 38.20 54 VAL B CA 1
ATOM 4693 C C . VAL B 1 33 ? 3.662 5.809 48.381 1.00 39.72 54 VAL B C 1
ATOM 4694 O O . VAL B 1 33 ? 4.587 6.040 47.598 1.00 42.93 54 VAL B O 1
ATOM 4698 N N . GLY B 1 34 ? 3.691 4.767 49.213 1.00 40.66 55 GLY B N 1
ATOM 4699 C CA . GLY B 1 34 ? 4.825 3.853 49.193 1.00 32.60 55 GLY B CA 1
ATOM 4700 C C . GLY B 1 34 ? 5.062 3.207 47.835 1.00 35.13 55 GLY B C 1
ATOM 4701 O O . GLY B 1 34 ? 6.202 3.127 47.374 1.00 33.41 55 GLY B O 1
ATOM 4702 N N . GLY B 1 35 ? 3.998 2.706 47.191 1.00 25.27 56 GLY B N 1
ATOM 4703 C CA . GLY B 1 35 ? 4.079 1.996 45.924 1.00 26.51 56 GLY B CA 1
ATOM 4704 C C . GLY B 1 35 ? 4.255 0.487 46.062 1.00 22.74 56 GLY B C 1
ATOM 4705 O O . GLY B 1 35 ? 4.770 -0.024 47.055 1.00 20.87 56 GLY B O 1
ATOM 4709 N N . VAL B 1 36 ? 3.862 -0.252 45.003 1.00 18.49 57 VAL B N 1
ATOM 4710 C CA . VAL B 1 36 ? 3.928 -1.717 45.041 1.00 19.73 57 VAL B CA 1
ATOM 4711 C C . VAL B 1 36 ? 5.368 -2.202 44.955 1.00 23.72 57 VAL B C 1
ATOM 4712 O O . VAL B 1 36 ? 5.639 -3.407 45.000 1.00 22.63 57 VAL B O 1
ATOM 4725 N N . ASN B 1 37 ? 6.290 -1.258 44.765 1.00 20.72 58 ASN B N 1
ATOM 4726 C CA . ASN B 1 37 ? 7.705 -1.573 44.685 1.00 19.24 58 ASN B CA 1
ATOM 4727 C C . ASN B 1 37 ? 8.445 -1.238 45.966 1.00 21.37 58 ASN B C 1
ATOM 4728 O O . ASN B 1 37 ? 9.658 -0.991 45.940 1.00 21.48 58 ASN B O 1
ATOM 4739 N N . ASP B 1 38 ? 7.752 -1.250 47.098 1.00 15.93 59 ASP B N 1
ATOM 4740 C CA . ASP B 1 38 ? 8.318 -0.734 48.328 1.00 14.30 59 ASP B CA 1
ATOM 4741 C C . ASP B 1 38 ? 9.108 -1.765 49.115 1.00 13.94 59 ASP B C 1
ATOM 4742 O O . ASP B 1 38 ? 9.622 -1.438 50.180 1.00 14.34 59 ASP B O 1
ATOM 4751 N N . GLY B 1 39 ? 9.198 -2.996 48.631 1.00 14.25 60 GLY B N 1
ATOM 4752 C CA . GLY B 1 39 ? 9.940 -4.082 49.298 1.00 14.32 60 GLY B CA 1
ATOM 4753 C C . GLY B 1 39 ? 9.324 -4.540 50.607 1.00 12.48 60 GLY B C 1
ATOM 4754 O O . GLY B 1 39 ? 9.938 -5.29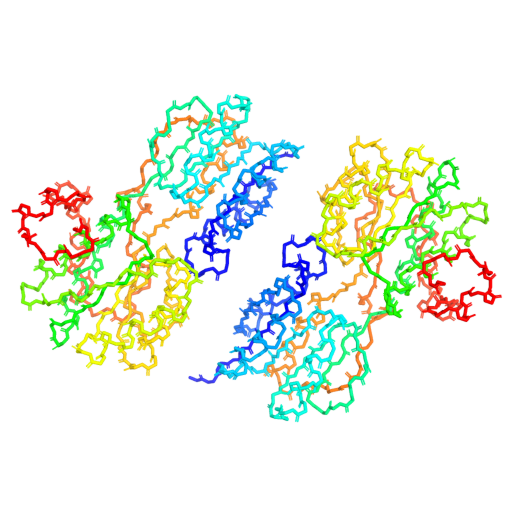0 51.285 1.00 14.24 60 GLY B O 1
ATOM 4758 N N . SER B 1 40 ? 8.114 -4.093 50.892 1.00 12.27 61 SER B N 1
ATOM 4759 C CA . SER B 1 40 ? 7.506 -4.395 52.199 1.00 12.53 61 SER B CA 1
ATOM 4760 C C . SER B 1 40 ? 5.974 -4.436 52.125 1.00 14.47 61 SER B C 1
ATOM 4761 O O . SER B 1 40 ? 5.497 -5.356 51.562 1.00 14.54 61 SER B O 1
ATOM 4764 N N . PHE B 1 41 ? 5.274 -3.385 52.525 1.00 12.95 62 PHE B N 1
ATOM 4765 C CA . PHE B 1 41 ? 3.822 -3.391 52.774 1.00 11.76 62 PHE B CA 1
ATOM 4766 C C . PHE B 1 41 ? 3.010 -3.508 51.484 1.00 11.92 62 PHE B C 1
ATOM 4767 O O . PHE B 1 41 ? 2.267 -4.437 51.351 1.00 11.31 62 PHE B O 1
ATOM 4784 N N . ASN B 1 42 ? 3.135 -2.544 50.597 1.00 10.43 63 ASN B N 1
ATOM 4785 C CA . ASN B 1 42 ? 2.333 -2.581 49.383 1.00 11.34 63 ASN B CA 1
ATOM 4786 C C . ASN B 1 42 ? 2.756 -3.733 48.503 1.00 10.33 63 ASN B C 1
ATOM 4787 O O . ASN B 1 42 ? 1.919 -4.353 47.839 1.00 11.18 63 ASN B O 1
ATOM 4798 N N . GLN B 1 43 ? 4.058 -4.033 48.471 1.00 10.89 64 GLN B N 1
ATOM 4799 C CA . GLN B 1 43 ? 4.541 -5.148 47.671 1.00 11.65 64 GLN B CA 1
ATOM 4800 C C . GLN B 1 43 ? 3.915 -6.450 48.141 1.00 12.68 64 GLN B C 1
ATOM 4801 O O . GLN B 1 43 ? 3.518 -7.290 47.330 1.00 11.81 64 GLN B O 1
ATOM 4815 N N . SER B 1 44 ? 3.844 -6.645 49.451 1.00 12.21 65 SER B N 1
ATOM 4816 C CA . SER B 1 44 ? 3.274 -7.884 49.961 1.00 12.60 65 SER B CA 1
ATOM 4817 C C . SER B 1 44 ? 1.784 -7.963 49.660 1.00 11.86 65 SER B C 1
ATOM 4818 O O . SER B 1 44 ? 1.279 -9.023 49.265 1.00 11.27 65 SER B O 1
ATOM 4826 N N . ALA B 1 45 ? 1.061 -6.856 49.808 1.00 11.54 66 ALA B N 1
ATOM 4827 C CA . ALA B 1 45 ? -0.371 -6.881 49.513 1.00 12.14 66 ALA B CA 1
ATOM 4828 C C . ALA B 1 45 ? -0.605 -7.289 48.066 1.00 12.37 66 ALA B C 1
ATOM 4829 O O . ALA B 1 45 ? -1.434 -8.163 47.766 1.00 11.53 66 ALA B O 1
ATOM 4836 N N . TRP B 1 46 ? 0.152 -6.689 47.152 1.00 10.26 67 TRP B N 1
ATOM 4837 C CA . TRP B 1 46 ? 0.024 -7.012 45.740 1.00 10.65 67 TRP B CA 1
ATOM 4838 C C . TRP B 1 46 ? 0.461 -8.445 45.446 1.00 12.35 67 TRP B C 1
ATOM 4839 O O . TRP B 1 46 ? -0.186 -9.141 44.661 1.00 12.56 67 TRP B O 1
ATOM 4860 N N . GLU B 1 47 ? 1.520 -8.929 46.087 1.00 11.79 68 GLU B N 1
ATOM 4861 C CA . GLU B 1 47 ? 1.926 -10.317 45.909 1.00 12.40 68 GLU B CA 1
ATOM 4862 C C . GLU B 1 47 ? 0.789 -11.273 46.268 1.00 13.02 68 GLU B C 1
ATOM 4863 O O . GLU B 1 47 ? 0.590 -12.289 45.596 1.00 13.29 68 GLU B O 1
ATOM 4875 N N . GLY B 1 48 ? 0.020 -10.956 47.307 1.00 12.64 69 GLY B N 1
ATOM 4876 C CA . GLY B 1 48 ? -1.118 -11.791 47.640 1.00 10.17 69 GLY B CA 1
ATOM 4877 C C . GLY B 1 48 ? -2.171 -11.808 46.551 1.00 12.04 69 GLY B C 1
ATOM 4878 O O . GLY B 1 48 ? -2.792 -12.842 46.286 1.00 12.02 69 GLY B O 1
ATOM 4882 N N . LEU B 1 49 ? -2.407 -10.665 45.914 1.00 12.12 70 LEU B N 1
ATOM 4883 C CA . LEU B 1 49 ? -3.357 -10.655 44.800 1.00 10.24 70 LEU B CA 1
ATOM 4884 C C . LEU B 1 49 ? -2.804 -11.376 43.572 1.00 10.34 70 LEU B C 1
ATOM 4885 O O . LEU B 1 49 ? -3.563 -12.020 42.834 1.00 12.58 70 LEU B O 1
ATOM 4901 N N . GLN B 1 50 ? -1.505 -11.270 43.310 1.00 11.34 71 GLN B N 1
ATOM 4902 C CA . GLN B 1 50 ? -0.923 -12.054 42.224 1.00 12.24 71 GLN B CA 1
ATOM 4903 C C . GLN B 1 50 ? -1.153 -13.540 42.460 1.00 13.18 71 GLN B C 1
ATOM 4904 O O . GLN B 1 50 ? -1.530 -14.274 41.542 1.00 12.87 71 GLN B O 1
ATOM 4918 N N . ARG B 1 51 ? -0.962 -13.997 43.695 1.00 12.18 72 ARG B N 1
ATOM 4919 C CA . ARG B 1 51 ? -1.249 -15.390 44.023 1.00 12.66 72 ARG B CA 1
ATOM 4920 C C . ARG B 1 51 ? -2.723 -15.718 43.815 1.00 13.93 72 ARG B C 1
ATOM 4921 O O . ARG B 1 51 ? -3.065 -16.815 43.352 1.00 14.04 72 ARG B O 1
ATOM 4942 N N . ALA B 1 52 ? -3.615 -14.790 44.162 1.00 12.87 73 ALA B N 1
ATOM 4943 C CA . ALA B 1 52 ? -5.042 -15.025 43.970 1.00 13.73 73 ALA B CA 1
ATOM 4944 C C . ALA B 1 52 ? -5.376 -15.173 42.498 1.00 12.01 73 ALA B C 1
ATOM 4945 O O . ALA B 1 52 ? -6.196 -16.009 42.122 1.00 12.97 73 ALA B O 1
ATOM 4952 N N . GLN B 1 53 ? -4.761 -14.355 41.652 1.00 13.67 74 GLN B N 1
ATOM 4953 C CA . GLN B 1 53 ? -4.985 -14.508 40.220 1.00 11.94 74 GLN B CA 1
ATOM 4954 C C . GLN B 1 53 ? -4.566 -15.890 39.753 1.00 14.36 74 GLN B C 1
ATOM 4955 O O . GLN B 1 53 ? -5.289 -16.545 38.987 1.00 14.55 74 GLN B O 1
ATOM 4969 N N . LYS B 1 54 ? -3.412 -16.368 40.218 1.00 12.81 75 LYS B N 1
ATOM 4970 C CA . LYS B 1 54 ? -2.877 -17.630 39.734 1.00 13.89 75 LYS B CA 1
ATOM 4971 C C . LYS B 1 54 ? -3.681 -18.813 40.251 1.00 14.00 75 LYS B C 1
ATOM 4972 O O . LYS B 1 54 ? -3.911 -19.776 39.521 1.00 16.38 75 LYS B O 1
ATOM 4991 N N . GLU B 1 55 ? -4.126 -18.747 41.512 1.00 14.20 76 GLU B N 1
ATOM 4992 C CA . GLU B 1 55 ? -4.758 -19.894 42.141 1.00 14.92 76 GLU B CA 1
ATOM 4993 C C . GLU B 1 55 ? -6.275 -19.886 42.031 1.00 14.41 76 GLU B C 1
ATOM 4994 O O . GLU B 1 55 ? -6.899 -20.947 42.132 1.00 17.91 76 GLU B O 1
ATOM 5006 N N . LEU B 1 56 ? -6.874 -18.699 41.892 1.00 14.61 77 LEU B N 1
ATOM 5007 C CA . LEU B 1 56 ? -8.319 -18.536 41.885 1.00 16.78 77 LEU B CA 1
ATOM 5008 C C . LEU B 1 56 ? -8.889 -18.007 40.574 1.00 18.31 77 LEU B C 1
ATOM 5009 O O . LEU B 1 56 ? -10.097 -18.146 40.354 1.00 21.85 77 LEU B O 1
ATOM 5025 N N . GLY B 1 57 ? -8.079 -17.396 39.711 1.00 15.86 78 GLY B N 1
ATOM 5026 C CA . GLY B 1 57 ? -8.580 -16.884 38.455 1.00 14.93 78 GLY B CA 1
ATOM 5027 C C . GLY B 1 57 ? -9.240 -15.523 38.530 1.00 17.40 78 GLY B C 1
ATOM 5028 O O . GLY B 1 57 ? -9.818 -15.078 37.532 1.00 26.32 78 GLY B O 1
ATOM 5032 N N . VAL B 1 58 ? -9.188 -14.858 39.680 1.00 15.18 79 VAL B N 1
ATOM 5033 C CA . VAL B 1 58 ? -9.648 -13.479 39.771 1.00 13.77 79 VAL B CA 1
ATOM 5034 C C . VAL B 1 58 ? -8.704 -12.587 38.980 1.00 15.03 79 VAL B C 1
ATOM 5035 O O . VAL B 1 58 ? -7.482 -12.810 38.956 1.00 18.60 79 VAL B O 1
ATOM 5048 N N . GLU B 1 59 ? -9.252 -11.558 38.340 1.00 14.08 80 GLU B N 1
ATOM 5049 C CA . GLU B 1 59 ? -8.449 -10.536 37.683 1.00 14.04 80 GLU B CA 1
ATOM 5050 C C . GLU B 1 59 ? -8.069 -9.495 38.728 1.00 15.90 80 GLU B C 1
ATOM 5051 O O . GLU B 1 59 ? -8.927 -9.050 39.500 1.00 16.77 80 GLU B O 1
ATOM 5063 N N . VAL B 1 60 ? -6.794 -9.117 38.760 1.00 14.15 81 VAL B N 1
ATOM 5064 C CA . VAL B 1 60 ? -6.279 -8.209 39.780 1.00 13.65 81 VAL B CA 1
ATOM 5065 C C . VAL B 1 60 ? -5.527 -7.066 39.118 1.00 12.55 81 VAL B C 1
ATOM 5066 O O . VAL B 1 60 ? -4.837 -7.259 38.109 1.00 16.21 81 VAL B O 1
ATOM 5079 N N . ARG B 1 61 ? -5.690 -5.868 39.678 1.00 11.55 82 ARG B N 1
ATOM 5080 C CA . ARG B 1 61 ? -5.082 -4.659 39.158 1.00 13.74 82 ARG B CA 1
ATOM 5081 C C . ARG B 1 61 ? -4.832 -3.722 40.325 1.00 13.69 82 ARG B C 1
ATOM 5082 O O . ARG B 1 61 ? -5.586 -3.711 41.300 1.00 13.27 82 ARG B O 1
ATOM 5086 N N . TYR B 1 62 ? -3.764 -2.941 40.221 1.00 12.90 83 TYR B N 1
ATOM 5087 C CA . TYR B 1 62 ? -3.477 -1.932 41.231 1.00 12.44 83 TYR B CA 1
ATOM 5088 C C . TYR B 1 62 ? -3.430 -0.538 40.613 1.00 12.19 83 TYR B C 1
ATOM 5089 O O . TYR B 1 62 ? -3.202 -0.351 39.414 1.00 14.67 83 TYR B O 1
ATOM 5107 N N . ALA B 1 63 ? -3.666 0.450 41.470 1.00 14.00 84 ALA B N 1
ATOM 5108 C CA . ALA B 1 63 ? -3.524 1.852 41.132 1.00 14.76 84 ALA B CA 1
ATOM 5109 C C . ALA B 1 63 ? -2.717 2.494 42.244 1.00 14.65 84 ALA B C 1
ATOM 5110 O O . ALA B 1 63 ? -3.114 2.436 43.410 1.00 16.72 84 ALA B O 1
ATOM 5117 N N . GLU B 1 64 ? -1.584 3.095 41.897 1.00 18.63 85 GLU B N 1
ATOM 5118 C CA . GLU B 1 64 ? -0.760 3.740 42.906 1.00 17.38 85 GLU B CA 1
ATOM 5119 C C . GLU B 1 64 ? -1.178 5.195 43.034 1.00 17.18 85 GLU B C 1
ATOM 5120 O O . GLU B 1 64 ? -1.623 5.834 42.076 1.00 21.87 85 GLU B O 1
ATOM 5132 N N . SER B 1 65 ? -1.093 5.705 44.258 1.00 14.63 86 SER B N 1
ATOM 5133 C CA . SER B 1 65 ? -1.452 7.085 44.547 1.00 14.49 86 SER B CA 1
ATOM 5134 C C . SER B 1 65 ? -0.171 7.879 44.759 1.00 18.73 86 SER B C 1
ATOM 5135 O O . SER B 1 65 ? 0.620 7.539 45.643 1.00 26.51 86 SER B O 1
ATOM 5143 N N . ALA B 1 66 ? 0.059 8.900 43.925 1.00 19.00 87 ALA B N 1
ATOM 5144 C CA . ALA B 1 66 ? 1.221 9.762 44.126 1.00 24.07 87 ALA B CA 1
ATOM 5145 C C . ALA B 1 66 ? 1.032 10.666 45.335 1.00 25.07 87 ALA B C 1
ATOM 5146 O O . ALA B 1 66 ? 2.008 10.993 46.025 1.00 26.05 87 ALA B O 1
ATOM 5153 N N . THR B 1 67 ? -0.202 11.086 45.586 1.00 19.72 88 THR B N 1
ATOM 5154 C CA . THR B 1 67 ? -0.534 11.889 46.746 1.00 20.37 88 THR B CA 1
ATOM 5155 C C . THR B 1 67 ? -1.946 11.500 47.177 1.00 19.52 88 THR B C 1
ATOM 5156 O O . THR B 1 67 ? -2.631 10.722 46.504 1.00 19.07 88 THR B O 1
ATOM 5167 N N . ASP B 1 68 ? -2.397 12.085 48.285 1.00 20.90 89 ASP B N 1
ATOM 5168 C CA . ASP B 1 68 ? -3.761 11.838 48.734 1.00 19.82 89 ASP B CA 1
ATOM 5169 C C . ASP B 1 68 ? -4.806 12.366 47.757 1.00 19.67 89 ASP B C 1
ATOM 5170 O O . ASP B 1 68 ? -5.970 11.964 47.833 1.00 19.69 89 ASP B O 1
ATOM 5179 N N . ALA B 1 69 ? -4.422 13.234 46.817 1.00 17.90 90 ALA B N 1
ATOM 5180 C CA . ALA B 1 69 ? -5.378 13.660 45.801 1.00 17.61 90 ALA B CA 1
ATOM 5181 C C . ALA B 1 69 ? -5.751 12.528 44.862 1.00 15.34 90 ALA B C 1
ATOM 5182 O O . ALA B 1 69 ? -6.763 12.618 44.154 1.00 17.78 90 ALA B O 1
ATOM 5189 N N . ASP B 1 70 ? -4.984 11.448 44.855 1.00 15.01 91 ASP B N 1
ATOM 5190 C CA . ASP B 1 70 ? -5.263 10.341 43.959 1.00 14.45 91 ASP B CA 1
ATOM 5191 C C . ASP B 1 70 ? -6.134 9.268 44.593 1.00 16.93 91 ASP B C 1
ATOM 5192 O O . ASP B 1 70 ? -6.608 8.377 43.884 1.00 14.57 91 ASP B O 1
ATOM 5201 N N . TYR B 1 71 ? -6.377 9.327 45.904 1.00 13.46 92 TYR B N 1
ATOM 5202 C CA . TYR B 1 71 ? -7.159 8.266 46.527 1.00 15.76 92 TYR B CA 1
ATOM 5203 C C . TYR B 1 71 ? -8.550 8.176 45.906 1.00 14.56 92 TYR B C 1
ATOM 5204 O O . TYR B 1 71 ? -8.984 7.111 45.444 1.00 12.93 92 TYR B O 1
ATOM 5222 N N . ALA B 1 72 ? -9.274 9.293 45.911 1.00 15.80 93 ALA B N 1
ATOM 5223 C CA . ALA B 1 72 ? -10.640 9.280 45.396 1.00 15.53 93 ALA B CA 1
ATOM 5224 C C . ALA B 1 72 ? -10.707 8.886 43.932 1.00 14.76 93 ALA B C 1
ATOM 5225 O O . ALA B 1 72 ? -11.524 8.020 43.585 1.00 13.78 93 ALA B O 1
ATOM 5232 N N . PRO B 1 73 ? -9.909 9.460 43.029 1.00 14.78 94 PRO B N 1
ATOM 5233 C CA . PRO B 1 73 ? -10.010 9.046 41.622 1.00 13.42 94 PRO B CA 1
ATOM 5234 C C . PRO B 1 73 ? -9.595 7.615 41.388 1.00 12.85 94 PRO B C 1
ATOM 5235 O O . PRO B 1 73 ? -10.156 6.973 40.495 1.00 13.93 94 PRO B O 1
ATOM 5246 N N . ASN B 1 74 ? -8.624 7.095 42.141 1.00 12.69 95 ASN B N 1
ATOM 5247 C CA . ASN B 1 74 ? -8.259 5.694 41.982 1.00 12.11 95 ASN B CA 1
ATOM 5248 C C . ASN B 1 74 ? -9.399 4.777 42.397 1.00 12.56 95 ASN B C 1
ATOM 5249 O O . ASN B 1 74 ? -9.658 3.772 41.727 1.00 13.99 95 ASN B O 1
ATOM 5260 N N . ILE B 1 75 ? -10.080 5.093 43.499 1.00 10.48 96 ILE B N 1
ATOM 5261 C CA . ILE B 1 75 ? -11.281 4.344 43.883 1.00 12.40 96 ILE B CA 1
ATOM 5262 C C . ILE B 1 75 ? -12.349 4.458 42.796 1.00 11.88 96 ILE B C 1
ATOM 5263 O O . ILE B 1 75 ? -12.939 3.451 42.374 1.00 13.74 96 ILE B O 1
ATOM 5279 N N . GLU B 1 76 ? -12.608 5.691 42.335 1.00 12.85 97 GLU B N 1
ATOM 5280 C CA . GLU B 1 76 ? -13.596 5.952 41.286 1.00 12.01 97 GLU B CA 1
ATOM 5281 C C . GLU B 1 76 ? -13.346 5.094 40.053 1.00 15.22 97 GLU B C 1
ATOM 5282 O O . GLU B 1 76 ? -14.293 4.581 39.438 1.00 15.25 97 GLU B O 1
ATOM 5294 N N . ALA B 1 77 ? -12.086 4.957 39.648 1.00 15.02 98 ALA B N 1
ATOM 5295 C CA . ALA B 1 77 ? -11.791 4.210 38.432 1.00 16.51 98 ALA B CA 1
ATOM 5296 C C . ALA B 1 77 ? -12.218 2.758 38.572 1.00 13.86 98 ALA B C 1
ATOM 5297 O O . ALA B 1 77 ? -12.742 2.163 37.623 1.00 16.03 98 ALA B O 1
ATOM 5304 N N . PHE B 1 78 ? -11.987 2.168 39.743 1.00 11.94 99 PHE B N 1
ATOM 5305 C CA . PHE B 1 78 ? -12.377 0.782 39.971 1.00 11.91 99 PHE B CA 1
ATOM 5306 C C . PHE B 1 78 ? -13.898 0.652 40.038 1.00 12.94 99 PHE B C 1
ATOM 5307 O O . PHE B 1 78 ? -14.468 -0.300 39.488 1.00 13.79 99 PHE B O 1
ATOM 5324 N N . ILE B 1 79 ? -14.569 1.597 40.697 1.00 12.11 100 ILE B N 1
ATOM 5325 C CA . ILE B 1 79 ? -16.032 1.587 40.706 1.00 13.56 100 ILE B CA 1
ATOM 5326 C C . ILE B 1 79 ? -16.575 1.678 39.286 1.00 15.62 100 ILE B C 1
ATOM 5327 O O . ILE B 1 79 ? -17.475 0.924 38.894 1.00 17.65 100 ILE B O 1
ATOM 5343 N N . ASP B 1 80 ? -16.022 2.595 38.491 1.00 15.04 101 ASP B N 1
ATOM 5344 C CA . ASP B 1 80 ? -16.529 2.809 37.137 1.00 15.40 101 ASP B CA 1
ATOM 5345 C C . ASP B 1 80 ? -16.414 1.550 36.277 1.00 16.22 101 ASP B C 1
ATOM 5346 O O . ASP B 1 80 ? -17.220 1.340 35.358 1.00 19.98 101 ASP B O 1
ATOM 5355 N N . GLU B 1 81 ? -15.414 0.714 36.543 1.00 16.87 102 GLU B N 1
ATOM 5356 C CA . GLU B 1 81 ? -15.193 -0.508 35.787 1.00 18.58 102 GLU B CA 1
ATOM 5357 C C . GLU B 1 81 ? -15.814 -1.736 36.447 1.00 18.77 102 GLU B C 1
ATOM 5358 O O . GLU B 1 81 ? -15.565 -2.860 36.009 1.00 21.21 102 GLU B O 1
ATOM 5370 N N . GLY B 1 82 ? -16.623 -1.553 37.487 1.00 16.67 103 GLY B N 1
ATOM 5371 C CA . GLY B 1 82 ? -17.383 -2.655 38.033 1.00 16.57 103 GLY B CA 1
ATOM 5372 C C . GLY B 1 82 ? -16.571 -3.666 38.799 1.00 17.31 103 GLY B C 1
ATOM 5373 O O . GLY B 1 82 ? -16.920 -4.853 38.807 1.00 19.91 103 GLY B O 1
ATOM 5377 N N . TYR B 1 83 ? -15.509 -3.229 39.462 1.00 15.33 104 TYR B N 1
ATOM 5378 C CA . TYR B 1 83 ? -14.710 -4.151 40.250 1.00 13.12 104 TYR B CA 1
ATOM 5379 C C . TYR B 1 83 ? -15.524 -4.677 41.433 1.00 12.42 104 TYR B C 1
ATOM 5380 O O . TYR B 1 83 ? -16.334 -3.960 42.024 1.00 16.52 104 TYR B O 1
ATOM 5398 N N . ASP B 1 84 ? -15.328 -5.950 41.748 1.00 12.06 105 ASP B N 1
ATOM 5399 C CA . ASP B 1 84 ? -16.097 -6.602 42.797 1.00 11.72 105 ASP B CA 1
ATOM 5400 C C . ASP B 1 84 ? -15.599 -6.267 44.192 1.00 14.20 105 ASP B C 1
ATOM 5401 O O . ASP B 1 84 ? -16.373 -6.358 45.146 1.00 13.82 105 ASP B O 1
ATOM 5410 N N . LEU B 1 85 ? -14.336 -5.884 44.331 1.00 13.20 106 LEU B N 1
ATOM 5411 C CA . LEU B 1 85 ? -13.773 -5.492 45.614 1.00 10.79 106 LEU B CA 1
ATOM 5412 C C . LEU B 1 85 ? -12.677 -4.476 45.326 1.00 9.93 106 LEU B C 1
ATOM 5413 O O . LEU B 1 85 ? -11.891 -4.649 44.387 1.00 11.04 106 LEU B O 1
ATOM 5429 N N . ILE B 1 86 ? -12.608 -3.447 46.155 1.00 9.28 107 ILE B N 1
ATOM 5430 C CA . ILE B 1 86 ? -11.538 -2.462 46.122 1.00 10.07 107 ILE B CA 1
ATOM 5431 C C . ILE B 1 86 ? -10.824 -2.534 47.469 1.00 11.43 107 ILE B C 1
ATOM 5432 O O . ILE B 1 86 ? -11.454 -2.351 48.520 1.00 12.45 107 ILE B O 1
ATOM 5448 N N . ILE B 1 87 ? -9.536 -2.875 47.434 1.00 9.58 108 ILE B N 1
ATOM 5449 C CA . ILE B 1 87 ? -8.706 -2.979 48.631 1.00 9.83 108 ILE B CA 1
ATOM 5450 C C . ILE B 1 87 ? -7.888 -1.707 48.736 1.00 11.04 108 ILE B C 1
ATOM 5451 O O . ILE B 1 87 ? -7.019 -1.448 47.894 1.00 11.32 108 ILE B O 1
ATOM 5467 N N . CYS B 1 88 ? -8.124 -0.951 49.794 1.00 10.54 109 CYS B N 1
ATOM 5468 C CA . CYS B 1 88 ? -7.378 0.266 50.066 1.00 10.27 109 CYS B CA 1
ATOM 5469 C C . CYS B 1 88 ? -6.276 -0.056 51.064 1.00 11.58 109 CYS B C 1
ATOM 5470 O O . CYS B 1 88 ? -6.551 -0.481 52.178 1.00 12.42 109 CYS B O 1
ATOM 5478 N N . VAL B 1 89 ? -5.037 0.116 50.651 1.00 10.02 110 VAL B N 1
ATOM 5479 C CA . VAL B 1 89 ? -3.883 -0.355 51.405 1.00 12.05 110 VAL B CA 1
ATOM 5480 C C . VAL B 1 89 ? -3.312 0.806 52.212 1.00 13.00 110 VAL B C 1
ATOM 5481 O O . VAL B 1 89 ? -2.596 1.661 51.687 1.00 15.72 110 VAL B O 1
ATOM 5494 N N . GLY B 1 90 ? -3.629 0.827 53.496 1.00 15.77 111 GLY B N 1
ATOM 5495 C CA . GLY B 1 90 ? -3.030 1.780 54.400 1.00 18.45 111 GLY B CA 1
ATOM 5496 C C . GLY B 1 90 ? -4.021 2.664 55.127 1.00 16.57 111 GLY B C 1
ATOM 5497 O O . GLY B 1 90 ? -5.061 3.049 54.574 1.00 15.20 111 GLY B O 1
ATOM 5501 N N . TYR B 1 91 ? -3.663 3.039 56.346 1.00 10.90 112 TYR B N 1
ATOM 5502 C CA . TYR B 1 91 ? -4.586 3.798 57.186 1.00 11.35 112 TYR B CA 1
ATOM 5503 C C . TYR B 1 91 ? -4.866 5.187 56.621 1.00 13.63 112 TYR B C 1
ATOM 5504 O O . TYR B 1 91 ? -5.922 5.760 56.911 1.00 13.31 112 TYR B O 1
ATOM 5522 N N . MET B 1 92 ? -3.971 5.734 55.811 1.00 13.73 113 MET B N 1
ATOM 5523 C CA . MET B 1 92 ? -4.192 7.085 55.328 1.00 13.80 113 MET B CA 1
ATOM 5524 C C . MET B 1 92 ? -5.341 7.147 54.332 1.00 12.61 113 MET B C 1
ATOM 5525 O O . MET B 1 92 ? -5.824 8.246 54.045 1.00 14.26 113 MET B O 1
ATOM 5539 N N . LEU B 1 93 ? -5.784 6.005 53.805 1.00 11.28 114 LEU B N 1
ATOM 5540 C CA . LEU B 1 93 ? -6.908 5.949 52.886 1.00 11.72 114 LEU B CA 1
ATOM 5541 C C . LEU B 1 93 ? -8.248 5.884 53.605 1.00 13.64 114 LEU B C 1
ATOM 5542 O O . LEU B 1 93 ? -9.287 5.775 52.946 1.00 13.65 114 LEU B O 1
ATOM 5558 N N . ALA B 1 94 ? -8.271 5.985 54.930 1.00 13.45 115 ALA B N 1
ATOM 5559 C CA . ALA B 1 94 ? -9.524 5.763 55.648 1.00 14.00 115 ALA B CA 1
ATOM 5560 C C . ALA B 1 94 ? -10.607 6.775 55.277 1.00 14.63 115 ALA B C 1
ATOM 5561 O O . ALA B 1 94 ? -11.770 6.403 55.088 1.00 14.88 115 ALA B O 1
ATOM 5568 N N . ASP B 1 95 ? -10.275 8.067 55.250 1.00 13.80 116 ASP B N 1
ATOM 5569 C CA . ASP B 1 95 ? -11.292 9.079 54.975 1.00 14.69 116 ASP B CA 1
ATOM 5570 C C . ASP B 1 95 ? -11.879 8.897 53.574 1.00 15.39 116 ASP B C 1
ATOM 5571 O O . ASP B 1 95 ? -13.104 8.949 53.388 1.00 15.09 116 ASP B O 1
ATOM 5580 N N . ALA B 1 96 ? -11.017 8.680 52.571 1.00 14.67 117 ALA B N 1
ATOM 5581 C CA . ALA B 1 96 ? -11.498 8.459 51.211 1.00 15.01 117 ALA B CA 1
ATOM 5582 C C . ALA B 1 96 ? -12.330 7.192 51.117 1.00 12.96 117 ALA B C 1
ATOM 5583 O O . ALA B 1 96 ? -13.309 7.135 50.359 1.00 14.41 117 ALA B O 1
ATOM 5590 N N . THR B 1 97 ? -11.942 6.159 51.854 1.00 11.75 118 THR B N 1
ATOM 5591 C CA . THR B 1 97 ? -12.671 4.902 51.795 1.00 12.86 118 THR B CA 1
ATOM 5592 C C . THR B 1 97 ? -14.035 5.067 52.436 1.00 11.98 118 THR B C 1
ATOM 5593 O O . THR B 1 97 ? -15.043 4.576 51.914 1.00 12.43 118 THR B O 1
ATOM 5604 N N . ARG B 1 98 ? -14.095 5.794 53.557 1.00 12.98 119 ARG B N 1
ATOM 5605 C CA . ARG B 1 98 ? -15.374 6.019 54.216 1.00 13.28 119 ARG B CA 1
ATOM 5606 C C . ARG B 1 98 ? -16.329 6.760 53.287 1.00 16.86 119 ARG B C 1
ATOM 5607 O O . ARG B 1 98 ? -17.496 6.374 53.128 1.00 16.47 119 ARG B O 1
ATOM 5628 N N . LYS B 1 99 ? -15.843 7.843 52.665 1.00 14.07 120 LYS B N 1
ATOM 5629 C CA . LYS B 1 99 ? -16.701 8.629 51.794 1.00 14.81 120 LYS B CA 1
ATOM 5630 C C . LYS B 1 99 ? -17.179 7.791 50.628 1.00 14.65 120 LYS B C 1
ATOM 5631 O O . LYS B 1 99 ? -18.364 7.821 50.277 1.00 16.62 120 LYS B O 1
ATOM 5650 N N . ALA B 1 100 ? -16.282 7.017 50.026 1.00 13.10 121 ALA B N 1
ATOM 5651 C CA . ALA B 1 100 ? -16.697 6.199 48.890 1.00 15.21 121 ALA B CA 1
ATOM 5652 C C . ALA B 1 100 ? -17.670 5.105 49.313 1.00 14.65 121 ALA B C 1
ATOM 5653 O O . ALA B 1 100 ? -18.637 4.815 48.597 1.00 13.54 121 ALA B O 1
ATOM 5660 N N . ALA B 1 101 ? -17.430 4.480 50.467 1.00 14.26 122 ALA B N 1
ATOM 5661 C CA . ALA B 1 101 ? -18.279 3.379 50.902 1.00 13.92 122 ALA B CA 1
ATOM 5662 C C . ALA B 1 101 ? -19.674 3.872 51.259 1.00 14.39 122 ALA B C 1
ATOM 5663 O O . ALA B 1 101 ? -20.665 3.179 51.011 1.00 15.40 122 ALA B O 1
ATOM 5670 N N . GLU B 1 102 ? -19.772 5.062 51.844 1.00 15.31 123 GLU B N 1
ATOM 5671 C CA . GLU B 1 102 ? -21.081 5.611 52.164 1.00 15.71 123 GLU B CA 1
ATOM 5672 C C . GLU B 1 102 ? -21.838 5.959 50.900 1.00 16.68 123 GLU B C 1
ATOM 5673 O O . GLU B 1 102 ? -23.057 5.781 50.832 1.00 19.16 123 GLU B O 1
ATOM 5685 N N . ALA B 1 103 ? -21.133 6.476 49.892 1.00 15.67 124 ALA B N 1
ATOM 5686 C CA . ALA B 1 103 ? -21.788 6.884 48.662 1.00 18.95 124 ALA B CA 1
ATOM 5687 C C . ALA B 1 103 ? -22.066 5.726 47.716 1.00 17.12 124 ALA B C 1
ATOM 5688 O O . ALA B 1 103 ? -22.863 5.891 46.785 1.00 19.63 124 ALA B O 1
ATOM 5695 N N . ASN B 1 104 ? -21.447 4.571 47.936 1.00 15.04 125 ASN B N 1
ATOM 5696 C CA . ASN B 1 104 ? -21.552 3.422 47.038 1.00 15.11 125 ASN B CA 1
ATOM 5697 C C . ASN B 1 104 ? -21.819 2.167 47.860 1.00 13.04 125 ASN B C 1
ATOM 5698 O O . ASN B 1 104 ? -20.958 1.286 47.959 1.00 13.77 125 ASN B O 1
ATOM 5709 N N . PRO B 1 105 ? -23.019 2.048 48.447 1.00 13.40 126 PRO B N 1
ATOM 5710 C CA . PRO B 1 105 ? -23.315 0.859 49.265 1.00 15.58 126 PRO B CA 1
ATOM 5711 C C . PRO B 1 105 ? -23.242 -0.453 48.505 1.00 17.08 126 PRO B C 1
ATOM 5712 O O . PRO B 1 105 ? -23.096 -1.498 49.141 1.00 18.44 126 PRO B O 1
ATOM 5723 N N . ASN B 1 106 ? -23.333 -0.446 47.182 1.00 16.15 127 ASN B N 1
ATOM 5724 C CA . ASN B 1 106 ? -23.278 -1.681 46.410 1.00 15.39 127 ASN B CA 1
ATOM 5725 C C . ASN B 1 106 ? -21.854 -2.108 46.114 1.00 15.96 127 ASN B C 1
ATOM 5726 O O . ASN B 1 106 ? -21.646 -3.219 45.624 1.00 17.34 127 ASN B O 1
ATOM 5737 N N . GLN B 1 107 ? -20.879 -1.264 46.414 1.00 13.37 128 GLN B N 1
ATOM 5738 C CA . GLN B 1 107 ? -19.471 -1.569 46.203 1.00 12.90 128 GLN B CA 1
ATOM 5739 C C . GLN B 1 107 ? -18.844 -2.100 47.479 1.00 12.11 128 GLN B C 1
ATOM 5740 O O . GLN B 1 107 ? -18.926 -1.448 48.525 1.00 13.27 128 GLN B O 1
ATOM 5754 N N . LYS B 1 108 ? -18.182 -3.258 47.386 1.00 10.61 129 LYS B N 1
ATOM 5755 C CA . LYS B 1 108 ? -17.413 -3.781 48.506 1.00 10.26 129 LYS B CA 1
ATOM 5756 C C . LYS B 1 108 ? -16.012 -3.186 48.543 1.00 11.06 129 LYS B C 1
ATOM 5757 O O . LYS B 1 108 ? -15.347 -3.043 47.500 1.00 11.83 129 LYS B O 1
ATOM 5776 N N . PHE B 1 109 ? -15.567 -2.877 49.761 1.00 10.25 130 PHE B N 1
ATOM 5777 C CA . PHE B 1 109 ? -14.240 -2.361 50.044 1.00 11.22 130 PHE B CA 1
ATOM 5778 C C . PHE B 1 109 ? -13.600 -3.163 51.161 1.00 11.64 130 PHE B C 1
ATOM 5779 O O . PHE B 1 109 ? -14.283 -3.692 52.042 1.00 11.76 130 PHE B O 1
ATOM 5796 N N . ALA B 1 110 ? -12.275 -3.191 51.155 1.00 10.56 131 ALA B N 1
ATOM 5797 C CA . ALA B 1 110 ? -11.488 -3.591 52.310 1.00 10.54 131 ALA B CA 1
ATOM 5798 C C . ALA B 1 110 ? -10.470 -2.492 52.527 1.00 10.93 131 ALA B C 1
ATOM 5799 O O . ALA B 1 110 ? -10.003 -1.853 51.583 1.00 14.37 131 ALA B O 1
ATOM 5806 N N . ILE B 1 111 ? -10.131 -2.267 53.782 1.00 10.57 132 ILE B N 1
ATOM 5807 C CA . ILE B 1 111 ? -9.091 -1.314 54.118 1.00 10.89 132 ILE B CA 1
ATOM 5808 C C . ILE B 1 111 ? -8.138 -2.005 55.082 1.00 10.32 132 ILE B C 1
ATOM 5809 O O . ILE B 1 111 ? -8.581 -2.691 56.011 1.00 11.33 132 ILE B O 1
ATOM 5825 N N . ILE B 1 112 ? -6.843 -1.864 54.823 1.00 12.37 133 ILE B N 1
ATOM 5826 C CA . ILE B 1 112 ? -5.793 -2.430 55.661 1.00 10.06 133 ILE B CA 1
ATOM 5827 C C . ILE B 1 112 ? -5.323 -1.362 56.635 1.00 12.84 133 ILE B C 1
ATOM 5828 O O . ILE B 1 112 ? -5.019 -0.233 56.237 1.00 12.75 133 ILE B O 1
ATOM 5844 N N . ASP B 1 113 ? -5.296 -1.719 57.918 1.00 10.82 134 ASP B N 1
ATOM 5845 C CA . ASP B 1 113 ? -4.699 -0.949 59.000 1.00 11.87 134 ASP B CA 1
ATOM 5846 C C . ASP B 1 113 ? -5.601 0.143 59.557 1.00 13.11 134 ASP B C 1
ATOM 5847 O O . ASP B 1 113 ? -5.129 1.045 60.261 1.00 15.14 134 ASP B O 1
ATOM 5856 N N . ASP B 1 114 ? -6.898 0.104 59.281 1.00 11.24 135 ASP B N 1
ATOM 5857 C CA . ASP B 1 114 ? -7.796 1.060 59.920 1.00 13.07 135 ASP B CA 1
ATOM 5858 C C . ASP B 1 114 ? -9.131 0.388 60.166 1.00 12.09 135 ASP B C 1
ATOM 5859 O O . ASP B 1 114 ? -9.654 -0.271 59.268 1.00 12.22 135 ASP B O 1
ATOM 5868 N N . ALA B 1 115 ? -9.660 0.555 61.381 1.00 12.59 136 ALA B N 1
ATOM 5869 C CA . ALA B 1 115 ? -10.890 -0.090 61.824 1.00 14.26 136 ALA B CA 1
ATOM 5870 C C . ALA B 1 115 ? -11.970 0.908 62.231 1.00 16.18 136 ALA B C 1
ATOM 5871 O O . ALA B 1 115 ? -12.894 0.552 62.976 1.00 19.59 136 ALA B O 1
ATOM 5878 N N . SER B 1 116 ? -11.920 2.137 61.700 1.00 15.34 137 SER B N 1
ATOM 5879 C CA . SER B 1 116 ? -12.864 3.170 62.108 1.00 14.79 137 SER B CA 1
ATOM 5880 C C . SER B 1 116 ? -14.185 3.115 61.354 1.00 15.25 137 SER B C 1
ATOM 5881 O O . SER B 1 116 ? -15.167 3.700 61.830 1.00 18.39 137 SER B O 1
ATOM 5889 N N . ILE B 1 117 ? -14.225 2.424 60.215 1.00 14.27 138 ILE B N 1
ATOM 5890 C CA . ILE B 1 117 ? -15.408 2.387 59.369 1.00 14.69 138 ILE B CA 1
ATOM 5891 C C . ILE B 1 117 ? -16.209 1.143 59.725 1.00 18.12 138 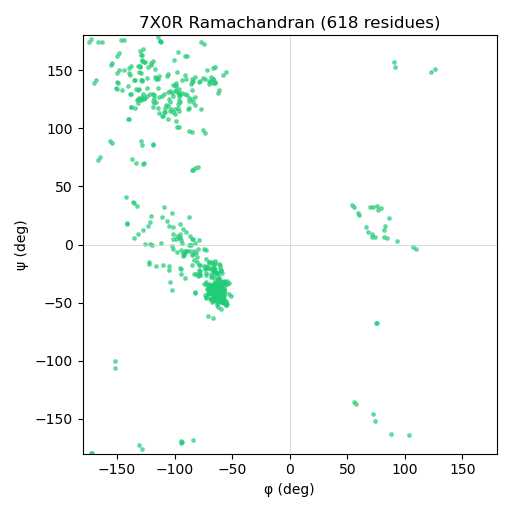ILE B C 1
ATOM 5892 O O . ILE B 1 117 ? -15.701 0.021 59.625 1.00 18.36 138 ILE B O 1
ATOM 5908 N N . ASP B 1 118 ? -17.468 1.346 60.101 1.00 16.87 139 ASP B N 1
ATOM 5909 C CA . ASP B 1 118 ? -18.388 0.281 60.500 1.00 15.65 139 ASP B CA 1
ATOM 5910 C C . ASP B 1 118 ? -19.554 0.311 59.517 1.00 17.51 139 ASP B C 1
ATOM 5911 O O . ASP B 1 118 ? -20.579 0.957 59.751 1.00 18.52 139 ASP B O 1
ATOM 5920 N N . LEU B 1 119 ? -19.390 -0.388 58.404 1.00 15.01 140 LEU B N 1
ATOM 5921 C CA . LEU B 1 119 ? -20.386 -0.424 57.344 1.00 14.66 140 LEU B CA 1
ATOM 5922 C C . LEU B 1 119 ? -20.391 -1.822 56.752 1.00 12.99 140 LEU B C 1
ATOM 5923 O O . LEU B 1 119 ? -19.350 -2.492 56.735 1.00 16.30 140 LEU B O 1
ATOM 5939 N N . PRO B 1 120 ? -21.536 -2.280 56.245 1.00 13.24 141 PRO B N 1
ATOM 5940 C CA . PRO B 1 120 ? -21.631 -3.678 55.793 1.00 14.85 141 PRO B CA 1
ATOM 5941 C C . PRO B 1 120 ? -20.893 -3.945 54.498 1.00 13.78 141 PRO B C 1
ATOM 5942 O O . PRO B 1 120 ? -20.694 -5.119 54.151 1.00 15.51 141 PRO B O 1
ATOM 5953 N N . ASN B 1 121 ? -20.472 -2.899 53.791 1.00 12.55 142 ASN B N 1
ATOM 5954 C CA . ASN B 1 121 ? -19.665 -3.049 52.593 1.00 12.92 142 ASN B CA 1
ATOM 5955 C C . ASN B 1 121 ? -18.192 -2.776 52.827 1.00 13.52 142 ASN B C 1
ATOM 5956 O O . ASN B 1 121 ? -17.450 -2.588 51.854 1.00 13.40 142 ASN B O 1
ATOM 5967 N N . VAL B 1 122 ? -17.750 -2.746 54.083 1.00 11.33 143 VAL B N 1
ATOM 5968 C CA . VAL B 1 122 ? -16.342 -2.499 54.384 1.00 11.10 143 VAL B CA 1
ATOM 5969 C C . VAL B 1 122 ? -15.798 -3.561 55.339 1.00 11.75 143 VAL B C 1
ATOM 5970 O O . VAL B 1 122 ? -16.342 -3.780 56.437 1.00 13.30 143 VAL B O 1
ATOM 5983 N N . THR B 1 123 ? -14.711 -4.204 54.919 1.00 11.00 144 THR B N 1
ATOM 5984 C CA . THR B 1 123 ? -13.937 -5.119 55.739 1.00 11.40 144 THR B CA 1
ATOM 5985 C C . THR B 1 123 ? -12.651 -4.430 56.150 1.00 11.70 144 THR B C 1
ATOM 5986 O O . THR B 1 123 ? -11.957 -3.864 55.303 1.00 12.92 144 THR B O 1
ATOM 5997 N N . CYS B 1 124 ? -12.333 -4.491 57.436 1.00 11.61 145 CYS B N 1
ATOM 5998 C CA . CYS B 1 124 ? -11.148 -3.848 57.999 1.00 12.11 145 CYS B CA 1
ATOM 5999 C C . CYS B 1 124 ? -10.154 -4.941 58.353 1.00 12.41 145 CYS B C 1
ATOM 6000 O O . CYS B 1 124 ? -10.410 -5.756 59.250 1.00 14.56 145 CYS B O 1
ATOM 6008 N N . LEU B 1 125 ? -9.033 -4.948 57.662 1.00 10.72 146 LEU B N 1
ATOM 6009 C CA . LEU B 1 125 ? -8.012 -5.975 57.827 1.00 11.49 146 LEU B CA 1
ATOM 6010 C C . LEU B 1 125 ? -6.926 -5.428 58.747 1.00 12.09 146 LEU B C 1
ATOM 6011 O O . LEU B 1 125 ? -6.124 -4.573 58.345 1.00 11.71 146 LEU B O 1
ATOM 6027 N N . MET B 1 126 ? -6.914 -5.920 59.987 1.00 12.31 147 MET B N 1
ATOM 6028 C CA . MET B 1 126 ? -6.093 -5.390 61.056 1.00 10.92 147 MET B CA 1
ATOM 6029 C C . MET B 1 126 ? -5.085 -6.431 61.491 1.00 12.51 147 MET B C 1
ATOM 6030 O O . MET B 1 126 ? -5.386 -7.636 61.512 1.00 14.49 147 MET B O 1
ATOM 6044 N N . PHE B 1 127 ? -3.889 -5.953 61.834 1.00 11.19 148 PHE B N 1
ATOM 6045 C CA . PHE B 1 127 ? -2.762 -6.795 62.224 1.00 10.88 148 PHE B CA 1
ATOM 6046 C C . PHE B 1 127 ? -2.263 -6.388 63.601 1.00 11.46 148 PHE B C 1
ATOM 6047 O O . PHE B 1 127 ? -2.100 -5.196 63.882 1.00 12.69 148 PHE B O 1
ATOM 6064 N N . GLU B 1 128 ? -2.016 -7.378 64.450 1.00 12.72 149 GLU B N 1
ATOM 6065 C CA . GLU B 1 128 ? -1.508 -7.093 65.792 1.00 13.22 149 GLU B CA 1
ATOM 6066 C C . GLU B 1 128 ? 0.008 -6.899 65.713 1.00 13.27 149 GLU B C 1
ATOM 6067 O O . GLU B 1 128 ? 0.812 -7.666 66.247 1.00 14.14 149 GLU B O 1
ATOM 6079 N N . GLN B 1 129 ? 0.401 -5.826 65.023 1.00 13.57 150 GLN B N 1
ATOM 6080 C CA . GLN B 1 129 ? 1.809 -5.583 64.735 1.00 11.57 150 GLN B CA 1
ATOM 6081 C C . GLN B 1 129 ? 2.622 -5.302 65.986 1.00 12.02 150 GLN B C 1
ATOM 6082 O O . GLN B 1 129 ? 3.847 -5.462 65.953 1.00 12.34 150 GLN B O 1
ATOM 6096 N N . SER B 1 130 ? 1.985 -4.899 67.090 1.00 11.63 151 SER B N 1
ATOM 6097 C CA . SER B 1 130 ? 2.746 -4.760 68.327 1.00 12.37 151 SER B CA 1
ATOM 6098 C C . SER B 1 130 ? 3.339 -6.090 68.776 1.00 11.05 151 SER B C 1
ATOM 6099 O O . SER B 1 130 ? 4.403 -6.106 69.411 1.00 11.62 151 SER B O 1
ATOM 6107 N N . GLN B 1 131 ? 2.656 -7.206 68.497 1.00 12.14 152 GLN B N 1
ATOM 6108 C CA . GLN B 1 131 ? 3.147 -8.508 68.934 1.00 11.85 152 GLN B CA 1
ATOM 6109 C C . GLN B 1 131 ? 4.424 -8.885 68.194 1.00 13.16 152 GLN B C 1
ATOM 6110 O O . GLN B 1 131 ? 5.404 -9.309 68.811 1.00 12.99 152 GLN B O 1
ATOM 6124 N N . ALA B 1 132 ? 4.439 -8.715 66.877 1.00 11.80 153 ALA B N 1
ATOM 6125 C CA . ALA B 1 132 ? 5.659 -9.000 66.119 1.00 11.95 153 ALA B CA 1
ATOM 6126 C C . ALA B 1 132 ? 6.764 -8.001 66.421 1.00 12.84 153 ALA B C 1
ATOM 6127 O O . ALA B 1 132 ? 7.947 -8.369 66.488 1.00 12.74 153 ALA B O 1
ATOM 6134 N N . SER B 1 133 ? 6.402 -6.738 66.644 1.00 11.78 154 SER B N 1
ATOM 6135 C CA . SER B 1 133 ? 7.399 -5.725 66.971 1.00 10.90 154 SER B CA 1
ATOM 6136 C C . SER B 1 133 ? 8.062 -6.010 68.310 1.00 9.92 154 SER B C 1
ATOM 6137 O O . SER B 1 133 ? 9.262 -5.774 68.477 1.00 10.07 154 SER B O 1
ATOM 6145 N N . TYR B 1 134 ? 7.289 -6.526 69.278 1.00 11.37 155 TYR B N 1
ATOM 6146 C CA . TYR B 1 134 ? 7.841 -6.945 70.562 1.00 11.79 155 TYR B CA 1
ATOM 6147 C C . TYR B 1 134 ? 8.907 -8.018 70.361 1.00 11.39 155 TYR B C 1
ATOM 6148 O O . TYR B 1 134 ? 10.000 -7.950 70.929 1.00 11.37 155 TYR B O 1
ATOM 6166 N N . LEU B 1 135 ? 8.606 -9.011 69.525 1.00 10.86 156 LEU B N 1
ATOM 6167 C CA . LEU B 1 135 ? 9.539 -10.106 69.313 1.00 11.22 156 LEU B CA 1
ATOM 6168 C C . LEU B 1 135 ? 10.836 -9.608 68.705 1.00 10.46 156 LEU B C 1
ATOM 6169 O O . LEU B 1 135 ? 11.920 -10.038 69.111 1.00 11.23 156 LEU B O 1
ATOM 6185 N N . VAL B 1 136 ? 10.750 -8.728 67.713 1.00 12.17 157 VAL B N 1
ATOM 6186 C CA . VAL B 1 136 ? 11.989 -8.244 67.115 1.00 10.77 157 VAL B CA 1
ATOM 6187 C C . VAL B 1 136 ? 12.710 -7.287 68.062 1.00 10.62 157 VAL B C 1
ATOM 6188 O O . VAL B 1 136 ? 13.939 -7.144 67.995 1.00 11.06 157 VAL B O 1
ATOM 6201 N N . GLY B 1 137 ? 11.975 -6.615 68.954 1.00 10.67 158 GLY B N 1
ATOM 6202 C CA . GLY B 1 137 ? 12.629 -5.830 69.988 1.00 12.45 158 GLY B CA 1
ATOM 6203 C C . GLY B 1 137 ? 13.436 -6.699 70.933 1.00 11.48 158 GLY B C 1
ATOM 6204 O O . GLY B 1 137 ? 14.523 -6.308 71.372 1.00 11.31 158 GLY B O 1
ATOM 6208 N N . LEU B 1 138 ? 12.910 -7.878 71.274 1.00 11.23 159 LEU B N 1
ATOM 6209 C CA . LEU B 1 138 ? 13.703 -8.820 72.057 1.00 12.24 159 LEU B CA 1
ATOM 6210 C C . LEU B 1 138 ? 15.007 -9.141 71.339 1.00 13.56 159 LEU B C 1
ATOM 6211 O O . LEU B 1 138 ? 16.080 -9.178 71.949 1.00 12.97 159 LEU B O 1
ATOM 6227 N N . VAL B 1 139 ? 14.926 -9.390 70.032 1.00 11.24 160 VAL B N 1
ATOM 6228 C CA . VAL B 1 139 ? 16.133 -9.662 69.249 1.00 12.78 160 VAL B CA 1
ATOM 6229 C C . VAL B 1 139 ? 17.110 -8.492 69.340 1.00 11.88 160 VAL B C 1
ATOM 6230 O O . VAL B 1 139 ? 18.312 -8.678 69.583 1.00 12.58 160 VAL B O 1
ATOM 6243 N N . ALA B 1 140 ? 16.617 -7.274 69.125 1.00 11.37 161 ALA B N 1
ATOM 6244 C CA . ALA B 1 140 ? 17.481 -6.099 69.166 1.00 11.99 161 ALA B CA 1
ATOM 6245 C C . ALA B 1 140 ? 18.129 -5.941 70.527 1.00 11.71 161 ALA B C 1
ATOM 6246 O O . ALA B 1 140 ? 19.327 -5.642 70.620 1.00 12.85 161 ALA B O 1
ATOM 6253 N N . GLY B 1 141 ? 17.358 -6.144 71.598 1.00 11.27 162 GLY B N 1
ATOM 6254 C CA . GLY B 1 141 ? 17.905 -6.012 72.937 1.00 14.15 162 GLY B CA 1
ATOM 6255 C C . GLY B 1 141 ? 18.974 -7.037 73.257 1.00 13.29 162 GLY B C 1
ATOM 6256 O O . GLY B 1 141 ? 19.933 -6.741 73.992 1.00 14.31 162 GLY B O 1
ATOM 6260 N N . LYS B 1 142 ? 18.838 -8.252 72.715 1.00 12.74 163 LYS B N 1
ATOM 6261 C CA . LYS B 1 142 ? 19.817 -9.297 72.966 1.00 13.28 163 LYS B CA 1
ATOM 6262 C C . LYS B 1 142 ? 21.036 -9.190 72.052 1.00 14.81 163 LYS B C 1
ATOM 6263 O O . LYS B 1 142 ? 22.116 -9.675 72.413 1.00 16.86 163 LYS B O 1
ATOM 6282 N N . MET B 1 143 ? 20.899 -8.580 70.870 1.00 13.92 164 MET B N 1
ATOM 6283 C CA . MET B 1 143 ? 22.018 -8.560 69.940 1.00 12.69 164 MET B CA 1
ATOM 6284 C C . MET B 1 143 ? 22.861 -7.300 70.045 1.00 16.90 164 MET B C 1
ATOM 6285 O O . MET B 1 143 ? 24.018 -7.313 69.610 1.00 19.88 164 MET B O 1
ATOM 6299 N N . THR B 1 144 ? 22.322 -6.214 70.594 1.00 14.73 165 THR B N 1
ATOM 6300 C CA . THR B 1 144 ? 23.101 -4.983 70.641 1.00 13.27 165 THR B CA 1
ATOM 6301 C C . THR B 1 144 ? 24.327 -5.153 71.528 1.00 14.91 165 THR B C 1
ATOM 6302 O O . THR B 1 144 ? 24.271 -5.778 72.592 1.00 16.72 165 THR B O 1
ATOM 6313 N N . LYS B 1 145 ? 25.446 -4.595 71.073 1.00 14.64 166 LYS B N 1
ATOM 6314 C CA . LYS B 1 145 ? 26.666 -4.558 71.857 1.00 14.40 166 LYS B CA 1
ATOM 6315 C C . LYS B 1 145 ? 26.930 -3.182 72.432 1.00 14.98 166 LYS B C 1
ATOM 6316 O O . LYS B 1 145 ? 27.670 -3.068 73.413 1.00 16.93 166 LYS B O 1
ATOM 6335 N N . THR B 1 146 ? 26.353 -2.149 71.833 1.00 15.02 167 THR B N 1
ATOM 6336 C CA . THR B 1 146 ? 26.538 -0.794 72.313 1.00 15.04 167 THR B CA 1
ATOM 6337 C C . THR B 1 146 ? 25.456 -0.386 73.291 1.00 13.94 167 THR B C 1
ATOM 6338 O O . THR B 1 146 ? 25.539 0.715 73.843 1.00 16.18 167 THR B O 1
ATOM 6349 N N . ASN B 1 147 ? 24.435 -1.228 73.457 1.00 14.73 168 ASN B N 1
ATOM 6350 C CA . ASN B 1 147 ? 23.230 -0.905 74.215 1.00 13.44 168 ASN B CA 1
ATOM 6351 C C . ASN B 1 147 ? 22.486 0.309 73.656 1.00 15.69 168 ASN B C 1
ATOM 6352 O O . ASN B 1 147 ? 21.764 1.008 74.378 1.00 15.81 168 ASN B O 1
ATOM 6363 N N . LYS B 1 148 ? 22.629 0.564 72.359 1.00 14.70 169 LYS B N 1
ATOM 6364 C CA . LYS B 1 148 ? 21.856 1.576 71.665 1.00 13.26 169 LYS B CA 1
ATOM 6365 C C . LYS B 1 148 ? 21.305 0.920 70.409 1.00 13.27 169 LYS B C 1
ATOM 6366 O O . LYS B 1 148 ? 22.070 0.338 69.624 1.00 13.55 169 LYS B O 1
ATOM 6385 N N . VAL B 1 149 ? 19.998 1.006 70.236 1.00 12.58 170 VAL B N 1
ATOM 6386 C CA . VAL B 1 149 ? 19.310 0.504 69.059 1.00 10.87 170 VAL B CA 1
ATOM 6387 C C . VAL B 1 149 ? 18.410 1.615 68.547 1.00 12.83 170 VAL B C 1
ATOM 6388 O O . VAL B 1 149 ? 18.197 2.620 69.215 1.00 13.02 170 VAL B O 1
ATOM 6401 N N . GLY B 1 150 ? 17.912 1.436 67.322 1.00 12.09 171 GLY B N 1
ATOM 6402 C CA . GLY B 1 150 ? 17.160 2.472 66.659 1.00 12.31 171 GLY B CA 1
ATOM 6403 C C . GLY B 1 150 ? 15.802 1.981 66.203 1.00 10.41 171 GLY B C 1
ATOM 6404 O O . GLY B 1 150 ? 15.573 0.779 65.995 1.00 11.58 171 GLY B O 1
ATOM 6408 N N . PHE B 1 151 ? 14.902 2.949 66.042 1.00 10.43 172 PHE B N 1
ATOM 6409 C CA . PHE B 1 151 ? 13.560 2.739 65.509 1.00 9.47 172 PHE B CA 1
ATOM 6410 C C . PHE B 1 151 ? 13.259 3.882 64.555 1.00 9.98 172 PHE B C 1
ATOM 6411 O O . PHE B 1 151 ? 13.243 5.046 64.977 1.00 11.43 172 PHE B O 1
ATOM 6428 N N . VAL B 1 152 ? 13.027 3.561 63.280 1.00 10.04 173 VAL B N 1
ATOM 6429 C CA . VAL B 1 152 ? 12.619 4.547 62.282 1.00 9.41 173 VAL B CA 1
ATOM 6430 C C . VAL B 1 152 ? 11.203 4.208 61.837 1.00 10.53 173 VAL B C 1
ATOM 6431 O O . VAL B 1 152 ? 10.966 3.127 61.293 1.00 11.60 173 VAL B O 1
ATOM 6444 N N . VAL B 1 153 ? 10.264 5.114 62.090 1.00 11.01 174 VAL B N 1
ATOM 6445 C CA . VAL B 1 153 ? 8.867 4.916 61.709 1.00 11.12 174 VAL B CA 1
ATOM 6446 C C . VAL B 1 153 ? 8.549 5.805 60.518 1.00 13.54 174 VAL B C 1
ATOM 6447 O O . VAL B 1 153 ? 9.047 6.919 60.406 1.00 12.86 174 VAL B O 1
ATOM 6460 N N . GLY B 1 154 ? 7.687 5.317 59.617 1.00 12.15 175 GLY B N 1
ATOM 6461 C CA . GLY B 1 154 ? 7.377 6.101 58.438 1.00 12.17 175 GLY B CA 1
ATOM 6462 C C . GLY B 1 154 ? 6.534 7.322 58.752 1.00 12.47 175 GLY B C 1
ATOM 6463 O O . GLY B 1 154 ? 6.755 8.398 58.199 1.00 15.06 175 GLY B O 1
ATOM 6467 N N . MET B 1 155 ? 5.520 7.155 59.589 1.00 12.47 176 MET B N 1
ATOM 6468 C CA . MET B 1 155 ? 4.670 8.242 60.031 1.00 13.33 176 MET B CA 1
ATOM 6469 C C . MET B 1 155 ? 4.186 7.878 61.417 1.00 14.53 176 MET B C 1
ATOM 6470 O O . MET B 1 155 ? 4.217 6.708 61.809 1.00 15.19 176 MET B O 1
ATOM 6484 N N . VAL B 1 156 ? 3.700 8.869 62.140 1.00 15.17 177 VAL B N 1
ATOM 6485 C CA . VAL B 1 156 ? 3.124 8.654 63.457 1.00 14.23 177 VAL B CA 1
ATOM 6486 C C . VAL B 1 156 ? 1.604 8.690 63.367 1.00 14.48 177 VAL B C 1
ATOM 6487 O O . VAL B 1 156 ? 1.018 9.610 62.782 1.00 17.16 177 VAL B O 1
ATOM 6500 N N . SER B 1 157 ? 0.972 7.675 63.941 1.00 14.26 178 SER B N 1
ATOM 6501 C CA . SER B 1 157 ? -0.479 7.577 64.030 1.00 14.06 178 SER B CA 1
ATOM 6502 C C . SER B 1 157 ? -0.759 6.525 65.093 1.00 14.05 178 SER B C 1
ATOM 6503 O O . SER B 1 157 ? 0.165 5.878 65.594 1.00 15.85 178 SER B O 1
ATOM 6511 N N . GLN B 1 158 ? -2.034 6.347 65.435 1.00 16.14 179 GLN B N 1
ATOM 6512 C CA . GLN B 1 158 ? -2.364 5.334 66.437 1.00 18.03 179 GLN B CA 1
ATOM 6513 C C . GLN B 1 158 ? -1.826 3.969 66.029 1.00 16.27 179 GLN B C 1
ATOM 6514 O O . GLN B 1 158 ? -1.150 3.296 66.813 1.00 19.03 179 GLN B O 1
ATOM 6528 N N . THR B 1 159 ? -2.126 3.524 64.805 1.00 17.64 180 THR B N 1
ATOM 6529 C CA . THR B 1 159 ? -1.679 2.190 64.421 1.00 17.77 180 THR B CA 1
ATOM 6530 C C . THR B 1 159 ? -0.158 2.137 64.264 1.00 14.23 180 THR B C 1
ATOM 6531 O O . THR B 1 159 ? 0.468 1.133 64.630 1.00 15.11 180 THR B O 1
ATOM 6542 N N . MET B 1 160 ? 0.468 3.196 63.718 1.00 13.18 181 MET B N 1
ATOM 6543 C CA . MET B 1 160 ? 1.919 3.157 63.534 1.00 11.03 181 MET B CA 1
ATOM 6544 C C . MET B 1 160 ? 2.648 3.090 64.876 1.00 11.58 181 MET B C 1
ATOM 6545 O O . MET B 1 160 ? 3.697 2.442 65.007 1.00 11.71 181 MET B O 1
ATOM 6559 N N . ASN B 1 161 ? 2.111 3.764 65.888 1.00 11.67 182 ASN B N 1
ATOM 6560 C CA . ASN B 1 161 ? 2.749 3.752 67.196 1.00 10.47 182 ASN B CA 1
ATOM 6561 C C . ASN B 1 161 ? 2.698 2.367 67.833 1.00 11.18 182 ASN B C 1
ATOM 6562 O O . ASN B 1 161 ? 3.499 2.086 68.717 1.00 12.38 182 ASN B O 1
ATOM 6573 N N . GLU B 1 162 ? 1.787 1.491 67.394 1.00 12.48 183 GLU B N 1
ATOM 6574 C CA . GLU B 1 162 ? 1.796 0.112 67.883 1.00 12.20 183 GLU B CA 1
ATOM 6575 C C . GLU B 1 162 ? 3.132 -0.562 67.613 1.00 12.04 183 GLU B C 1
ATOM 6576 O O . GLU B 1 162 ? 3.605 -1.360 68.427 1.00 11.83 183 GLU B O 1
ATOM 6588 N N . PHE B 1 163 ? 3.758 -0.260 66.472 1.00 10.00 184 PHE B N 1
ATOM 6589 C CA . PHE B 1 163 ? 5.076 -0.809 66.206 1.00 9.14 184 PHE B CA 1
ATOM 6590 C C . PHE B 1 163 ? 6.076 -0.305 67.230 1.00 10.30 184 PHE B C 1
ATOM 6591 O O . PHE B 1 163 ? 6.915 -1.069 67.726 1.00 12.17 184 PHE B O 1
ATOM 6608 N N . GLY B 1 164 ? 5.991 0.984 67.573 1.00 11.04 185 GLY B N 1
ATOM 6609 C CA . GLY B 1 164 ? 6.941 1.566 68.507 1.00 12.15 185 GLY B CA 1
ATOM 6610 C C . GLY B 1 164 ? 6.762 1.039 69.920 1.00 11.10 185 GLY B C 1
ATOM 6611 O O . GLY B 1 164 ? 7.737 0.684 70.591 1.00 11.12 185 GLY B O 1
ATOM 6615 N N . TYR B 1 165 ? 5.521 0.998 70.398 1.00 11.37 186 TYR B N 1
ATOM 6616 C CA . TYR B 1 165 ? 5.262 0.480 71.745 1.00 10.93 186 TYR B CA 1
ATOM 6617 C C . TYR B 1 165 ? 5.713 -0.974 71.861 1.00 11.38 186 TYR B C 1
ATOM 6618 O O . TYR B 1 165 ? 6.360 -1.359 72.840 1.00 12.63 186 TYR B O 1
ATOM 6636 N N . GLY B 1 166 ? 5.403 -1.799 70.862 1.00 11.70 187 GLY B N 1
ATOM 6637 C CA . GLY B 1 166 ? 5.844 -3.180 70.903 1.00 10.45 187 GLY B CA 1
ATOM 6638 C C . GLY B 1 166 ? 7.352 -3.306 70.901 1.00 11.21 187 GLY B C 1
ATOM 6639 O O . GLY B 1 166 ? 7.931 -4.048 71.702 1.00 11.40 187 GLY B O 1
ATOM 6643 N N . TYR B 1 167 ? 8.012 -2.592 69.987 1.00 11.11 188 TYR B N 1
ATOM 6644 C CA . TYR B 1 167 ? 9.455 -2.707 69.842 1.00 9.61 188 TYR B CA 1
ATOM 6645 C C . TYR B 1 167 ? 10.175 -2.247 71.093 1.00 10.08 188 TYR B C 1
ATOM 6646 O O . TYR B 1 167 ? 11.074 -2.938 71.590 1.00 11.25 188 TYR B O 1
ATOM 6664 N N . LEU B 1 168 ? 9.829 -1.053 71.600 1.00 10.41 189 LEU B N 1
ATOM 6665 C CA . LEU B 1 168 ? 10.520 -0.568 72.794 1.00 11.10 189 LEU B CA 1
ATOM 6666 C C . LEU B 1 168 ? 10.281 -1.493 73.986 1.00 11.94 189 LEU B C 1
ATOM 6667 O O . LEU B 1 168 ? 11.192 -1.747 74.782 1.00 12.88 189 LEU B O 1
ATOM 6683 N N . ALA B 1 169 ? 9.072 -2.036 74.109 1.00 12.37 190 ALA B N 1
ATOM 6684 C CA . ALA B 1 169 ? 8.788 -2.966 75.191 1.00 12.51 190 ALA B CA 1
ATOM 6685 C C . ALA B 1 169 ? 9.669 -4.205 75.087 1.00 12.57 190 ALA B C 1
ATOM 6686 O O . ALA B 1 169 ? 10.223 -4.660 76.090 1.00 12.30 190 ALA B O 1
ATOM 6693 N N . GLY B 1 170 ? 9.837 -4.737 73.871 1.00 11.25 191 GLY B N 1
ATOM 6694 C CA . GLY B 1 170 ? 10.698 -5.895 73.684 1.00 11.34 191 GLY B CA 1
ATOM 6695 C C . GLY B 1 170 ? 12.155 -5.578 73.965 1.00 12.21 191 GLY B C 1
ATOM 6696 O O . GLY B 1 170 ? 12.861 -6.358 74.611 1.00 12.59 191 GLY B O 1
ATOM 6700 N N . VAL B 1 171 ? 12.635 -4.441 73.460 1.00 12.37 192 VAL B N 1
ATOM 6701 C CA . VAL B 1 171 ? 14.012 -4.054 73.730 1.00 11.53 192 VAL B CA 1
ATOM 6702 C C . VAL B 1 171 ? 14.251 -3.987 75.231 1.00 12.25 192 VAL B C 1
ATOM 6703 O O . VAL B 1 171 ? 15.231 -4.538 75.745 1.00 12.95 192 VAL B O 1
ATOM 6716 N N . LYS B 1 172 ? 13.377 -3.276 75.957 1.00 12.47 193 LYS B N 1
ATOM 6717 C CA . LYS B 1 172 ? 13.601 -3.098 77.390 1.00 12.65 193 LYS B CA 1
ATOM 6718 C C . LYS B 1 172 ? 13.413 -4.392 78.172 1.00 13.29 193 LYS B C 1
ATOM 6719 O O . LYS B 1 172 ? 14.093 -4.596 79.183 1.00 14.03 193 LYS B O 1
ATOM 6738 N N . ASP B 1 173 ? 12.490 -5.258 77.762 1.00 13.17 194 ASP B N 1
ATOM 6739 C CA . ASP B 1 173 ? 12.339 -6.524 78.472 1.00 15.78 194 ASP B CA 1
ATOM 6740 C C . ASP B 1 173 ? 13.569 -7.406 78.283 1.00 12.56 194 ASP B C 1
ATOM 6741 O O . ASP B 1 173 ? 13.967 -8.134 79.202 1.00 17.02 194 ASP B O 1
ATOM 6750 N N . ALA B 1 174 ? 14.175 -7.367 77.099 1.00 13.20 195 ALA B N 1
ATOM 6751 C CA . ALA B 1 174 ? 15.371 -8.157 76.852 1.00 15.06 195 ALA B CA 1
ATOM 6752 C C . ALA B 1 174 ? 16.612 -7.495 77.430 1.00 15.43 195 ALA B C 1
ATOM 6753 O O . ALA B 1 174 ? 17.585 -8.187 77.753 1.00 18.40 195 ALA B O 1
ATOM 6760 N N . ASN B 1 175 ? 16.604 -6.173 77.550 1.00 13.35 196 ASN B N 1
ATOM 6761 C CA . ASN B 1 175 ? 17.790 -5.395 77.871 1.00 13.22 196 ASN B CA 1
ATOM 6762 C C . ASN B 1 175 ? 17.345 -4.099 78.543 1.00 13.97 196 ASN B C 1
ATOM 6763 O O . ASN B 1 175 ? 17.154 -3.071 77.863 1.00 14.14 196 ASN B O 1
ATOM 6774 N N . PRO B 1 176 ? 17.178 -4.123 79.861 1.00 15.24 197 PRO B N 1
ATOM 6775 C CA . PRO B 1 176 ? 16.662 -2.934 80.553 1.00 16.42 197 PRO B CA 1
ATOM 6776 C C . PRO B 1 176 ? 17.543 -1.714 80.406 1.00 16.53 197 PRO B C 1
ATOM 6777 O O . PRO B 1 176 ? 17.075 -0.596 80.659 1.00 18.55 197 PRO B O 1
ATOM 6788 N N . ASN B 1 177 ? 18.801 -1.886 79.999 1.00 15.24 198 ASN B N 1
ATOM 6789 C CA . ASN B 1 177 ? 19.757 -0.794 79.945 1.00 15.43 198 ASN B CA 1
ATOM 6790 C C . ASN B 1 177 ? 19.961 -0.249 78.541 1.00 15.98 198 ASN B C 1
ATOM 6791 O O . ASN B 1 177 ? 20.800 0.641 78.352 1.00 17.88 198 ASN B O 1
ATOM 6802 N N . ALA B 1 178 ? 19.195 -0.734 77.567 1.00 14.78 199 ALA B N 1
ATOM 6803 C CA . ALA B 1 178 ? 19.352 -0.286 76.197 1.00 14.94 199 ALA B CA 1
ATOM 6804 C C . ALA B 1 178 ? 18.578 1.008 75.973 1.00 16.88 199 ALA B C 1
ATOM 6805 O O . ALA B 1 178 ? 17.475 1.197 76.499 1.00 19.53 199 ALA B O 1
ATOM 6812 N N . THR B 1 179 ? 19.176 1.908 75.202 1.00 13.53 200 THR B N 1
ATOM 6813 C CA . THR B 1 179 ? 18.526 3.134 74.757 1.00 14.96 200 THR B CA 1
ATOM 6814 C C . THR B 1 179 ? 18.020 2.924 73.334 1.00 15.63 200 THR B C 1
ATOM 6815 O O . THR B 1 179 ? 18.703 2.302 72.517 1.00 15.01 200 THR B O 1
ATOM 6826 N N . ILE B 1 180 ? 16.813 3.417 73.048 1.00 14.00 201 ILE B N 1
ATOM 6827 C CA . ILE B 1 180 ? 16.223 3.337 71.718 1.00 12.23 201 ILE B CA 1
ATOM 6828 C C . ILE B 1 180 ? 16.167 4.736 71.115 1.00 12.72 201 ILE B C 1
ATOM 6829 O O . ILE B 1 180 ? 15.429 5.616 71.592 1.00 13.80 201 ILE B O 1
ATOM 6845 N N . LEU B 1 181 ? 16.994 4.961 70.096 1.00 12.05 202 LEU B N 1
ATOM 6846 C CA . LEU B 1 181 ? 16.962 6.190 69.321 1.00 12.73 202 LEU B CA 1
ATOM 6847 C C . LEU B 1 181 ? 15.792 6.093 68.355 1.00 13.38 202 LEU B C 1
ATOM 6848 O O . LEU B 1 181 ? 15.511 5.015 67.823 1.00 12.28 202 LEU B O 1
ATOM 6864 N N . GLN B 1 182 ? 15.086 7.204 68.166 1.00 13.05 203 GLN B N 1
ATOM 6865 C CA . GLN B 1 182 ? 13.803 7.189 67.482 1.00 11.25 203 GLN B CA 1
ATOM 6866 C C . GLN B 1 182 ? 13.708 8.322 66.482 1.00 12.07 203 GLN B C 1
ATOM 6867 O O . GLN B 1 182 ? 14.164 9.429 66.736 1.00 15.24 203 GLN B O 1
ATOM 6881 N N . PHE B 1 183 ? 13.100 8.025 65.339 1.00 13.17 204 PHE B N 1
ATOM 6882 C CA . PHE B 1 183 ? 12.934 9.031 64.307 1.00 12.62 204 PHE B CA 1
ATOM 6883 C C . PHE B 1 183 ? 11.676 8.762 63.506 1.00 10.85 204 PHE B C 1
ATOM 6884 O O . PHE B 1 183 ? 11.424 7.628 63.086 1.00 12.31 204 PHE B O 1
ATOM 6901 N N . ASN B 1 184 ? 10.911 9.820 63.288 1.00 13.25 205 ASN B N 1
ATOM 6902 C CA . ASN B 1 184 ? 9.737 9.801 62.425 1.00 12.76 205 ASN B CA 1
ATOM 6903 C C . ASN B 1 184 ? 10.140 10.400 61.084 1.00 13.57 205 ASN B C 1
ATOM 6904 O O . ASN B 1 184 ? 10.403 11.597 60.985 1.00 14.50 205 ASN B O 1
ATOM 6915 N N . ALA B 1 185 ? 10.154 9.565 60.039 1.00 12.04 206 ALA B N 1
ATOM 6916 C CA . ALA B 1 185 ? 10.556 10.034 58.723 1.00 12.94 206 ALA B CA 1
ATOM 6917 C C . ALA B 1 185 ? 9.512 10.933 58.083 1.00 13.48 206 ALA B C 1
ATOM 6918 O O . ALA B 1 185 ? 9.831 11.645 57.132 1.00 16.25 206 ALA B O 1
ATOM 6925 N N . ASN B 1 186 ? 8.266 10.879 58.553 1.00 15.49 207 ASN B N 1
ATOM 6926 C CA . ASN B 1 186 ? 7.155 11.607 57.941 1.00 14.43 207 ASN B CA 1
ATOM 6927 C C . ASN B 1 186 ? 7.017 11.299 56.451 1.00 17.81 207 ASN B C 1
ATOM 6928 O O . ASN B 1 186 ? 6.619 12.158 55.656 1.00 18.63 207 ASN B O 1
ATOM 6939 N N . SER B 1 187 ? 7.325 10.059 56.070 1.00 14.37 208 SER B N 1
ATOM 6940 C CA . SER B 1 187 ? 7.147 9.583 54.708 1.00 13.15 208 SER B CA 1
ATOM 6941 C C . SER B 1 187 ? 7.355 8.075 54.671 1.00 12.18 208 SER B C 1
ATOM 6942 O O . SER B 1 187 ? 8.282 7.560 55.300 1.00 14.11 208 SER B O 1
ATOM 6950 N N . PHE B 1 188 ? 6.504 7.388 53.909 1.00 13.87 209 PHE B N 1
ATOM 6951 C CA . PHE B 1 188 ? 6.705 5.978 53.592 1.00 12.35 209 PHE B CA 1
ATOM 6952 C C . PHE B 1 188 ? 7.415 5.773 52.259 1.00 12.01 209 PHE B C 1
ATOM 6953 O O . PHE B 1 188 ? 7.606 4.623 51.847 1.00 14.99 209 PHE B O 1
ATOM 6970 N N . SER B 1 189 ? 7.831 6.836 51.590 1.00 12.20 210 SER B N 1
ATOM 6971 C CA . SER B 1 189 ? 8.368 6.734 50.241 1.00 15.00 210 SER B CA 1
ATOM 6972 C C . SER B 1 189 ? 9.628 7.562 50.061 1.00 15.10 210 SER B C 1
ATOM 6973 O O . SER B 1 189 ? 9.883 8.108 48.990 1.00 20.78 210 SER B O 1
ATOM 6981 N N . SER B 1 190 ? 10.468 7.648 51.095 1.00 13.94 211 SER B N 1
ATOM 6982 C CA . SER B 1 190 ? 11.685 8.463 51.034 1.00 16.50 211 SER B CA 1
ATOM 6983 C C . SER B 1 190 ? 12.886 7.625 51.462 1.00 13.87 211 SER B C 1
ATOM 6984 O O . SER B 1 190 ? 13.284 7.647 52.629 1.00 14.99 211 SER B O 1
ATOM 6992 N N . THR B 1 191 ? 13.470 6.893 50.514 1.00 14.54 212 THR B N 1
ATOM 6993 C CA . THR B 1 191 ? 14.637 6.087 50.844 1.00 14.37 212 THR B CA 1
ATOM 6994 C C . THR B 1 191 ? 15.789 6.948 51.337 1.00 15.68 212 THR B C 1
ATOM 6995 O O . THR B 1 191 ? 16.552 6.514 52.208 1.00 14.78 212 THR B O 1
ATOM 7006 N N . GLU B 1 192 ? 15.929 8.168 50.815 1.00 16.09 213 GLU B N 1
ATOM 7007 C CA . GLU B 1 192 ? 17.021 9.027 51.259 1.00 17.08 213 GLU B CA 1
ATOM 7008 C C . GLU B 1 192 ? 16.850 9.430 52.718 1.00 13.57 213 GLU B C 1
ATOM 7009 O O . GLU B 1 192 ? 17.827 9.498 53.467 1.00 17.67 213 GLU B O 1
ATOM 7021 N N . THR B 1 193 ? 15.623 9.712 53.146 1.00 14.80 214 THR B N 1
ATOM 7022 C CA . THR B 1 193 ? 15.393 10.006 54.560 1.00 14.83 214 THR B CA 1
ATOM 7023 C C . THR B 1 193 ? 15.699 8.796 55.430 1.00 14.19 214 THR B C 1
ATOM 7024 O O . THR B 1 193 ? 16.282 8.945 56.509 1.00 14.12 214 THR B O 1
ATOM 7035 N N . GLY B 1 194 ? 15.319 7.599 54.990 1.00 13.96 215 GLY B N 1
ATOM 7036 C CA . GLY B 1 194 ? 15.594 6.418 55.786 1.00 12.97 215 GLY B CA 1
ATOM 7037 C C . GLY B 1 194 ? 17.079 6.158 55.917 1.00 14.45 215 GLY B C 1
ATOM 7038 O O . GLY B 1 194 ? 17.568 5.836 57.000 1.00 14.49 215 GLY B O 1
ATOM 7042 N N . LYS B 1 195 ? 17.824 6.343 54.830 1.00 13.17 216 LYS B N 1
ATOM 7043 C CA . LYS B 1 195 ? 19.259 6.117 54.889 1.00 14.40 216 LYS B CA 1
ATOM 7044 C C . LYS B 1 195 ? 19.937 7.163 55.765 1.00 15.12 216 LYS B C 1
ATOM 7045 O O . LYS B 1 195 ? 20.786 6.821 56.594 1.00 16.53 216 LYS B O 1
ATOM 7064 N N . SER B 1 196 ? 19.527 8.431 55.639 1.00 15.55 217 SER B N 1
ATOM 7065 C CA . SER B 1 196 ? 20.105 9.488 56.464 1.00 18.67 217 SER B CA 1
ATOM 7066 C C . SER B 1 196 ? 19.805 9.266 57.941 1.00 15.82 217 SER B C 1
ATOM 7067 O O . SER B 1 196 ? 20.695 9.427 58.795 1.00 17.42 217 SER B O 1
ATOM 7075 N N . ALA B 1 197 ? 18.569 8.905 58.269 1.00 15.66 218 ALA B N 1
ATOM 7076 C CA . ALA B 1 197 ? 18.227 8.667 59.671 1.00 18.04 218 ALA B CA 1
ATOM 7077 C C . ALA B 1 197 ? 19.034 7.507 60.240 1.00 16.37 218 ALA B C 1
ATOM 7078 O O . ALA B 1 197 ? 19.542 7.588 61.366 1.00 15.22 218 ALA B O 1
ATOM 7085 N N . ALA B 1 198 ? 19.177 6.420 59.478 1.00 14.07 219 ALA B N 1
ATOM 7086 C CA . ALA B 1 198 ? 19.933 5.278 59.969 1.00 15.77 219 ALA B CA 1
ATOM 7087 C C . ALA B 1 198 ? 21.401 5.631 60.147 1.00 14.64 219 ALA B C 1
ATOM 7088 O O . ALA B 1 198 ? 22.007 5.252 61.149 1.00 14.82 219 ALA B O 1
ATOM 7095 N N . THR B 1 199 ? 21.986 6.351 59.185 1.00 13.87 220 THR B N 1
ATOM 7096 C CA . THR B 1 199 ? 23.390 6.735 59.312 1.00 16.80 220 THR B CA 1
ATOM 7097 C C . THR B 1 199 ? 23.619 7.611 60.541 1.00 14.94 220 THR B C 1
ATOM 7098 O O . THR B 1 199 ? 24.616 7.435 61.248 1.00 16.72 220 THR B O 1
ATOM 7109 N N . THR B 1 200 ? 22.701 8.540 60.833 1.00 15.24 221 THR B N 1
ATOM 7110 C CA . THR B 1 200 ? 22.852 9.392 62.009 1.00 15.57 221 THR B CA 1
ATOM 7111 C C . THR B 1 200 ? 22.718 8.589 63.298 1.00 14.25 221 THR B C 1
ATOM 7112 O O . THR B 1 200 ? 23.471 8.810 64.249 1.00 13.99 221 THR B O 1
ATOM 7123 N N . MET B 1 201 ? 21.777 7.645 63.348 1.00 13.86 222 MET B N 1
ATOM 7124 C CA . MET B 1 201 ? 21.658 6.792 64.531 1.00 12.54 222 MET B CA 1
ATOM 7125 C C . MET B 1 201 ? 22.923 5.970 64.751 1.00 14.41 222 MET B C 1
ATOM 7126 O O . MET B 1 201 ? 23.387 5.814 65.895 1.00 13.40 222 MET B O 1
ATOM 7140 N N . ILE B 1 202 ? 23.502 5.441 63.665 1.00 15.69 223 ILE B N 1
ATOM 7141 C CA . ILE B 1 202 ? 24.724 4.641 63.764 1.00 13.69 223 ILE B CA 1
ATOM 7142 C C . ILE B 1 202 ? 25.900 5.492 64.227 1.00 15.73 223 ILE B C 1
ATOM 7143 O O . ILE B 1 202 ? 26.694 5.076 65.089 1.00 16.30 223 ILE B O 1
ATOM 7159 N N . THR B 1 203 ? 26.018 6.712 63.698 1.00 16.18 224 THR B N 1
ATOM 7160 C CA . THR B 1 203 ? 27.035 7.632 64.182 1.00 18.25 224 THR B CA 1
ATOM 7161 C C . THR B 1 203 ? 26.882 7.895 65.672 1.00 18.73 224 THR B C 1
ATOM 7162 O O . THR B 1 203 ? 27.874 8.102 66.376 1.00 19.92 224 THR B O 1
ATOM 7173 N N . ASN B 1 204 ? 25.657 7.893 66.170 1.00 15.77 225 ASN B N 1
ATOM 7174 C CA . ASN B 1 204 ? 25.391 8.124 67.580 1.00 15.33 225 ASN B CA 1
ATOM 7175 C C . ASN B 1 204 ? 25.381 6.838 68.400 1.00 18.14 225 ASN B C 1
ATOM 7176 O O . ASN B 1 204 ? 24.957 6.861 69.557 1.00 20.89 225 ASN B O 1
ATOM 7187 N N . GLY B 1 205 ? 25.822 5.722 67.829 1.00 15.57 226 GLY B N 1
ATOM 7188 C CA . GLY B 1 205 ? 26.102 4.527 68.600 1.00 16.56 226 GLY B CA 1
ATOM 7189 C C . GLY B 1 205 ? 25.145 3.371 68.411 1.00 17.07 226 GLY B C 1
ATOM 7190 O O . GLY B 1 205 ? 25.374 2.307 68.996 1.00 17.49 226 GLY B O 1
ATOM 7194 N N . ALA B 1 206 ? 24.083 3.526 67.625 1.00 13.85 227 ALA B N 1
ATOM 7195 C CA . ALA B 1 206 ? 23.164 2.421 67.426 1.00 14.42 227 ALA B CA 1
ATOM 7196 C C . ALA B 1 206 ? 23.819 1.334 66.581 1.00 14.06 227 ALA B C 1
ATOM 7197 O O . ALA B 1 206 ? 24.504 1.625 65.587 1.00 14.84 227 ALA B O 1
ATOM 7204 N N . ASP B 1 207 ? 23.613 0.072 66.971 1.00 13.51 228 ASP B N 1
ATOM 7205 C CA . ASP B 1 207 ? 24.103 -1.046 66.169 1.00 12.56 228 ASP B CA 1
ATOM 7206 C C . ASP B 1 207 ? 23.021 -1.994 65.660 1.00 13.38 228 ASP B C 1
ATOM 7207 O O . ASP B 1 207 ? 23.353 -2.974 64.981 1.00 14.10 228 ASP B O 1
ATOM 7216 N N . VAL B 1 208 ? 21.751 -1.750 65.987 1.00 10.87 229 VAL B N 1
ATOM 7217 C CA . VAL B 1 208 ? 20.610 -2.467 65.433 1.00 11.10 229 VAL B CA 1
ATOM 7218 C C . VAL B 1 208 ? 19.548 -1.410 65.142 1.00 12.77 229 VAL B C 1
ATOM 7219 O O . VAL B 1 208 ? 19.211 -0.628 66.032 1.00 12.55 229 VAL B O 1
ATOM 7232 N N . ILE B 1 209 ? 18.985 -1.393 63.933 1.00 10.88 230 ILE B N 1
ATOM 7233 C CA . ILE B 1 209 ? 17.876 -0.491 63.642 1.00 10.78 230 ILE B CA 1
ATOM 7234 C C . ILE B 1 209 ? 16.711 -1.263 63.043 1.00 11.18 230 ILE B C 1
ATOM 7235 O O . ILE B 1 209 ? 16.876 -1.963 62.046 1.00 10.79 230 ILE B O 1
ATOM 7251 N N . PHE B 1 210 ? 15.538 -1.097 63.642 1.00 10.59 231 PHE B N 1
ATOM 7252 C CA . PHE B 1 210 ? 14.268 -1.609 63.139 1.00 10.08 231 PHE B CA 1
ATOM 7253 C C . PHE B 1 210 ? 13.555 -0.467 62.450 1.00 10.49 231 PHE B C 1
ATOM 7254 O O . PHE B 1 210 ? 13.537 0.655 62.952 1.00 11.63 231 PHE B O 1
ATOM 7271 N N . HIS B 1 211 ? 12.973 -0.749 61.295 1.00 9.18 232 HIS B N 1
ATOM 7272 C CA . HIS B 1 211 ? 12.105 0.219 60.657 1.00 11.81 232 HIS B CA 1
ATOM 7273 C C . HIS B 1 211 ? 10.690 -0.310 60.545 1.00 10.72 232 HIS B C 1
ATOM 7274 O O . HIS B 1 211 ? 10.471 -1.501 60.297 1.00 10.67 232 HIS B O 1
ATOM 7288 N N . ALA B 1 212 ? 9.749 0.604 60.700 1.00 9.98 233 ALA B N 1
ATOM 7289 C CA . ALA B 1 212 ? 8.344 0.376 60.334 1.00 9.43 233 ALA B CA 1
ATOM 7290 C C . ALA B 1 212 ? 7.969 1.548 59.425 1.00 9.06 233 ALA B C 1
ATOM 7291 O O . ALA B 1 212 ? 7.205 2.441 59.791 1.00 9.66 233 ALA B O 1
ATOM 7298 N N . ALA B 1 213 ? 8.555 1.546 58.228 1.00 9.72 234 ALA B N 1
ATOM 7299 C CA . ALA B 1 213 ? 8.540 2.737 57.388 1.00 8.79 234 ALA B CA 1
ATOM 7300 C C . ALA B 1 213 ? 8.355 2.423 55.907 1.00 9.89 234 ALA B C 1
ATOM 7301 O O . ALA B 1 213 ? 8.623 3.293 55.069 1.00 10.36 234 ALA B O 1
ATOM 7308 N N . GLY B 1 214 ? 7.887 1.230 55.566 1.00 10.46 235 GLY B N 1
ATOM 7309 C CA . GLY B 1 214 ? 7.564 0.962 54.173 1.00 10.25 235 GLY B CA 1
ATOM 7310 C C . GLY B 1 214 ? 8.769 1.177 53.289 1.00 11.21 235 GLY B C 1
ATOM 7311 O O . GLY B 1 214 ? 9.883 0.790 53.633 1.00 11.21 235 GLY B O 1
ATOM 7315 N N . GLY B 1 215 ? 8.538 1.821 52.142 1.00 10.71 236 GLY B N 1
ATOM 7316 C CA . GLY B 1 215 ? 9.613 2.069 51.192 1.00 10.56 236 GLY B CA 1
ATOM 7317 C C . GLY B 1 215 ? 10.777 2.844 51.777 1.00 11.36 236 GLY B C 1
ATOM 7318 O O . GLY B 1 215 ? 11.918 2.651 51.366 1.00 12.18 236 GLY B O 1
ATOM 7322 N N . THR B 1 216 ? 10.508 3.756 52.707 1.00 12.69 237 THR B N 1
ATOM 7323 C CA . THR B 1 216 ? 11.576 4.487 53.389 1.00 12.09 237 THR B CA 1
ATOM 7324 C C . THR B 1 216 ? 12.547 3.524 54.046 1.00 12.62 237 THR B C 1
ATOM 7325 O O . THR B 1 216 ? 13.757 3.789 54.099 1.00 11.62 237 THR B O 1
ATOM 7336 N N . GLY B 1 217 ? 12.044 2.383 54.497 1.00 11.08 238 GLY B N 1
ATOM 7337 C CA . GLY B 1 217 ? 12.869 1.346 55.088 1.00 10.76 238 GLY B CA 1
ATOM 7338 C C . GLY B 1 217 ? 13.910 0.755 54.160 1.00 11.58 238 GLY B C 1
ATOM 7339 O O . GLY B 1 217 ? 14.908 0.214 54.639 1.00 12.35 238 GLY B O 1
ATOM 7343 N N . LEU B 1 218 ? 13.705 0.818 52.849 1.00 11.87 239 LEU B N 1
ATOM 7344 C CA . LEU B 1 218 ? 14.767 0.398 51.949 1.00 12.78 239 LEU B CA 1
ATOM 7345 C C . LEU B 1 218 ? 16.035 1.191 52.219 1.00 14.50 239 LEU B C 1
ATOM 7346 O O . LEU B 1 218 ? 17.141 0.635 52.188 1.00 13.68 239 LEU B O 1
ATOM 7362 N N . GLY B 1 219 ? 15.891 2.490 52.490 1.00 12.41 240 GLY B N 1
ATOM 7363 C CA . GLY B 1 219 ? 17.043 3.317 52.823 1.00 11.07 240 GLY B CA 1
ATOM 7364 C C . GLY B 1 219 ? 17.622 3.017 54.193 1.00 11.85 240 GLY B C 1
ATOM 7365 O O . GLY B 1 219 ? 18.844 3.070 54.379 1.00 13.98 240 GLY B O 1
ATOM 7369 N N . VAL B 1 220 ? 16.756 2.736 55.177 1.00 10.71 241 VAL B N 1
ATOM 7370 C CA . VAL B 1 220 ? 17.234 2.339 56.495 1.00 10.74 241 VAL B CA 1
ATOM 7371 C C . VAL B 1 220 ? 18.111 1.103 56.368 1.00 12.90 241 VAL B C 1
ATOM 7372 O O . VAL B 1 220 ? 19.210 1.038 56.924 1.00 13.53 241 VAL B O 1
ATOM 7385 N N . ILE B 1 221 ? 17.623 0.097 55.639 1.00 11.39 242 ILE B N 1
ATOM 7386 C CA . ILE B 1 221 ? 18.381 -1.141 55.471 1.00 12.68 242 ILE B CA 1
ATOM 7387 C C . ILE B 1 221 ? 19.696 -0.871 54.758 1.00 12.56 242 ILE B C 1
ATOM 7388 O O . ILE B 1 221 ? 20.747 -1.381 55.166 1.00 14.66 242 ILE B O 1
ATOM 7404 N N . GLU B 1 222 ? 19.670 -0.040 53.708 1.00 12.41 243 GLU B N 1
ATOM 7405 C CA A GLU B 1 222 ? 20.889 0.300 52.982 0.51 13.48 243 GLU B CA 1
ATOM 7406 C CA B GLU B 1 222 ? 20.895 0.278 52.990 0.49 13.56 243 GLU B CA 1
ATOM 7407 C C . GLU B 1 222 ? 21.896 0.974 53.900 1.00 15.38 243 GLU B C 1
ATOM 7408 O O . GLU B 1 222 ? 23.097 0.681 53.849 1.00 15.78 243 GLU B O 1
ATOM 7431 N N . GLY B 1 223 ? 21.422 1.897 54.745 1.00 13.15 244 GLY B N 1
ATOM 7432 C CA . GLY B 1 223 ? 22.314 2.579 55.658 1.00 13.80 244 GLY B CA 1
ATOM 7433 C C . GLY B 1 223 ? 22.977 1.623 56.625 1.00 14.27 244 GLY B C 1
ATOM 7434 O O . GLY B 1 223 ? 24.175 1.742 56.907 1.00 16.55 244 GLY B O 1
ATOM 7438 N N . CYS B 1 224 ? 22.215 0.659 57.143 1.00 12.52 245 CYS B N 1
ATOM 7439 C CA . CYS B 1 224 ? 22.787 -0.364 58.009 1.00 13.09 245 CYS B CA 1
ATOM 7440 C C . CYS B 1 224 ? 23.780 -1.244 57.255 1.00 11.60 245 CYS B C 1
ATOM 7441 O O . CYS B 1 224 ? 24.875 -1.526 57.764 1.00 13.74 245 CYS B O 1
ATOM 7449 N N . LYS B 1 225 ? 23.425 -1.673 56.042 1.00 13.39 246 LYS B N 1
ATOM 7450 C CA . LYS B 1 225 ? 24.313 -2.504 55.246 1.00 13.83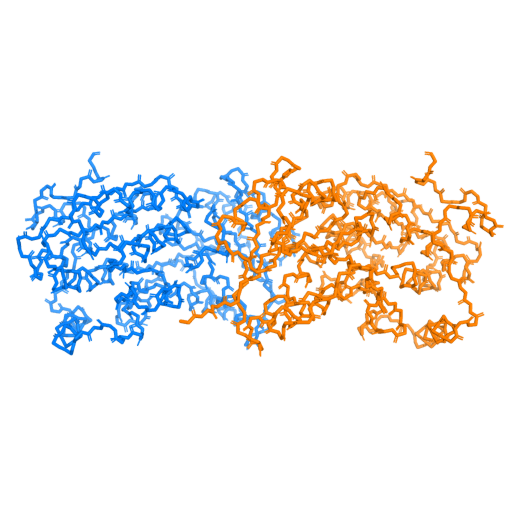 246 LYS B CA 1
ATOM 7451 C C . LYS B 1 225 ? 25.628 -1.789 54.969 1.00 13.91 246 LYS B C 1
ATOM 7452 O O . LYS B 1 225 ? 26.712 -2.362 55.149 1.00 16.74 246 LYS B O 1
ATOM 7471 N N . ASP B 1 226 ? 25.553 -0.530 54.528 1.00 14.49 247 ASP B N 1
ATOM 7472 C CA . ASP B 1 226 ? 26.760 0.194 54.149 1.00 14.85 247 ASP B CA 1
ATOM 7473 C C . ASP B 1 226 ? 27.653 0.469 55.352 1.00 14.23 247 ASP B C 1
ATOM 7474 O O . ASP B 1 226 ? 28.869 0.616 55.198 1.00 16.08 247 ASP B O 1
ATOM 7483 N N . ALA B 1 227 ? 27.071 0.569 56.549 1.00 15.40 248 ALA B N 1
ATOM 7484 C CA . ALA B 1 227 ? 27.828 0.828 57.761 1.00 14.54 248 ALA B CA 1
ATOM 7485 C C . ALA B 1 227 ? 28.254 -0.443 58.480 1.00 14.44 248 ALA B C 1
ATOM 7486 O O . ALA B 1 227 ? 29.039 -0.362 59.441 1.00 17.08 248 ALA B O 1
ATOM 7493 N N . GLY B 1 228 ? 27.766 -1.597 58.039 1.00 14.82 249 GLY B N 1
ATOM 7494 C CA . GLY B 1 228 ? 28.118 -2.849 58.677 1.00 16.87 249 GLY B CA 1
ATOM 7495 C C . GLY B 1 228 ? 27.409 -3.124 59.980 1.00 16.43 249 GLY B C 1
ATOM 7496 O O . GLY B 1 228 ? 27.972 -3.797 60.855 1.00 18.04 249 GLY B O 1
ATOM 7500 N N . LYS B 1 229 ? 26.190 -2.614 60.146 1.00 15.32 250 LYS B N 1
ATOM 7501 C CA . LYS B 1 229 ? 25.415 -2.796 61.359 1.00 12.99 250 LYS B CA 1
ATOM 7502 C C . LYS B 1 229 ? 24.190 -3.660 61.073 1.00 13.07 250 LYS B C 1
ATOM 7503 O O . LYS B 1 229 ? 23.911 -4.024 59.928 1.00 15.44 250 LYS B O 1
ATOM 7522 N N . TRP B 1 230 ? 23.445 -3.978 62.127 1.00 13.10 251 TRP B N 1
ATOM 7523 C CA . TRP B 1 230 ? 22.296 -4.847 62.003 1.00 13.82 251 TRP B CA 1
ATOM 7524 C C . TRP B 1 230 ? 21.033 -4.046 61.707 1.00 12.13 251 TRP B C 1
ATOM 7525 O O . TRP B 1 230 ? 20.813 -2.966 62.261 1.00 13.04 251 TRP B O 1
ATOM 7546 N N . ALA B 1 231 ? 20.183 -4.622 60.861 1.00 11.75 252 ALA B N 1
ATOM 7547 C CA . ALA B 1 231 ? 18.877 -4.086 60.537 1.00 13.78 252 ALA B CA 1
ATOM 7548 C C . ALA B 1 231 ? 17.811 -5.127 60.848 1.00 10.99 252 ALA B C 1
ATOM 7549 O O . ALA B 1 231 ? 18.066 -6.341 60.848 1.00 11.72 252 ALA B O 1
ATOM 7556 N N . ILE B 1 232 ? 16.618 -4.638 61.136 1.00 11.32 253 ILE B N 1
ATOM 7557 C CA . ILE B 1 232 ? 15.434 -5.472 61.314 1.00 8.84 253 ILE B CA 1
ATOM 7558 C C . ILE B 1 232 ? 14.373 -4.920 60.374 1.00 10.15 253 ILE B C 1
ATOM 7559 O O . ILE B 1 232 ? 14.073 -3.721 60.395 1.00 11.12 253 ILE B O 1
ATOM 7575 N N . GLY B 1 233 ? 13.839 -5.792 59.529 1.00 9.56 254 GLY B N 1
ATOM 7576 C CA . GLY B 1 233 ? 12.860 -5.402 58.539 1.00 11.21 254 GLY B CA 1
ATOM 7577 C C . GLY B 1 233 ? 11.435 -5.589 59.021 1.00 11.40 254 GLY B C 1
ATOM 7578 O O . GLY B 1 233 ? 11.161 -5.843 60.195 1.00 10.42 254 GLY B O 1
ATOM 7582 N N . VAL B 1 234 ? 10.500 -5.445 58.082 1.00 10.62 255 VAL B N 1
ATOM 7583 C CA . VAL B 1 234 ? 9.088 -5.398 58.429 1.00 10.25 255 VAL B CA 1
ATOM 7584 C C . VAL B 1 234 ? 8.254 -5.846 57.250 1.00 10.38 255 VAL B C 1
ATOM 7585 O O . VAL B 1 234 ? 8.685 -5.750 56.095 1.00 10.21 255 VAL B O 1
ATOM 7598 N N . ASP B 1 235 ? 7.038 -6.316 57.546 1.00 10.93 256 ASP B N 1
ATOM 7599 C CA . ASP B 1 235 ? 5.987 -6.728 56.623 1.00 10.10 256 ASP B CA 1
ATOM 7600 C C . ASP B 1 235 ? 6.288 -8.083 55.986 1.00 10.75 256 ASP B C 1
ATOM 7601 O O . ASP B 1 235 ? 5.583 -9.057 56.236 1.00 12.16 256 ASP B O 1
ATOM 7610 N N . SER B 1 236 ? 7.320 -8.150 55.151 1.00 10.32 257 SER B N 1
ATOM 7611 C CA . SER B 1 236 ? 7.773 -9.383 54.535 1.00 13.29 257 SER B CA 1
ATOM 7612 C C . SER B 1 236 ? 9.142 -9.730 55.095 1.00 11.79 257 SER B C 1
ATOM 7613 O O . SER B 1 236 ? 9.708 -8.987 55.901 1.00 12.10 257 SER B O 1
ATOM 7621 N N . ASP B 1 237 ? 9.647 -10.892 54.707 1.00 11.92 258 ASP B N 1
ATOM 7622 C CA . ASP B 1 237 ? 10.994 -11.327 55.089 1.00 11.64 258 ASP B CA 1
ATOM 7623 C C . ASP B 1 237 ? 11.957 -10.517 54.236 1.00 12.31 258 ASP B C 1
ATOM 7624 O O . ASP B 1 237 ? 12.170 -10.812 53.057 1.00 13.99 258 ASP B O 1
ATOM 7633 N N . GLN B 1 238 ? 12.503 -9.446 54.813 1.00 11.13 259 GLN B N 1
ATOM 7634 C CA . GLN B 1 238 ? 13.318 -8.523 54.047 1.00 11.07 259 GLN B CA 1
ATOM 7635 C C . GLN B 1 238 ? 14.783 -8.921 53.976 1.00 12.46 259 GLN B C 1
ATOM 7636 O O . GLN B 1 238 ? 15.585 -8.167 53.412 1.00 13.38 259 GLN B O 1
ATOM 7650 N N . SER B 1 239 ? 15.140 -10.078 54.464 1.00 11.17 260 SER B N 1
ATOM 7651 C CA . SER B 1 239 ? 16.528 -10.492 54.470 1.00 12.23 260 SER B CA 1
ATOM 7652 C C . SER B 1 239 ? 17.220 -10.457 53.104 1.00 14.22 260 SER B C 1
ATOM 7653 O O . SER B 1 239 ? 18.400 -10.127 53.047 1.00 15.48 260 SER B O 1
ATOM 7661 N N . PRO B 1 240 ? 16.533 -10.745 51.985 1.00 13.79 261 PRO B N 1
ATOM 7662 C CA . PRO B 1 240 ? 17.245 -10.694 50.694 1.00 15.32 261 PRO B CA 1
ATOM 7663 C C . PRO B 1 240 ? 17.828 -9.328 50.385 1.00 15.71 261 PRO B C 1
ATOM 7664 O O . PRO B 1 240 ? 18.761 -9.236 49.578 1.00 19.23 261 PRO B O 1
ATOM 7675 N N . LEU B 1 241 ? 17.309 -8.261 50.999 1.00 16.87 262 LEU B N 1
ATOM 7676 C CA . LEU B 1 241 ? 17.818 -6.925 50.726 1.00 15.59 262 LEU B CA 1
ATOM 7677 C C . LEU B 1 241 ? 19.182 -6.692 51.362 1.00 18.89 262 LEU B C 1
ATOM 7678 O O . LEU B 1 241 ? 19.930 -5.820 50.900 1.00 18.77 262 LEU B O 1
ATOM 7694 N N . ALA B 1 242 ? 19.537 -7.468 52.381 1.00 15.80 263 ALA B N 1
ATOM 7695 C CA . ALA B 1 242 ? 20.829 -7.342 53.040 1.00 15.62 263 ALA B CA 1
ATOM 7696 C C . ALA B 1 242 ? 21.039 -8.604 53.867 1.00 16.30 263 ALA B C 1
ATOM 7697 O O . ALA B 1 242 ? 20.885 -8.577 55.094 1.00 14.59 263 ALA B O 1
ATOM 7704 N N . PRO B 1 243 ? 21.366 -9.729 53.233 1.00 15.43 264 PRO B N 1
ATOM 7705 C CA . PRO B 1 243 ? 21.339 -11.013 53.959 1.00 15.81 264 PRO B CA 1
ATOM 7706 C C . PRO B 1 243 ? 22.332 -11.107 55.098 1.00 17.50 264 PRO B C 1
ATOM 7707 O O . PRO B 1 243 ? 22.125 -11.903 56.018 1.00 17.75 264 PRO B O 1
ATOM 7718 N N . GLU B 1 244 ? 23.429 -10.358 55.045 1.00 14.39 265 GLU B N 1
ATOM 7719 C CA . GLU B 1 244 ? 24.423 -10.386 56.103 1.00 14.42 265 GLU B CA 1
ATOM 7720 C C . GLU B 1 244 ? 24.142 -9.383 57.210 1.00 14.10 265 GLU B C 1
ATOM 7721 O O . GLU B 1 244 ? 24.854 -9.390 58.217 1.00 17.34 265 GLU B O 1
ATOM 7733 N N . ASN B 1 245 ? 23.130 -8.531 57.052 1.00 14.05 266 ASN B N 1
ATOM 7734 C CA . ASN B 1 245 ? 22.856 -7.487 58.020 1.00 15.36 266 ASN B CA 1
ATOM 7735 C C . ASN B 1 245 ? 21.467 -7.533 58.625 1.00 15.60 266 ASN B C 1
ATOM 7736 O O . ASN B 1 245 ? 21.259 -6.914 59.669 1.00 16.94 266 ASN B O 1
ATOM 7747 N N . ILE B 1 246 ? 20.530 -8.255 58.026 1.00 13.53 267 ILE B N 1
ATOM 7748 C CA . ILE B 1 246 ? 19.177 -8.355 58.564 1.00 11.90 267 ILE B CA 1
ATOM 7749 C C . ILE B 1 246 ? 19.166 -9.454 59.613 1.00 11.20 267 ILE B C 1
ATOM 7750 O O . ILE B 1 246 ? 19.534 -10.600 59.331 1.00 13.59 267 ILE B O 1
ATOM 7766 N N . LEU B 1 247 ? 18.724 -9.110 60.822 1.00 10.43 268 LEU B N 1
ATOM 7767 C CA . LEU B 1 247 ? 18.597 -10.109 61.880 1.00 10.91 268 LEU B CA 1
ATOM 7768 C C . LEU B 1 247 ? 17.297 -10.892 61.759 1.00 11.68 268 LEU B C 1
ATOM 7769 O O . LEU B 1 247 ? 17.269 -12.109 61.994 1.00 14.79 268 LEU B O 1
ATOM 7785 N N . THR B 1 248 ? 16.217 -10.191 61.449 1.00 10.82 269 THR B N 1
ATOM 7786 C CA . THR B 1 248 ? 14.872 -10.736 61.333 1.00 10.96 269 THR B CA 1
ATOM 7787 C C . THR B 1 248 ? 14.006 -9.624 60.763 1.00 10.69 269 THR B C 1
ATOM 7788 O O . THR B 1 248 ? 14.487 -8.525 60.468 1.00 11.17 269 THR B O 1
ATOM 7799 N N . SER B 1 249 ? 12.724 -9.926 60.584 1.00 10.72 270 SER B N 1
ATOM 7800 C CA . SER B 1 249 ? 11.745 -8.943 60.174 1.00 11.97 270 SER B CA 1
ATOM 7801 C C . SER B 1 249 ? 10.474 -9.190 60.964 1.00 10.44 270 SER B C 1
ATOM 7802 O O . SER B 1 249 ? 10.156 -10.334 61.294 1.00 11.22 270 SER B O 1
ATOM 7810 N N . ALA B 1 250 ? 9.749 -8.113 61.258 1.00 10.46 271 ALA B N 1
ATOM 7811 C CA . ALA B 1 250 ? 8.449 -8.200 61.923 1.00 11.09 271 ALA B CA 1
ATOM 7812 C C . ALA B 1 250 ? 7.413 -8.382 60.823 1.00 11.28 271 ALA B C 1
ATOM 7813 O O . ALA B 1 250 ? 7.001 -7.410 60.179 1.00 13.00 271 ALA B O 1
ATOM 7820 N N . MET B 1 251 ? 7.012 -9.627 60.594 1.00 10.35 272 MET B N 1
ATOM 7821 C CA . MET B 1 251 ? 6.141 -9.970 59.484 1.00 11.07 272 MET B CA 1
ATOM 7822 C C . MET B 1 251 ? 4.705 -9.561 59.746 1.00 11.31 272 MET B C 1
ATOM 7823 O O . MET B 1 251 ? 4.188 -9.712 60.862 1.00 12.23 272 MET B O 1
ATOM 7837 N N . LYS B 1 252 ? 4.043 -9.117 58.683 1.00 11.65 273 LYS B N 1
ATOM 7838 C CA . LYS B 1 252 ? 2.634 -8.758 58.688 1.00 11.86 273 LYS B CA 1
ATOM 7839 C C . LYS B 1 252 ? 2.087 -9.285 57.381 1.00 10.15 273 LYS B C 1
ATOM 7840 O O . LYS B 1 252 ? 2.443 -8.765 56.308 1.00 12.74 273 LYS B O 1
ATOM 7859 N N . ARG B 1 253 ? 1.283 -10.349 57.433 1.00 10.85 274 ARG B N 1
ATOM 7860 C CA . ARG B 1 253 ? 0.955 -11.110 56.222 1.00 10.74 274 ARG B CA 1
ATOM 7861 C C . ARG B 1 253 ? -0.215 -10.491 55.451 1.00 11.51 274 ARG B C 1
ATOM 7862 O O . ARG B 1 253 ? -1.287 -11.075 55.258 1.00 12.50 274 ARG B O 1
ATOM 7883 N N . VAL B 1 254 ? 0.040 -9.278 54.967 1.00 12.09 275 VAL B N 1
ATOM 7884 C CA . VAL B 1 254 ? -0.936 -8.595 54.130 1.00 12.91 275 VAL B CA 1
ATOM 7885 C C . VAL B 1 254 ? -1.175 -9.379 52.851 1.00 12.44 275 VAL B C 1
ATOM 7886 O O . VAL B 1 254 ? -2.281 -9.341 52.296 1.00 11.88 275 VAL B O 1
ATOM 7899 N N . ASP B 1 255 ? -0.184 -10.099 52.362 1.00 11.73 276 ASP B N 1
ATOM 7900 C CA . ASP B 1 255 ? -0.390 -10.972 51.225 1.00 10.54 276 ASP B CA 1
ATOM 7901 C C . ASP B 1 255 ? -1.471 -12.017 51.480 1.00 10.22 276 ASP B C 1
ATOM 7902 O O . ASP B 1 255 ? -2.338 -12.177 50.697 1.00 11.48 276 ASP B O 1
ATOM 7911 N N . ASN B 1 256 ? -1.360 -12.703 52.617 1.00 11.26 277 ASN B N 1
ATOM 7912 C CA . ASN B 1 256 ? -2.336 -13.742 52.915 1.00 12.34 277 ASN B CA 1
ATOM 7913 C C . ASN B 1 256 ? -3.725 -13.145 53.126 1.00 12.58 277 ASN B C 1
ATOM 7914 O O . ASN B 1 256 ? -4.727 -13.734 52.694 1.00 12.67 277 ASN B O 1
ATOM 7925 N N . ALA B 1 257 ? -3.801 -11.969 53.757 1.00 10.28 278 ALA B N 1
ATOM 7926 C CA . ALA B 1 257 ? -5.089 -11.328 53.996 1.00 11.30 278 ALA B CA 1
ATOM 7927 C C . ALA B 1 257 ? -5.741 -10.946 52.679 1.00 12.31 278 ALA B C 1
ATOM 7928 O O . ALA B 1 257 ? -6.945 -11.128 52.500 1.00 12.91 278 ALA B O 1
ATOM 7935 N N . CYS B 1 258 ? -4.950 -10.432 51.735 1.00 10.85 279 CYS B N 1
ATOM 7936 C CA . CYS B 1 258 ? -5.501 -10.037 50.440 1.00 11.24 279 CYS B CA 1
ATOM 7937 C C . CYS B 1 258 ? -5.896 -11.262 49.625 1.00 11.39 279 CYS B C 1
ATOM 7938 O O . CYS B 1 258 ? -6.931 -11.249 48.947 1.00 11.27 279 CYS B O 1
ATOM 7946 N N . PHE B 1 259 ? -5.100 -12.327 49.688 1.00 11.26 280 PHE B N 1
ATOM 7947 C CA . PHE B 1 259 ? -5.489 -13.578 49.050 1.00 11.13 280 PHE B CA 1
ATOM 7948 C C . PHE B 1 259 ? -6.808 -14.082 49.614 1.00 11.62 280 PHE B C 1
ATOM 7949 O O . PHE B 1 259 ? -7.720 -14.452 48.859 1.00 11.44 280 PHE B O 1
ATOM 7966 N N . ASP B 1 260 ? -6.935 -14.091 50.949 1.00 11.96 281 ASP B N 1
ATOM 7967 C CA . ASP B 1 260 ? -8.124 -14.661 51.570 1.00 12.54 281 ASP B CA 1
ATOM 7968 C C . ASP B 1 260 ? -9.359 -13.827 51.256 1.00 12.76 281 ASP B C 1
ATOM 7969 O O . ASP B 1 260 ? -10.453 -14.367 51.092 1.00 13.12 281 ASP B O 1
ATOM 7978 N N . ILE B 1 261 ? -9.219 -12.509 51.178 1.00 12.73 282 ILE B N 1
ATOM 7979 C CA . ILE B 1 261 ? -10.416 -11.732 50.861 1.00 11.91 282 ILE B CA 1
ATOM 7980 C C . ILE B 1 261 ? -10.785 -11.860 49.384 1.00 11.83 282 ILE B C 1
ATOM 7981 O O . ILE B 1 261 ? -11.974 -11.879 49.031 1.00 13.70 282 ILE B O 1
ATOM 7997 N N . ALA B 1 262 ? -9.797 -11.986 48.497 1.00 12.75 283 ALA B N 1
ATOM 7998 C CA . ALA B 1 262 ? -10.110 -12.260 47.099 1.00 13.27 283 ALA B CA 1
ATOM 7999 C C . ALA B 1 262 ? -10.841 -13.591 46.973 1.00 12.65 283 ALA B C 1
ATOM 8000 O O . ALA B 1 262 ? -11.804 -13.722 46.206 1.00 13.81 283 ALA B O 1
ATOM 8007 N N . LYS B 1 263 ? -10.376 -14.596 47.712 1.00 13.68 284 LYS B N 1
ATOM 8008 C CA . LYS B 1 263 ? -11.063 -15.878 47.774 1.00 15.27 284 LYS B CA 1
ATOM 8009 C C . LYS B 1 263 ? -12.490 -15.696 48.267 1.00 13.79 284 LYS B C 1
ATOM 8010 O O . LYS B 1 263 ? -13.430 -16.242 47.685 1.00 15.19 284 LYS B O 1
ATOM 8029 N N . ALA B 1 264 ? -12.678 -14.886 49.308 1.00 13.12 285 ALA B N 1
ATOM 8030 C CA . ALA B 1 264 ? -14.013 -14.672 49.858 1.00 12.95 285 ALA B CA 1
ATOM 8031 C C . ALA B 1 264 ? -14.935 -14.020 48.839 1.00 12.36 285 ALA B C 1
ATOM 8032 O O . ALA B 1 264 ? -16.117 -14.359 48.761 1.00 14.85 285 ALA B O 1
ATOM 8039 N N . VAL B 1 265 ? -14.413 -13.087 48.041 1.00 12.62 286 VAL B N 1
ATOM 8040 C CA . VAL B 1 265 ? -15.231 -12.476 47.001 1.00 15.29 286 VAL B CA 1
ATOM 8041 C C . VAL B 1 265 ? -15.653 -13.526 45.986 1.00 16.46 286 VAL B C 1
ATOM 8042 O O . VAL B 1 265 ? -16.823 -13.602 45.590 1.00 18.63 286 VAL B O 1
ATOM 8055 N N . LYS B 1 266 ? -14.702 -14.360 45.551 1.00 16.23 287 LYS B N 1
ATOM 8056 C CA . LYS B 1 266 ? -15.028 -15.382 44.564 1.00 18.19 287 LYS B CA 1
ATOM 8057 C C . LYS B 1 266 ? -16.069 -16.347 45.109 1.00 23.43 287 LYS B C 1
ATOM 8058 O O . LYS B 1 266 ? -16.993 -16.751 44.393 1.00 25.49 287 LYS B O 1
ATOM 8077 N N . GLU B 1 267 ? -15.950 -16.701 46.382 1.00 16.84 288 GLU B N 1
ATOM 8078 C CA . GLU B 1 267 ? -16.815 -17.688 47.017 1.00 21.18 288 GLU B CA 1
ATOM 8079 C C . GLU B 1 267 ? -18.129 -17.092 47.499 1.00 24.25 288 GLU B C 1
ATOM 8080 O O . GLU B 1 267 ? -19.058 -17.851 47.802 1.00 33.36 288 GLU B O 1
ATOM 8092 N N . GLY B 1 268 ? -18.239 -15.770 47.555 1.00 23.29 289 GLY B N 1
ATOM 8093 C CA . GLY B 1 268 ? -19.462 -15.127 47.998 1.00 23.24 289 GLY B CA 1
ATOM 8094 C C . GLY B 1 268 ? -19.667 -15.075 49.498 1.00 23.87 289 GLY B C 1
ATOM 8095 O O . GLY B 1 268 ? -20.820 -15.095 49.956 1.00 26.95 289 GLY B O 1
ATOM 8099 N N . ASN B 1 269 ? -18.593 -14.993 50.286 1.00 20.81 290 ASN B N 1
ATOM 8100 C CA . ASN B 1 269 ? -18.716 -15.004 51.745 1.00 20.66 290 ASN B CA 1
ATOM 8101 C C . ASN B 1 269 ? -17.837 -13.953 52.415 1.00 18.73 290 ASN B C 1
ATOM 8102 O O . ASN B 1 269 ? -17.327 -14.160 53.521 1.00 23.16 290 ASN B O 1
ATOM 8113 N N . VAL B 1 270 ? -17.697 -12.786 51.785 1.00 18.51 291 VAL B N 1
ATOM 8114 C CA . VAL B 1 270 ? -16.993 -11.680 52.420 1.00 15.93 291 VAL B CA 1
ATOM 8115 C C . VAL B 1 270 ? -17.732 -11.271 53.683 1.00 15.41 291 VAL B C 1
ATOM 8116 O O . VAL B 1 270 ? -18.951 -11.067 53.667 1.00 21.82 291 VAL B O 1
ATOM 8129 N N . LYS B 1 271 ? -17.007 -11.159 54.763 1.00 17.71 292 LYS B N 1
ATOM 8130 C CA . LYS B 1 271 ? -17.537 -10.663 56.027 1.00 22.29 292 LYS B CA 1
ATOM 8131 C C . LYS B 1 271 ? -17.109 -9.220 56.210 1.00 18.48 292 LYS B C 1
ATOM 8132 O O . LYS B 1 271 ? -15.909 -8.930 56.111 1.00 19.01 292 LYS B O 1
ATOM 8136 N N . PRO B 1 272 ? -18.032 -8.300 56.490 1.00 17.51 293 PRO B N 1
ATOM 8137 C CA . PRO B 1 272 ? -17.633 -6.930 56.826 1.00 17.52 293 PRO B CA 1
ATOM 8138 C C . PRO B 1 272 ? -17.129 -6.859 58.258 1.00 19.82 293 PRO B C 1
ATOM 8139 O O . PRO B 1 272 ? -17.198 -7.821 59.026 1.00 20.23 293 PRO B O 1
ATOM 8150 N N . GLY B 1 273 ? -16.635 -5.686 58.615 1.00 16.28 294 GLY B N 1
ATOM 8151 C CA . GLY B 1 273 ? -16.145 -5.474 59.951 1.00 15.13 294 GLY B CA 1
ATOM 8152 C C . GLY B 1 273 ? -14.691 -5.859 60.091 1.00 17.16 294 GLY B C 1
ATOM 8153 O O . GLY B 1 273 ? -13.957 -6.028 59.118 1.00 17.26 294 GLY B O 1
ATOM 8157 N N . ILE B 1 274 ? -14.277 -6.034 61.340 1.00 16.86 295 ILE B N 1
ATOM 8158 C CA . ILE B 1 274 ? -12.867 -6.136 61.675 1.00 15.61 295 ILE B CA 1
ATOM 8159 C C . ILE B 1 274 ? -12.423 -7.589 61.640 1.00 14.92 295 ILE B C 1
ATOM 8160 O O . ILE B 1 274 ? -13.059 -8.459 62.252 1.00 19.58 295 ILE B O 1
ATOM 8176 N N . ILE B 1 275 ? -11.331 -7.844 60.931 1.00 15.26 296 ILE B N 1
ATOM 8177 C CA . ILE B 1 275 ? -10.654 -9.133 60.919 1.00 15.49 296 ILE B CA 1
ATOM 8178 C C . ILE B 1 275 ? -9.283 -8.873 61.522 1.00 16.72 296 ILE B C 1
ATOM 8179 O O . ILE B 1 275 ? -8.545 -8.007 61.033 1.00 15.57 296 ILE B O 1
ATOM 8195 N N . THR B 1 276 ? -8.940 -9.585 62.591 1.00 16.97 297 THR B N 1
ATOM 8196 C CA . THR B 1 276 ? -7.686 -9.335 63.291 1.00 17.59 297 THR B CA 1
ATOM 8197 C C . THR B 1 276 ? -6.739 -10.508 63.085 1.00 20.84 297 THR B C 1
ATOM 8198 O O . THR B 1 276 ? -7.111 -11.667 63.311 1.00 25.54 297 THR B O 1
ATOM 8209 N N . TYR B 1 277 ? -5.530 -10.201 62.636 1.00 14.74 298 TYR B N 1
ATOM 8210 C CA . TYR B 1 277 ? -4.481 -11.184 62.409 1.00 14.81 298 TYR B CA 1
ATOM 8211 C C . TYR B 1 277 ? -3.438 -11.009 63.497 1.00 20.48 298 TYR B C 1
ATOM 8212 O O . TYR B 1 277 ? -2.853 -9.934 63.629 1.00 18.36 298 TYR B O 1
ATOM 8230 N N . ASP B 1 278 ? -3.206 -12.051 64.274 1.00 20.33 299 ASP B N 1
ATOM 8231 C CA . ASP B 1 278 ? -2.292 -11.960 65.404 1.00 16.36 299 ASP B CA 1
ATOM 8232 C C . ASP B 1 278 ? -1.291 -13.101 65.307 1.00 15.28 299 ASP B C 1
ATOM 8233 O O . ASP B 1 278 ? -1.243 -13.836 64.317 1.00 13.88 299 ASP B O 1
ATOM 8242 N N . LEU B 1 279 ? -0.429 -13.219 66.320 1.00 14.58 300 LEU B N 1
ATOM 8243 C CA . LEU B 1 279 ? 0.571 -14.281 66.270 1.00 13.20 300 LEU B CA 1
ATOM 8244 C C . LEU B 1 279 ? -0.095 -15.643 66.213 1.00 13.63 300 LEU B C 1
ATOM 8245 O O . LEU B 1 279 ? 0.368 -16.544 65.499 1.00 17.38 300 LEU B O 1
ATOM 8261 N N . LYS B 1 280 ? -1.168 -15.829 66.986 1.00 14.01 301 LYS B N 1
ATOM 8262 C CA . LYS B 1 280 ? -1.813 -17.134 67.041 1.00 16.30 301 LYS B CA 1
ATOM 8263 C C . LYS B 1 280 ? -2.335 -17.536 65.669 1.00 20.34 301 LYS B C 1
ATOM 8264 O O . LYS B 1 280 ? -2.309 -18.716 65.306 1.00 21.80 301 LYS B O 1
ATOM 8283 N N . SER B 1 281 ? -2.800 -16.565 64.891 1.00 19.08 302 SER B N 1
ATOM 8284 C CA . SER B 1 281 ? -3.350 -16.828 63.568 1.00 18.38 302 SER B CA 1
ATOM 8285 C C . SER B 1 281 ? -2.274 -16.947 62.500 1.00 20.62 302 SER B C 1
ATOM 8286 O O . SER B 1 281 ? -2.603 -17.271 61.355 1.00 24.03 302 SER B O 1
ATOM 8294 N N . ALA B 1 282 ? -1.010 -16.690 62.842 1.00 17.92 303 ALA B N 1
ATOM 8295 C CA . ALA B 1 282 ? 0.117 -16.658 61.920 1.00 19.30 303 ALA B CA 1
ATOM 8296 C C . ALA B 1 282 ? 0.079 -15.445 60.996 1.00 18.57 303 ALA B C 1
ATOM 8297 O O . ALA B 1 282 ? 0.909 -15.340 60.083 1.00 19.96 303 ALA B O 1
ATOM 8304 N N . GLY B 1 283 ? -0.824 -14.492 61.244 1.00 15.43 304 GLY B N 1
ATOM 8305 C CA . GLY B 1 283 ? -0.901 -13.296 60.423 1.00 13.49 304 GLY B CA 1
ATOM 8306 C C . GLY B 1 283 ? 0.137 -12.245 60.732 1.00 13.10 304 GLY B C 1
ATOM 8307 O O . GLY B 1 283 ? 0.355 -11.343 59.920 1.00 13.14 304 GLY B O 1
ATOM 8311 N N . VAL B 1 284 ? 0.764 -12.317 61.898 1.00 12.68 305 VAL B N 1
ATOM 8312 C CA . VAL B 1 284 ? 2.011 -11.615 62.166 1.00 12.57 305 VAL B CA 1
ATOM 8313 C C . VAL B 1 284 ? 2.965 -12.667 62.715 1.00 11.71 305 VAL B C 1
ATOM 8314 O O . VAL B 1 284 ? 2.539 -13.721 63.192 1.00 11.83 305 VAL B O 1
ATOM 8327 N N . ASP B 1 285 ? 4.266 -12.403 62.609 1.00 12.79 306 ASP B N 1
ATOM 8328 C CA . ASP B 1 285 ? 5.270 -13.389 63.013 1.00 12.34 306 ASP B CA 1
ATOM 8329 C C . ASP B 1 285 ? 6.636 -12.725 62.938 1.00 12.30 306 ASP B C 1
ATOM 8330 O O . ASP B 1 285 ? 6.758 -11.561 62.543 1.00 13.93 306 ASP B O 1
ATOM 8339 N N . ILE B 1 286 ? 7.669 -13.461 63.330 1.00 13.33 307 ILE B N 1
ATOM 8340 C CA . ILE B 1 286 ? 9.024 -13.103 62.932 1.00 13.17 307 ILE B CA 1
ATOM 8341 C C . ILE B 1 286 ? 9.315 -13.834 61.628 1.00 14.42 307 ILE B C 1
ATOM 8342 O O . ILE B 1 286 ? 8.657 -14.818 61.280 1.00 13.10 307 ILE B O 1
ATOM 8358 N N . ALA B 1 287 ? 10.333 -13.376 60.914 1.00 12.91 308 ALA B N 1
ATOM 8359 C CA . ALA B 1 287 ? 10.649 -13.956 59.621 1.00 12.44 308 ALA B CA 1
ATOM 8360 C C . ALA B 1 287 ? 11.088 -15.413 59.757 1.00 13.54 308 ALA B C 1
ATOM 8361 O O . ALA B 1 287 ? 11.660 -15.818 60.772 1.00 15.28 308 ALA B O 1
ATOM 8368 N N . PRO B 1 288 ? 10.870 -16.215 58.718 1.00 14.26 309 PRO B N 1
ATOM 8369 C CA . PRO B 1 288 ? 11.366 -17.597 58.753 1.00 16.39 309 PRO B CA 1
ATOM 8370 C C . PRO B 1 288 ? 12.869 -17.698 58.572 1.00 15.62 309 PRO B C 1
ATOM 8371 O O . PRO B 1 288 ? 13.446 -18.726 58.944 1.00 18.40 309 PRO B O 1
ATOM 8382 N N . THR B 1 289 ? 13.519 -16.672 58.014 1.00 13.73 310 THR B N 1
ATOM 8383 C CA . THR B 1 289 ? 14.970 -16.644 57.913 1.00 11.84 310 THR B CA 1
ATOM 8384 C C . THR B 1 289 ? 15.552 -16.284 59.270 1.00 13.83 310 THR B C 1
ATOM 8385 O O . THR B 1 289 ? 15.282 -15.194 59.786 1.00 14.53 310 THR B O 1
ATOM 8396 N N . THR B 1 290 ? 16.318 -17.209 59.856 1.00 15.05 311 THR B N 1
ATOM 8397 C CA . THR B 1 290 ? 16.921 -17.019 61.177 1.00 16.70 311 THR B CA 1
ATOM 8398 C C . THR B 1 290 ? 18.433 -17.178 61.161 1.00 17.85 311 THR B C 1
ATOM 8399 O O . THR B 1 290 ? 19.051 -17.295 62.229 1.00 18.19 311 THR B O 1
ATOM 8410 N N . THR B 1 291 ? 19.048 -17.143 59.985 1.00 16.97 312 THR B N 1
ATOM 8411 C CA . THR B 1 291 ? 20.457 -17.472 59.834 1.00 18.57 312 THR B CA 1
ATOM 8412 C C . THR B 1 291 ? 21.388 -16.620 60.682 1.00 16.03 312 THR B C 1
ATOM 8413 O O . THR B 1 291 ? 22.459 -17.099 61.075 1.00 21.04 312 THR B O 1
ATOM 8424 N N . ASN B 1 292 ? 21.044 -15.358 60.947 1.00 16.34 313 ASN B N 1
ATOM 8425 C CA . ASN B 1 292 ? 21.917 -14.493 61.726 1.00 16.64 313 ASN B CA 1
ATOM 8426 C C . ASN B 1 292 ? 21.562 -14.454 63.209 1.00 18.20 313 ASN B C 1
ATOM 8427 O O . ASN B 1 292 ? 22.171 -13.677 63.954 1.00 19.69 313 ASN B O 1
ATOM 8438 N N . LEU B 1 293 ? 20.618 -15.277 63.656 1.00 17.02 314 LEU B N 1
ATOM 8439 C CA . LEU B 1 293 ? 20.250 -15.314 65.067 1.00 15.67 314 LEU B CA 1
ATOM 8440 C C . LEU B 1 293 ? 20.986 -16.440 65.775 1.00 17.34 314 LEU B C 1
ATOM 8441 O O . LEU B 1 293 ? 20.888 -17.603 65.360 1.00 19.35 314 LEU B O 1
ATOM 8457 N N . PRO B 1 294 ? 21.721 -16.156 66.841 1.00 16.86 315 PRO B N 1
ATOM 8458 C CA . PRO B 1 294 ? 22.267 -17.245 67.657 1.00 18.97 315 PRO B CA 1
ATOM 8459 C C . PRO B 1 294 ? 21.140 -18.129 68.163 1.00 19.35 315 PRO B C 1
ATOM 8460 O O . PRO B 1 294 ? 20.049 -17.653 68.462 1.00 18.00 315 PRO B O 1
ATOM 8471 N N . LYS B 1 295 ? 21.424 -19.434 68.277 1.00 20.87 316 LYS B N 1
ATOM 8472 C CA . LYS B 1 295 ? 20.413 -20.378 68.747 1.00 18.87 316 LYS B CA 1
ATOM 8473 C C . LYS B 1 295 ? 19.775 -19.915 70.051 1.00 19.13 316 LYS B C 1
ATOM 8474 O O . LYS B 1 295 ? 18.551 -19.982 70.212 1.00 18.84 316 LYS B O 1
ATOM 8493 N N . GLU B 1 296 ? 20.590 -19.451 70.998 1.00 20.07 317 GLU B N 1
ATOM 8494 C CA . GLU B 1 296 ? 20.066 -19.016 72.288 1.00 19.81 317 GLU B CA 1
ATOM 8495 C C . GLU B 1 296 ? 19.083 -17.861 72.139 1.00 21.54 317 GLU B C 1
ATOM 8496 O O . GLU B 1 296 ? 18.106 -17.766 72.893 1.00 21.16 317 GLU B O 1
ATOM 8500 N N . VAL B 1 297 ? 19.333 -16.958 71.183 1.00 16.16 318 VAL B N 1
ATOM 8501 C CA . VAL B 1 297 ? 18.418 -15.847 70.953 1.00 14.93 318 VAL B CA 1
ATOM 8502 C C . VAL B 1 297 ? 17.141 -16.335 70.287 1.00 14.96 318 VAL B C 1
ATOM 8503 O O . VAL B 1 297 ? 16.025 -15.974 70.699 1.00 14.65 318 VAL B O 1
ATOM 8516 N N . LEU B 1 298 ? 17.267 -17.187 69.271 1.00 14.99 319 LEU B N 1
ATOM 8517 C CA . LEU B 1 298 ? 16.075 -17.697 68.611 1.00 15.72 319 LEU B CA 1
ATOM 8518 C C . LEU B 1 298 ? 15.196 -18.462 69.592 1.00 18.97 319 LEU B C 1
ATOM 8519 O O . LEU B 1 298 ? 13.971 -18.311 69.582 1.00 16.56 319 LEU B O 1
ATOM 8535 N N . ASP B 1 299 ? 15.802 -19.289 70.457 1.00 16.00 320 ASP B N 1
ATOM 8536 C CA . ASP B 1 299 ? 15.000 -20.043 71.413 1.00 18.40 320 ASP B CA 1
ATOM 8537 C C . ASP B 1 299 ? 14.269 -19.109 72.372 1.00 17.81 320 ASP B C 1
ATOM 8538 O O . ASP B 1 299 ? 13.099 -19.332 72.695 1.00 16.61 320 ASP B O 1
ATOM 8547 N N . TYR B 1 300 ? 14.954 -18.063 72.843 1.00 16.21 321 TYR B N 1
ATOM 8548 C CA . TYR B 1 300 ? 14.352 -17.080 73.741 1.00 16.85 321 TYR B CA 1
ATOM 8549 C C . TYR B 1 300 ? 13.175 -16.385 73.081 1.00 15.91 321 TYR B C 1
ATOM 8550 O O . TYR B 1 300 ? 12.116 -16.201 73.697 1.00 17.91 321 TYR B O 1
ATOM 8568 N N . VAL B 1 301 ? 13.351 -15.947 71.840 1.00 14.47 322 VAL B N 1
ATOM 8569 C CA . VAL B 1 301 ? 12.281 -15.241 71.149 1.00 14.79 322 VAL B CA 1
ATOM 8570 C C . VAL B 1 301 ? 11.128 -16.186 70.842 1.00 15.33 322 VAL B C 1
ATOM 8571 O O . VAL B 1 301 ? 9.959 -15.800 70.935 1.00 14.99 322 VAL B O 1
ATOM 8584 N N . ASN B 1 302 ? 11.423 -17.434 70.478 1.00 14.91 323 ASN B N 1
ATOM 8585 C CA . ASN B 1 302 ? 10.338 -18.374 70.214 1.00 16.69 323 ASN B CA 1
ATOM 8586 C C . ASN B 1 302 ? 9.548 -18.677 71.480 1.00 15.19 323 ASN B C 1
ATOM 8587 O O . ASN B 1 302 ? 8.334 -18.871 71.424 1.00 16.34 323 ASN B O 1
ATOM 8598 N N . GLN B 1 303 ? 10.214 -18.738 72.633 1.00 16.61 324 GLN B N 1
ATOM 8599 C CA . GLN B 1 303 ? 9.488 -18.925 73.882 1.00 16.96 324 GLN B CA 1
ATOM 8600 C C . GLN B 1 303 ? 8.573 -17.737 74.161 1.00 15.80 324 GLN B C 1
ATOM 8601 O O . GLN B 1 303 ? 7.439 -17.907 74.628 1.00 17.00 324 GLN B O 1
ATOM 8615 N N . ALA B 1 304 ? 9.053 -16.524 73.906 1.00 15.44 325 ALA B N 1
ATOM 8616 C CA . ALA B 1 304 ? 8.210 -15.349 74.114 1.00 16.88 325 ALA B CA 1
ATOM 8617 C C . ALA B 1 304 ? 7.021 -15.364 73.169 1.00 15.31 325 ALA B C 1
ATOM 8618 O O . ALA B 1 304 ? 5.909 -14.975 73.545 1.00 17.70 325 ALA B O 1
ATOM 8625 N N . LYS B 1 305 ? 7.234 -15.827 71.940 1.00 15.28 326 LYS B N 1
ATOM 8626 C CA . LYS B 1 305 ? 6.136 -15.928 70.987 1.00 14.89 326 LYS B CA 1
ATOM 8627 C C . LYS B 1 305 ? 5.055 -16.855 71.511 1.00 15.32 326 LYS B C 1
ATOM 8628 O O . LYS B 1 305 ? 3.862 -16.523 71.469 1.00 14.80 326 LYS B O 1
ATOM 8647 N N . GLN B 1 306 ? 5.453 -18.015 72.027 1.00 15.35 327 GLN B N 1
ATOM 8648 C CA . GLN B 1 306 ? 4.484 -18.929 72.610 1.00 16.94 327 GLN B CA 1
ATOM 8649 C C . GLN B 1 306 ? 3.803 -18.300 73.815 1.00 17.23 327 GLN B C 1
ATOM 8650 O O . GLN B 1 306 ? 2.601 -18.493 74.024 1.00 19.87 327 GLN B O 1
ATOM 8664 N N . ASP B 1 307 ? 4.549 -17.539 74.623 1.00 17.73 328 ASP B N 1
ATOM 8665 C CA . ASP B 1 307 ? 3.933 -16.901 75.784 1.00 21.64 328 ASP B CA 1
ATOM 8666 C C . ASP B 1 307 ? 2.848 -15.918 75.354 1.00 21.43 328 ASP B C 1
ATOM 8667 O O . ASP B 1 307 ? 1.772 -15.858 75.965 1.00 23.28 328 ASP B O 1
ATOM 8676 N N . ILE B 1 308 ? 3.100 -15.150 74.293 1.00 17.13 329 ILE B N 1
ATOM 8677 C CA . ILE B 1 308 ? 2.069 -14.247 73.782 1.00 17.71 329 ILE B CA 1
ATOM 8678 C C . ILE B 1 308 ? 0.881 -15.046 73.254 1.00 19.55 329 ILE B C 1
ATOM 8679 O O . ILE B 1 308 ? -0.280 -14.746 73.559 1.00 23.24 329 ILE B O 1
ATOM 8695 N N . ILE B 1 309 ? 1.152 -16.071 72.444 1.00 20.70 330 ILE B N 1
ATOM 8696 C CA . ILE B 1 309 ? 0.075 -16.862 71.849 1.00 21.52 330 ILE B CA 1
ATOM 8697 C C . ILE B 1 309 ? -0.790 -17.473 72.935 1.00 26.96 330 ILE B C 1
ATOM 8698 O O . ILE B 1 309 ? -2.024 -17.469 72.848 1.00 28.49 330 ILE B O 1
ATOM 8714 N N . ASN B 1 310 ? -0.154 -18.033 73.962 1.00 26.93 331 ASN B N 1
ATOM 8715 C CA . ASN B 1 310 ? -0.894 -18.670 75.041 1.00 26.36 331 ASN B CA 1
ATOM 8716 C C . ASN B 1 310 ? -1.473 -17.667 76.024 1.00 30.57 331 ASN B C 1
ATOM 8717 O O . ASN B 1 310 ? -2.074 -18.089 77.021 1.00 34.72 331 ASN B O 1
ATOM 8728 N N . GLY B 1 311 ? -1.326 -16.372 75.758 1.00 30.55 332 GLY B N 1
ATOM 8729 C CA . GLY B 1 311 ? -1.868 -15.342 76.615 1.00 40.77 332 GLY B CA 1
ATOM 8730 C C . GLY B 1 311 ? -1.124 -15.127 77.908 1.00 42.47 332 GLY B C 1
ATOM 8731 O O . GLY B 1 311 ? -1.586 -14.349 78.750 1.00 45.07 332 GLY B O 1
ATOM 8735 N N . LYS B 1 312 ? 0.018 -15.792 78.096 1.00 32.76 333 LYS B N 1
ATOM 8736 C CA . LYS B 1 312 ? 0.752 -15.655 79.349 1.00 34.03 333 LYS B CA 1
ATOM 8737 C C . LYS B 1 312 ? 1.286 -14.243 79.533 1.00 28.16 333 LYS B C 1
ATOM 8738 O O . LYS B 1 312 ? 1.452 -13.794 80.673 1.00 36.57 333 LYS B O 1
ATOM 8757 N N . ILE B 1 313 ? 1.563 -13.534 78.441 1.00 25.95 334 ILE B N 1
ATOM 8758 C CA . ILE B 1 313 ? 2.007 -12.150 78.508 1.00 27.06 334 ILE B CA 1
ATOM 8759 C C . ILE B 1 313 ? 1.297 -11.369 77.415 1.00 26.27 334 ILE B C 1
ATOM 8760 O O . ILE B 1 313 ? 0.880 -11.927 76.394 1.00 27.78 334 ILE B O 1
ATOM 8776 N N . THR B 1 314 ? 1.148 -10.068 77.647 1.00 23.87 335 THR B N 1
ATOM 8777 C CA . THR B 1 314 ? 0.470 -9.188 76.714 1.00 21.19 335 THR B CA 1
ATOM 8778 C C . THR B 1 314 ? 1.372 -7.990 76.457 1.00 20.66 335 THR B C 1
ATOM 8779 O O . THR B 1 314 ? 2.051 -7.499 77.361 1.00 25.86 335 THR B O 1
ATOM 8790 N N . VAL B 1 315 ? 1.383 -7.540 75.220 1.00 17.33 336 VAL B N 1
ATOM 8791 C CA . VAL B 1 315 ? 2.269 -6.470 74.771 1.00 16.56 336 VAL B CA 1
ATOM 8792 C C . VAL B 1 315 ? 1.481 -5.169 74.766 1.00 13.69 336 VAL B C 1
ATOM 8793 O O . VAL B 1 315 ? 0.353 -5.144 74.248 1.00 16.20 336 VAL B O 1
ATOM 8806 N N . PRO B 1 316 ? 2.022 -4.076 75.310 1.00 15.31 337 PRO B N 1
ATOM 8807 C CA . PRO B 1 316 ? 1.302 -2.798 75.225 1.00 14.75 337 PRO B CA 1
ATOM 8808 C C . PRO B 1 316 ? 1.219 -2.324 73.792 1.00 14.61 337 PRO B C 1
ATOM 8809 O O . PRO B 1 316 ? 2.152 -2.500 73.007 1.00 16.94 337 PRO B O 1
ATOM 8820 N N . LYS B 1 317 ? 0.075 -1.725 73.438 1.00 13.51 338 LYS B N 1
ATOM 8821 C CA . LYS B 1 317 ? -0.079 -1.215 72.084 1.00 15.33 338 LYS B CA 1
ATOM 8822 C C . LYS B 1 317 ? -0.694 0.176 72.036 1.00 15.56 338 LYS B C 1
ATOM 8823 O O . LYS B 1 317 ? -0.964 0.673 70.936 1.00 17.69 338 LYS B O 1
ATOM 8842 N N . THR B 1 318 ? -0.924 0.818 73.189 1.00 14.53 339 THR B N 1
ATOM 8843 C CA . THR B 1 318 ? -1.407 2.186 73.260 1.00 15.50 339 THR B CA 1
ATOM 8844 C C . THR B 1 318 ? -0.501 2.991 74.186 1.00 15.81 339 THR B C 1
ATOM 8845 O O . THR B 1 318 ? 0.267 2.441 74.979 1.00 17.00 339 THR B O 1
ATOM 8856 N N . LYS B 1 319 ? -0.602 4.314 74.067 1.00 15.12 340 LYS B N 1
ATOM 8857 C CA . LYS B 1 319 ? 0.212 5.204 74.880 1.00 14.04 340 LYS B CA 1
ATOM 8858 C C . LYS B 1 319 ? 0.032 4.904 76.363 1.00 15.34 340 LYS B C 1
ATOM 8859 O O . LYS B 1 319 ? 1.014 4.757 77.099 1.00 15.70 340 LYS B O 1
ATOM 8878 N N . ALA B 1 320 ? -1.220 4.800 76.815 1.00 16.45 341 ALA B N 1
ATOM 8879 C CA . ALA B 1 320 ? -1.478 4.618 78.244 1.00 17.67 341 ALA B CA 1
ATOM 8880 C C . ALA B 1 320 ? -0.910 3.297 78.754 1.00 20.74 341 ALA B C 1
ATOM 8881 O O . ALA B 1 320 ? -0.311 3.245 79.834 1.00 19.35 341 ALA B O 1
ATOM 8888 N N . GLU B 1 321 ? -1.120 2.207 78.006 1.00 16.62 342 GLU B N 1
ATOM 8889 C CA . GLU B 1 321 ? -0.564 0.914 78.403 1.00 18.61 342 GLU B CA 1
ATOM 8890 C C . GLU B 1 321 ? 0.960 0.951 78.442 1.00 15.91 342 GLU B C 1
ATOM 8891 O O . GLU B 1 321 ? 1.587 0.410 79.365 1.00 19.57 342 GLU B O 1
ATOM 8903 N N . PHE B 1 322 ? 1.580 1.555 77.427 1.00 14.35 343 PHE B N 1
ATOM 8904 C CA . PHE B 1 322 ? 3.031 1.586 77.355 1.00 14.17 343 PHE B CA 1
ATOM 8905 C C . PHE B 1 322 ? 3.618 2.436 78.473 1.00 15.10 343 PHE B C 1
ATOM 8906 O O . PHE B 1 322 ? 4.530 1.996 79.177 1.00 16.24 343 PHE B O 1
ATOM 8923 N N . GLU B 1 323 ? 3.099 3.653 78.659 1.00 15.92 344 GLU B N 1
ATOM 8924 C CA . GLU B 1 323 ? 3.657 4.552 79.673 1.00 15.01 344 GLU B CA 1
ATOM 8925 C C . GLU B 1 323 ? 3.504 3.984 81.079 1.00 17.16 344 GLU B C 1
ATOM 8926 O O . GLU B 1 323 ? 4.361 4.216 81.949 1.00 19.67 344 GLU B O 1
ATOM 8938 N N . ALA B 1 324 ? 2.423 3.246 81.329 1.00 19.27 345 ALA B N 1
ATOM 8939 C CA . ALA B 1 324 ? 2.195 2.685 82.647 1.00 21.51 345 ALA B CA 1
ATOM 8940 C C . ALA B 1 324 ? 3.341 1.782 83.071 1.00 19.75 345 ALA B C 1
ATOM 8941 O O . ALA B 1 324 ? 3.637 1.686 84.267 1.00 25.94 345 ALA B O 1
ATOM 8948 N N . LYS B 1 325 ? 3.977 1.102 82.119 1.00 18.47 346 LYS B N 1
ATOM 8949 C CA . LYS B 1 325 ? 5.074 0.191 82.430 1.00 21.86 346 LYS B CA 1
ATOM 8950 C C . LYS B 1 325 ? 6.450 0.772 82.144 1.00 19.31 346 LYS B C 1
ATOM 8951 O O . LYS B 1 325 ? 7.379 0.551 82.924 1.00 24.07 346 LYS B O 1
ATOM 8970 N N . TYR B 1 326 ? 6.606 1.512 81.050 1.00 16.82 347 TYR B N 1
ATOM 8971 C CA . TYR B 1 326 ? 7.922 1.944 80.589 1.00 16.97 347 TYR B CA 1
ATOM 8972 C C . TYR B 1 326 ? 8.144 3.442 80.706 1.00 20.35 347 TYR B C 1
ATOM 8973 O O . TYR B 1 326 ? 9.222 3.922 80.343 1.00 20.83 347 TYR B O 1
ATOM 8991 N N . GLY B 1 327 ? 7.171 4.196 81.222 1.00 16.90 348 GLY B N 1
ATOM 8992 C CA . GLY B 1 327 ? 7.409 5.617 81.399 1.00 16.76 348 GLY B CA 1
ATOM 8993 C C . GLY B 1 327 ? 7.420 6.356 80.070 1.00 16.86 348 GLY B C 1
ATOM 8994 O O . GLY B 1 327 ? 6.713 6.014 79.136 1.00 18.12 348 GLY B O 1
ATOM 8998 N N . ASN B 1 328 ? 8.263 7.387 79.991 1.00 21.10 349 ASN B N 1
ATOM 8999 C CA . ASN B 1 328 ? 8.199 8.350 78.900 1.00 18.86 349 ASN B CA 1
ATOM 9000 C C . ASN B 1 328 ? 9.158 8.035 77.759 1.00 18.62 349 ASN B C 1
ATOM 9001 O O . ASN B 1 328 ? 9.427 8.911 76.932 1.00 18.03 349 ASN B O 1
ATOM 9012 N N . ILE B 1 329 ? 9.661 6.804 77.679 1.00 17.53 350 ILE B N 1
ATOM 9013 C CA . ILE B 1 329 ? 10.773 6.538 76.778 1.00 15.89 350 ILE B CA 1
ATOM 9014 C C . ILE B 1 329 ? 10.401 6.600 75.299 1.00 13.89 350 ILE B C 1
ATOM 9015 O O . ILE B 1 329 ? 11.303 6.752 74.476 1.00 13.57 350 ILE B O 1
ATOM 9031 N N . TYR B 1 330 ? 9.123 6.468 74.917 1.00 13.72 351 TYR B N 1
ATOM 9032 C CA . TYR B 1 330 ? 8.738 6.613 73.518 1.00 13.75 351 TYR B CA 1
ATOM 9033 C C . TYR B 1 330 ? 8.476 8.087 73.257 1.00 14.03 351 TYR B C 1
ATOM 9034 O O . TYR B 1 330 ? 7.579 8.677 73.875 1.00 15.84 351 TYR B O 1
ATOM 9052 N N . GLU B 1 331 ? 9.271 8.684 72.373 1.00 13.97 352 GLU B N 1
ATOM 9053 C CA . GLU B 1 331 ? 9.314 10.125 72.187 1.00 16.04 352 GLU B CA 1
ATOM 9054 C C . GLU B 1 331 ? 8.556 10.605 70.958 1.00 19.58 352 GLU B C 1
ATOM 9055 O O . GLU B 1 331 ? 8.516 11.808 70.698 1.00 20.27 352 GLU B O 1
ATOM 9067 N N . LEU B 1 332 ? 7.970 9.710 70.189 1.00 15.62 353 LEU B N 1
ATOM 9068 C CA . LEU B 1 332 ? 7.366 10.119 68.939 1.00 15.68 353 LEU B CA 1
ATOM 9069 C C . LEU B 1 332 ? 5.879 10.401 69.061 1.00 20.08 353 LEU B C 1
ATOM 9070 O O . LEU B 1 332 ? 5.282 10.874 68.092 1.00 21.59 353 LEU B O 1
ATOM 9086 N N . ASP B 1 333 ? 5.282 10.155 70.231 1.00 17.49 354 ASP B N 1
ATOM 9087 C CA . ASP B 1 333 ? 3.849 10.277 70.449 1.00 17.07 354 ASP B CA 1
ATOM 9088 C C . ASP B 1 333 ? 3.481 11.442 71.353 1.00 23.21 354 ASP B C 1
ATOM 9089 O O . ASP B 1 333 ? 2.417 11.418 71.980 1.00 26.57 354 ASP B O 1
ATOM 9098 N N . ASP B 1 334 ? 4.335 12.447 71.447 1.00 24.61 355 ASP B N 1
ATOM 9099 C CA . ASP B 1 334 ? 4.135 13.518 72.416 1.00 34.33 355 ASP B CA 1
ATOM 9100 C C . ASP B 1 334 ? 3.998 14.860 71.711 1.00 39.01 355 ASP B C 1
ATOM 9101 O O . ASP B 1 334 ? 3.381 14.939 70.650 1.00 42.17 355 ASP B O 1
#

Solvent-accessible surface area: 24614 Å² total; per-residue (Å²): 120,51,40,0,0,0,0,0,9,47,11,8,12,65,3,15,0,28,4,78,10,0,37,74,2,0,75,102,0,80,157,90,30,57,1,58,21,31,21,19,62,3,83,72,105,74,47,10,63,73,24,2,81,45,10,32,94,60,49,27,41,0,0,0,0,0,3,36,56,0,11,86,18,0,81,132,17,2,109,79,37,109,144,18,69,1,0,0,0,9,28,39,83,8,139,44,115,15,1,4,0,4,32,4,26,4,1,32,1,0,17,0,0,0,2,0,0,3,94,27,14,187,68,56,83,0,0,0,0,0,0,44,51,26,142,16,12,15,14,9,0,6,0,0,0,0,0,0,47,61,7,20,96,117,0,66,10,47,26,84,49,12,108,28,28,59,31,69,117,32,0,72,55,11,0,67,76,11,22,111,82,24,1,13,0,0,0,0,3,0,7,4,0,0,50,1,0,4,38,1,0,92,103,44,58,75,65,0,0,0,2,7,31,36,3,12,101,81,1,86,149,19,4,2,2,0,1,13,5,69,0,14,63,0,0,51,51,10,0,80,16,10,107,108,68,90,38,59,67,31,102,75,71,28,40,5,148,63,63,3,0,36,10,3,108,50,43,120,38,14,62,155,78,14,41,70,80,0,57,107,11,36,82,33,15,38,116,51,151,48,123,19,19,74,59,86,76,92,1,68,95,139,29,37,127,44,4,116,35,21,128,131,112,59,42,44,0,0,0,0,0,10,40,17,11,8,58,3,14,0,28,4,80,7,0,37,70,1,0,78,103,0,86,160,93,37,58,1,84,19,31,21,21,69,3,84,71,106,77,44,13,64,69,23,2,92,52,14,38,102,79,46,35,49,0,0,0,0,0,4,39,54,0,12,81,17,0,84,133,15,2,108,79,44,92,149,16,77,1,0,0,0,8,26,42,84,6,134,49,106,13,0,4,0,3,32,8,29,6,1,32,2,0,16,0,0,0,2,0,0,3,88,24,10,181,71,54,80,0,0,0,0,0,0,36,54,26,144,16,11,13,12,7,0,6,0,0,0,0,0,0,44,59,7,19,94,116,0,66,13,44,29,82,49,11,107,25,27,60,28,60,116,42,0,63,67,11,0,67,80,10,25,111,80,24,2,14,0,0,0,0,3,0,8,4,0,0,51,0,0,4,30,2,0,68,102,46,56,77,68,0,0,0,2,6,33,36,3,12,80,78,1,90,147,17,6,2,1,0,2,14,4,71,0,14,67,0,0,50,52,10,0,68,14,16,109,112,68,97,26,54,65,24,105,58,70,33,28,5,138,60,63,5,0,35,12,3,106,52,43,122,39,15,61,156,78,15,39,66,82,0,58,102,11,38,80,29,13,41,91,50,125,64,122,18,17,70,55,87,77,90,0,68,93,144,30,36,127,49,3,125,35,21,132

Sequence (624 aa):
KIKIGMVTDVGGVNDGSFNQSAWEGLQRAQKELGVEVRYAESATDADYAPNIEAFIDEGYDLIICVGYMLADATRKAAEANPNQKFAIIDDASIDLPNVTCLMFEQSQASYLVGLVAGKMTKTNKVGFVVGMVSQTMNEFGYGYLAGVKDANPNATILQFNANSFSSTETGKSAATTMITNGADVIFHAAGGTGLGVIEEGCKDAGKWAIGVDSDQSPLAPENILTSAMKRVDNACFDIAKAVKEGNVKPGIITYDLKSAGVDIAPTTTNLPKEVLDYVNQAKQDIINGKITVPKTKAEFEAKYGNIYELDDGKKIKIGMVTDVGGVNDGSFNQSAWEGLQRAQKELGVEVRYAESATDADYAPNIEAFIDEGYDLIICVGYMLADATRKAAEANPNQKFAIIDDASIDLPNVTCLMFEQSQASYLVGLVAGKMTKTNKVGFVVGMVSQTMNEFGYGYLAGVKDANPNATILQFNANSFSSTETGKSAATTMITNGADVIFHAAGGTGLGVIEEGCKDAGKWAIGVDSDQSPLAPENILTSAMKRVDNACFDIAKAVKEGNVKPGIITYDLKSAGVDIAPTTTNLPKEVLDYVNQAKQDIINGKITVPKTKAEFEAKYGNIYELDD

Radius of gyration: 26.79 Å; Cα contacts (8 Å, |Δi|>4): 1517; chains: 2; bounding box: 56×35×85 Å

Nearest PDB structures (foldseek):
  7x0r-assembly1_A  TM=1.002E+00  e=2.658E-57  Acetivibrio thermocellus
  6yab-assembly3_BBB  TM=9.494E-01  e=3.946E-29  Streptococcus pneumoniae TIGR4
  6shu-assembly1_A  TM=9.553E-01  e=2.690E-27  Borreliella burgdorferi JD1
  6pi6-assembly1_A  TM=9.165E-01  e=1.322E-21  Pseudomonas sp. ADP
  2hqb-assembly1_A  TM=8.678E-01  e=2.698E-20  Halalkalibacterium halodurans

B-factor: mean 21.12, std 9.49, range [7.83, 70.46]

Secondary structure (DSSP, 8-state):
--EEEEEE-TT-TTSSSHHHHHHHHHHHHHHHH--EEEEEE-SSGGGHHHHHHHHHHTT-SEEEEESGGGHHHHHHHHHH-TTSEEEEES------TTEEEEEE-HHHHHHHHHHHHHHH-SSSEEEEEES--SHHHHHHHHHHHHHHHHH-TT-EEEEEE-S-SS-HHHHHHHHHHHHHTT--EEEEE-TTHHHHHHHHHHHHT-EEEEEES--GGGSTTTEEEEEEE-HHHHHHHHHHHHHHT----EEEEE-TTTTSEEE-S--TTS-HHHHHHHHHHHHHHHHTS-----SHHHHHHHHTT---TT-/-PPPEEEEEE-TT-TTSSSHHHHHHHHHHHHHHHH--EEEEEE-SSGGGHHHHHHHHHHTT-SEEEEESGGGHHHHHHHHHH-TTSEEEEES------TTEEEEEE-HHHHHHHHHHHHHHH-SSSEEEEEES--SHHHHHHHHHHHHHHHHH-TT-EEEEEE-S-SS-HHHHHHHHHHHHHTT--EEEEE-TTHHHHHHHHHHHHT-EEEEEES--GGGSTTTEEEEEEE-HHHHHHHHHHHHHHT----EEEEE-TTTTSEEE-S--TTS-HHHHHHHHHHHHHHHTTSS----SHHHHHHHHTT---S--